Protein 6TD9 (pdb70)

Sequence (488 aa):
SHDLDILPRFPRAEIVDFRRQAPSEERIYPLGAISRISGRLREGEVRAEGELTALTYRLPPEHSSQEAFAAARTALLKADATPLFWCERRDCGSSSLLANAVFGNAKLYGPDEQQAYLLVRLAAPQENSLVAVYSITRGNRRAYLQAEELKADAPLAELLPSPATLLRLLKANGELTLSHVPAEPAGSWLELLVRTLRLDTGVRVELSGKHAQEWRDALRGQGVLNSRELGQSEVEGLHLNWLRPGSHDLDILPRFPRAEEIVDFRQQAPSEERIYPLGAISRISGRLREGEVRAEGELTALTYRLPPEHSSQEAFAAARTALLKADATPLFWCERRDCGSSSLLANAVFGNAKLYGPDEQQAYLLVRLAAPQENSLVAVYSITRGNRRAYLQAEELKADAPLAELLPSPATLLRLLKANGELTLSHVPAEPAGSWLELLVRTLRLDTGVRVELSGKHAQEWRDALRGQGVLNSRELGQSEVEEGLHLNWLR

Nearest PDB structures (foldseek):
  6td9-assembly1_A  TM=9.947E-01  e=1.561E-49  Pseudomonas aeruginosa PAO1
  6xrb-assembly1_A  TM=4.425E-01  e=1.549E-01  Salmonella enterica subsp. enterica serovar Typhimurium str. SL1344
  3bx7-assembly1_A-2  TM=2.442E-01  e=9.168E-02  unclassified
  3p09-assembly1_A  TM=4.070E-01  e=1.792E+00  Francisella tularensis subsp. tularensis SCHU S4
  3p09-assembly2_B  TM=4.719E-01  e=2.134E+00  Francisella tularensis subsp. tularensis SCHU S4

Structure (mmCIF, N/CA/C/O backbone):
data_6TD9
#
_entry.id   6TD9
#
_cell.length_a   53.304
_cell.length_b   59.317
_cell.length_c   158.542
_cell.angle_alpha   90.000
_cell.angle_beta   90.000
_cell.angle_gamma   90.000
#
_symmetry.space_group_name_H-M   'P 21 21 21'
#
loop_
_entity.id
_entity.type
_entity.pdbx_description
1 polymer PA1624
2 non-polymer 1,2-ETHANEDIOL
3 non-polymer '4-(2-HYDROXYETHYL)-1-PIPERAZINE ETHANESULFONIC ACID'
4 non-polymer 'PHOSPHATE ION'
5 water water
#
loop_
_atom_site.group_PDB
_atom_site.id
_atom_site.type_symbol
_atom_site.label_atom_id
_atom_site.label_alt_id
_atom_site.label_comp_id
_atom_site.label_asym_id
_atom_site.label_entity_id
_atom_site.label_seq_id
_atom_site.pdbx_PDB_ins_code
_atom_site.Cartn_x
_atom_site.Cartn_y
_atom_site.Cartn_z
_atom_site.occupancy
_atom_site.B_iso_or_equiv
_atom_site.auth_seq_id
_atom_site.auth_comp_id
_atom_site.auth_asym_id
_atom_site.auth_atom_id
_atom_site.pdbx_PDB_model_num
ATOM 1 N N . SER A 1 6 ? 46.92873 -2.24883 93.47385 1.000 43.19753 24 SER A N 1
ATOM 2 C CA . SER A 1 6 ? 47.38024 -2.27395 92.08110 1.000 60.67694 24 SER A CA 1
ATOM 3 C C . SER A 1 6 ? 47.01326 -0.99500 91.32937 1.000 70.71494 24 SER A C 1
ATOM 4 O O . SER A 1 6 ? 47.84288 -0.08628 91.19618 1.000 62.89571 24 SER A O 1
ATOM 7 N N . HIS A 1 7 ? 45.75957 -0.93127 90.85860 1.000 71.31429 25 HIS A N 1
ATOM 8 C CA . HIS A 1 7 ? 45.28624 0.09221 89.92905 1.000 79.20909 25 HIS A CA 1
ATOM 9 C C . HIS A 1 7 ? 43.93424 0.63352 90.37870 1.000 74.14592 25 HIS A C 1
ATOM 10 O O . HIS A 1 7 ? 43.16934 -0.06277 91.04944 1.000 71.11004 25 HIS A O 1
ATOM 17 N N . ASP A 1 8 ? 43.62564 1.86889 89.97018 1.000 87.76315 26 ASP A N 1
ATOM 18 C CA . ASP A 1 8 ? 42.35236 2.50391 90.30713 1.000 71.77586 26 ASP A CA 1
ATOM 19 C C . ASP A 1 8 ? 41.23107 1.99094 89.39569 1.000 67.24085 26 ASP A C 1
ATOM 20 O O . ASP A 1 8 ? 41.47052 1.35869 88.36334 1.000 71.53548 26 ASP A O 1
ATOM 26 N N . LEU A 1 9 ? 39.98470 2.26459 89.79987 1.000 71.41908 27 LEU A N 1
ATOM 27 C CA . LEU A 1 9 ? 38.82433 1.99036 88.95055 1.000 61.02338 27 LEU A CA 1
ATOM 28 C C . LEU A 1 9 ? 38.75244 3.01868 87.82463 1.000 63.11401 27 LEU A C 1
ATOM 29 O O . LEU A 1 9 ? 38.85199 4.22469 88.06412 1.000 54.20185 27 LEU A O 1
ATOM 45 N N . ASP A 1 10 ? 38.52974 2.54443 86.59941 1.000 71.33897 28 ASP A N 1
ATOM 46 C CA . ASP A 1 10 ? 38.64293 3.41549 85.43499 1.000 74.04670 28 ASP A CA 1
ATOM 47 C C . ASP A 1 10 ? 37.76166 4.65663 85.53388 1.000 69.22238 28 ASP A C 1
ATOM 48 O O . ASP A 1 10 ? 37.99114 5.61947 84.79994 1.000 58.88164 28 ASP A O 1
ATOM 55 N N . ILE A 1 11 ? 36.78229 4.67262 86.44090 1.000 72.22939 29 ILE A N 1
ATOM 56 C CA . ILE A 1 11 ? 35.73681 5.69387 86.42711 1.000 65.02570 29 ILE A CA 1
ATOM 57 C C . ILE A 1 11 ? 35.89656 6.74057 87.52476 1.000 64.05361 29 ILE A C 1
ATOM 58 O O . ILE A 1 11 ? 35.27260 7.81143 87.43335 1.000 59.42511 29 ILE A O 1
ATOM 74 N N . LEU A 1 12 ? 36.76831 6.51160 88.50270 1.000 64.41635 30 LEU A N 1
ATOM 75 C CA . LEU A 1 12 ? 36.87936 7.35578 89.68655 1.000 56.41607 30 LEU A CA 1
ATOM 76 C C . LEU A 1 12 ? 37.86397 8.49398 89.47013 1.000 63.82506 30 LEU A C 1
ATOM 77 O O . LEU A 1 12 ? 38.60791 8.53667 88.48942 1.000 69.50331 30 LEU A O 1
ATOM 93 N N . PRO A 1 13 ? 37.91114 9.45576 90.40132 1.000 62.23836 31 PRO A N 1
ATOM 94 C CA . PRO A 1 13 ? 38.94957 10.48770 90.31868 1.000 61.21721 31 PRO A CA 1
ATOM 95 C C . PRO A 1 13 ? 40.22334 10.09020 91.05515 1.000 70.58748 31 PRO A C 1
ATOM 96 O O . PRO A 1 13 ? 40.32278 8.99603 91.62653 1.000 57.98039 31 PRO A O 1
ATOM 107 N N . ARG A 1 14 ? 41.20747 10.98817 91.02189 1.000 72.28208 32 ARG A N 1
ATOM 108 C CA . ARG A 1 14 ? 42.43546 10.87344 91.79550 1.000 68.40201 32 ARG A CA 1
ATOM 109 C C . ARG A 1 14 ? 42.25562 11.66164 93.08378 1.000 62.84188 32 ARG A C 1
ATOM 110 O O . ARG A 1 14 ? 41.98151 12.86528 93.04451 1.000 61.15096 32 ARG A O 1
ATOM 114 N N . PHE A 1 15 ? 42.39610 10.99658 94.21760 1.000 53.85365 33 PHE A N 1
ATOM 115 C CA . PHE A 1 15 ? 42.36538 11.70512 95.48452 1.000 58.50739 33 PHE A CA 1
ATOM 116 C C . PHE A 1 15 ? 43.77484 12.15858 95.79973 1.000 55.48814 33 PHE A C 1
ATOM 117 O O . PHE A 1 15 ? 44.63696 11.31523 96.09282 1.000 56.04324 33 PHE A O 1
ATOM 134 N N . PRO A 1 16 ? 44.06581 13.45165 95.71979 1.000 64.31601 34 PRO A N 1
ATOM 135 C CA . PRO A 1 16 ? 45.45299 13.92058 95.81858 1.000 60.60591 34 PRO A CA 1
ATOM 136 C C . PRO A 1 16 ? 46.25682 13.28973 96.94352 1.000 57.02237 34 PRO A C 1
ATOM 137 O O . PRO A 1 16 ? 45.93531 13.45812 98.12549 1.000 51.21375 34 PRO A O 1
ATOM 148 N N . ARG A 1 17 ? 47.33096 12.58626 96.57546 1.000 49.76010 35 ARG A N 1
ATOM 149 C CA . ARG A 1 17 ? 48.27029 11.97907 97.50564 1.000 49.78819 35 ARG A CA 1
ATOM 150 C C . ARG A 1 17 ? 47.64827 10.84119 98.31665 1.000 45.71558 35 ARG A C 1
ATOM 151 O O . ARG A 1 17 ? 48.20820 10.43868 99.33810 1.000 43.92469 35 ARG A O 1
ATOM 155 N N . ALA A 1 18 ? 46.48470 10.32954 97.91348 1.000 42.31788 36 ALA A N 1
ATOM 156 C CA . ALA A 1 18 ? 45.88811 9.20357 98.61831 1.000 39.59351 36 ALA A CA 1
ATOM 157 C C . ALA A 1 18 ? 46.68730 7.93722 98.34221 1.000 38.09494 36 ALA A C 1
ATOM 158 O O . ALA A 1 18 ? 47.22770 7.75036 97.25270 1.000 38.92549 36 ALA A O 1
ATOM 165 N N . GLU A 1 19 ? 46.74560 7.06404 99.34533 1.000 30.02625 37 GLU A N 1
ATOM 166 C CA . GLU A 1 19 ? 47.46628 5.80429 99.27105 1.000 29.20306 37 GLU A CA 1
ATOM 167 C C . GLU A 1 19 ? 46.46077 4.66264 99.28849 1.000 26.32488 37 GLU A C 1
ATOM 168 O O . GLU A 1 19 ? 45.52570 4.66819 100.09782 1.000 23.56025 37 GLU A O 1
ATOM 180 N N . ILE A 1 20 ? 46.64103 3.70761 98.37987 1.000 18.89467 38 ILE A N 1
ATOM 181 C CA . ILE A 1 20 ? 45.89905 2.45498 98.43495 1.000 20.34120 38 ILE A CA 1
ATOM 182 C C . ILE A 1 20 ? 46.45367 1.60600 99.57714 1.000 24.49585 38 ILE A C 1
ATOM 183 O O . ILE A 1 20 ? 47.61773 1.21365 99.58067 1.000 26.79112 38 ILE A O 1
ATOM 199 N N . VAL A 1 21 ? 45.60244 1.33242 100.56572 1.000 18.71453 39 VAL A N 1
ATOM 200 C CA . VAL A 1 21 ? 46.01180 0.55531 101.72967 1.000 23.72043 39 VAL A CA 1
ATOM 201 C C . VAL A 1 21 ? 45.42190 -0.82891 101.72427 1.000 20.40555 39 VAL A C 1
ATOM 202 O O . VAL A 1 21 ? 45.75417 -1.63018 102.60755 1.000 20.83594 39 VAL A O 1
ATOM 215 N N . ASP A 1 22 ? 44.56510 -1.13926 100.75547 1.000 18.28984 40 ASP A N 1
ATOM 216 C CA . ASP A 1 22 ? 43.96964 -2.45288 100.63726 1.000 25.01369 40 ASP A CA 1
ATOM 217 C C . ASP A 1 22 ? 43.50527 -2.55944 99.19960 1.000 26.80061 40 ASP A C 1
ATOM 218 O O . ASP A 1 22 ? 42.91621 -1.61292 98.67151 1.000 21.91375 40 ASP A O 1
ATOM 227 N N . PHE A 1 23 ? 43.83882 -3.66042 98.54745 1.000 16.46247 41 PHE A N 1
ATOM 228 C CA . PHE A 1 23 ? 43.37008 -3.91215 97.19334 1.000 18.86047 41 PHE A CA 1
ATOM 229 C C . PHE A 1 23 ? 42.91137 -5.35569 97.13189 1.000 26.74275 41 PHE A C 1
ATOM 230 O O . PHE A 1 23 ? 43.62939 -6.25200 97.60352 1.000 16.68271 41 PHE A O 1
ATOM 247 N N . ARG A 1 24 ? 41.72740 -5.59313 96.56931 1.000 21.27909 42 ARG A N 1
ATOM 248 C CA A ARG A 1 24 ? 41.20512 -6.94835 96.46159 0.597 20.23465 42 ARG A CA 1
ATOM 249 C CA B ARG A 1 24 ? 41.20302 -6.94792 96.46071 0.403 20.28275 42 ARG A CA 1
ATOM 250 C C . ARG A 1 24 ? 40.55532 -7.13674 95.10144 1.000 22.39663 42 ARG A C 1
ATOM 251 O O . ARG A 1 24 ? 39.88328 -6.23059 94.59225 1.000 20.82099 42 ARG A O 1
ATOM 268 N N . GLN A 1 25 ? 40.75845 -8.31567 94.51111 1.000 19.04569 43 GLN A N 1
ATOM 269 C CA . GLN A 1 25 ? 40.01886 -8.72075 93.32602 1.000 18.42573 43 GLN A CA 1
ATOM 270 C C . GLN A 1 25 ? 39.58982 -10.17020 93.48359 1.000 25.73330 43 GLN A C 1
ATOM 271 O O . GLN A 1 25 ? 40.29368 -10.98013 94.10459 1.000 21.13601 43 GLN A O 1
ATOM 285 N N . ALA A 1 26 ? 38.44019 -10.48501 92.88181 1.000 25.04906 44 ALA A N 1
ATOM 286 C CA . ALA A 1 26 ? 37.81525 -11.78863 92.91463 1.000 25.33644 44 ALA A CA 1
ATOM 287 C C . ALA A 1 26 ? 36.89507 -11.98295 91.71071 1.000 23.92415 44 ALA A C 1
ATOM 288 O O . ALA A 1 26 ? 36.02582 -11.12494 91.46078 1.000 25.33229 44 ALA A O 1
ATOM 295 N N . PRO A 1 27 ? 37.07274 -13.07170 90.93797 1.000 27.27968 45 PRO A N 1
ATOM 296 C CA . PRO A 1 27 ? 36.27155 -13.23911 89.71068 1.000 28.23844 45 PRO A CA 1
ATOM 297 C C . PRO A 1 27 ? 34.79250 -13.50480 89.95320 1.000 21.66635 45 PRO A C 1
ATOM 298 O O . PRO A 1 27 ? 33.98498 -13.21505 89.05914 1.000 26.51924 45 PRO A O 1
ATOM 309 N N . SER A 1 28 ? 34.40085 -14.08954 91.10133 1.000 18.83710 46 SER A N 1
ATOM 310 C CA . SER A 1 28 ? 32.96543 -14.35154 91.32192 1.000 29.87680 46 SER A CA 1
ATOM 311 C C . SER A 1 28 ? 32.69821 -14.25473 92.82705 1.000 29.28730 46 SER A C 1
ATOM 312 O O . SER A 1 28 ? 32.64029 -15.24828 93.55567 1.000 32.38747 46 SER A O 1
ATOM 320 N N . GLU A 1 29 ? 32.51935 -13.02993 93.30563 1.000 24.29533 47 GLU A N 1
ATOM 321 C CA . GLU A 1 29 ? 32.14708 -12.79810 94.68923 1.000 29.07039 47 GLU A CA 1
ATOM 322 C C . GLU A 1 29 ? 30.74264 -12.22407 94.77210 1.000 26.59517 47 GLU A C 1
ATOM 323 O O . GLU A 1 29 ? 30.28133 -11.55293 93.84631 1.000 26.08496 47 GLU A O 1
ATOM 335 N N . GLU A 1 30 ? 30.07395 -12.51645 95.87578 1.000 29.47765 48 GLU A N 1
ATOM 336 C CA . GLU A 1 30 ? 28.71504 -12.06495 96.12680 1.000 31.77648 48 GLU A CA 1
ATOM 337 C C . GLU A 1 30 ? 28.77919 -10.79584 96.95629 1.000 27.08609 48 GLU A C 1
ATOM 338 O O . GLU A 1 30 ? 29.49233 -10.74076 97.95892 1.000 29.98385 48 GLU A O 1
ATOM 350 N N . ARG A 1 31 ? 28.05990 -9.77692 96.53191 1.000 26.90688 49 ARG A N 1
ATOM 351 C CA . ARG A 1 31 ? 27.91653 -8.56882 97.31730 1.000 28.76806 49 ARG A CA 1
ATOM 352 C C . ARG A 1 31 ? 26.43602 -8.39215 97.60662 1.000 31.20137 49 ARG A C 1
ATOM 353 O O . ARG A 1 31 ? 25.58883 -8.73306 96.76962 1.000 24.77789 49 ARG A O 1
ATOM 374 N N . ILE A 1 32 ? 26.11980 -7.93134 98.81447 1.000 27.08024 50 ILE A N 1
ATOM 375 C CA . ILE A 1 32 ? 24.76953 -7.51605 99.16518 1.000 24.11961 50 ILE A CA 1
ATOM 376 C C . ILE A 1 32 ? 24.88653 -6.06223 99.60778 1.000 26.54181 50 ILE A C 1
ATOM 377 O O . ILE A 1 32 ? 25.25379 -5.76394 100.75170 1.000 23.97312 50 ILE A O 1
ATOM 393 N N . TYR A 1 33 ? 24.59089 -5.17803 98.72932 1.000 17.73062 51 TYR A N 1
ATOM 394 C CA . TYR A 1 33 ? 24.71257 -3.75520 98.99461 1.000 16.90786 51 TYR A CA 1
ATOM 395 C C . TYR A 1 33 ? 23.40408 -3.18041 99.51263 1.000 19.29068 51 TYR A C 1
ATOM 396 O O . TYR A 1 33 ? 22.36907 -3.34203 98.86052 1.000 21.81016 51 TYR A O 1
ATOM 414 N N . PRO A 1 34 ? 23.40038 -2.48732 100.64788 1.000 19.56416 52 PRO A N 1
ATOM 415 C CA . PRO A 1 34 ? 22.13426 -1.94374 101.15847 1.000 21.85818 52 PRO A CA 1
ATOM 416 C C . PRO A 1 34 ? 21.57322 -0.85909 100.25194 1.000 22.85126 52 PRO A C 1
ATOM 417 O O . PRO A 1 34 ? 22.30614 -0.08702 99.63950 1.000 16.04559 52 PRO A O 1
ATOM 428 N N . LEU A 1 35 ? 20.24669 -0.77541 100.21023 1.000 19.43627 53 LEU A N 1
ATOM 429 C CA . LEU A 1 35 ? 19.56663 0.33322 99.55551 1.000 18.72871 53 LEU A CA 1
ATOM 430 C C . LEU A 1 35 ? 18.86376 1.23905 100.56386 1.000 21.04648 53 LEU A C 1
ATOM 431 O O . LEU A 1 35 ? 17.95002 1.97616 100.19397 1.000 19.70631 53 LEU A O 1
ATOM 447 N N . GLY A 1 36 ? 19.27729 1.16999 101.82336 1.000 20.78655 54 GLY A N 1
ATOM 448 C CA . GLY A 1 36 ? 18.64899 1.83602 102.94557 1.000 22.08463 54 GLY A CA 1
ATOM 449 C C . GLY A 1 36 ? 19.50911 1.55351 104.15290 1.000 21.83958 54 GLY A C 1
ATOM 450 O O . GLY A 1 36 ? 20.54990 0.91728 104.04622 1.000 20.66684 54 GLY A O 1
ATOM 454 N N . ALA A 1 37 ? 19.08428 2.06019 105.30047 1.000 21.03467 55 ALA A N 1
ATOM 455 C CA . ALA A 1 37 ? 19.87671 1.95905 106.51803 1.000 25.28139 55 ALA A CA 1
ATOM 456 C C . ALA A 1 37 ? 20.09628 0.50590 106.92923 1.000 24.93141 55 ALA A C 1
ATOM 457 O O . ALA A 1 37 ? 19.21620 -0.34866 106.77268 1.000 22.56886 55 ALA A O 1
ATOM 464 N N . ILE A 1 38 ? 21.28584 0.22540 107.47304 1.000 21.70198 56 ILE A N 1
ATOM 465 C CA . ILE A 1 38 ? 21.64757 -1.12480 107.88844 1.000 19.15782 56 ILE A CA 1
ATOM 466 C C . ILE A 1 38 ? 21.69513 -1.19446 109.408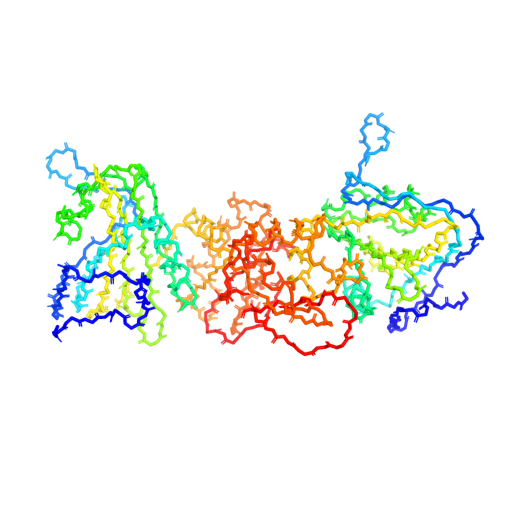57 1.000 23.12239 56 ILE A C 1
ATOM 467 O O . ILE A 1 38 ? 22.25811 -0.31347 110.07612 1.000 19.86334 56 ILE A O 1
ATOM 483 N N . SER A 1 39 ? 21.14076 -2.27856 109.94822 1.000 18.42080 57 SER A N 1
ATOM 484 C CA . SER A 1 39 ? 21.03866 -2.47572 111.38528 1.000 21.27770 57 SER A CA 1
ATOM 485 C C . SER A 1 39 ? 21.02748 -3.96793 111.66935 1.000 27.65405 57 SER A C 1
ATOM 486 O O . SER A 1 39 ? 20.94835 -4.78470 110.74949 1.000 24.13679 57 SER A O 1
ATOM 494 N N . ARG A 1 40 ? 21.11072 -4.31803 112.95786 1.000 23.14364 58 ARG A N 1
ATOM 495 C CA . ARG A 1 40 ? 20.88309 -5.67722 113.44528 1.000 26.77664 58 ARG A CA 1
ATOM 496 C C . ARG A 1 40 ? 19.65807 -5.67656 114.34842 1.000 34.38283 58 ARG A C 1
ATOM 497 O O . ARG A 1 40 ? 19.53501 -4.82861 115.24180 1.000 34.93631 58 ARG A O 1
ATOM 518 N N . ILE A 1 41 ? 18.73510 -6.59221 114.07563 1.000 36.35250 59 ILE A N 1
ATOM 519 C CA . ILE A 1 41 ? 17.53245 -6.79786 114.87421 1.000 33.12630 59 ILE A CA 1
ATOM 520 C C . ILE A 1 41 ? 17.63290 -8.21031 115.41251 1.000 36.75771 59 ILE A C 1
ATOM 521 O O . ILE A 1 41 ? 17.77637 -9.15913 114.63403 1.000 36.24483 59 ILE A O 1
ATOM 537 N N . SER A 1 42 ? 17.63457 -8.35010 116.73227 1.000 37.69479 60 SER A N 1
ATOM 538 C CA . SER A 1 42 ? 17.70336 -9.67884 117.33591 1.000 60.77869 60 SER A CA 1
ATOM 539 C C . SER A 1 42 ? 18.97935 -10.39483 116.90304 1.000 46.24323 60 SER A C 1
ATOM 540 O O . SER A 1 42 ? 19.00649 -11.61847 116.74580 1.000 41.36008 60 SER A O 1
ATOM 548 N N . GLY A 1 43 ? 20.03453 -9.62050 116.66383 1.000 44.14573 61 GLY A N 1
ATOM 549 C CA . GLY A 1 43 ? 21.27410 -10.17703 116.17512 1.000 41.75959 61 GLY A CA 1
ATOM 550 C C . GLY A 1 43 ? 21.28016 -10.57495 114.71641 1.000 41.75033 61 GLY A C 1
ATOM 551 O O . GLY A 1 43 ? 22.33210 -10.99533 114.21947 1.000 35.31541 61 GLY A O 1
ATOM 555 N N . ARG A 1 44 ? 20.15745 -10.44967 114.00760 1.000 42.02034 62 ARG A N 1
ATOM 556 C CA . ARG A 1 44 ? 20.09657 -10.76561 112.58731 1.000 46.69691 62 ARG A CA 1
ATOM 557 C C . ARG A 1 44 ? 20.17699 -9.48787 111.74415 1.000 41.53489 62 ARG A C 1
ATOM 558 O O . ARG A 1 44 ? 19.66876 -8.42180 112.13465 1.000 27.64792 62 ARG A O 1
ATOM 579 N N . LEU A 1 45 ? 20.86919 -9.60146 110.60749 1.000 34.14932 63 LEU A N 1
ATOM 580 C CA . LEU A 1 45 ? 21.16774 -8.44638 109.77376 1.000 36.46494 63 LEU A CA 1
ATOM 581 C C . LEU A 1 45 ? 19.89757 -7.97046 109.06285 1.000 46.63257 63 LEU A C 1
ATOM 582 O O . LEU A 1 45 ? 19.11435 -8.77787 108.55237 1.000 33.92705 63 LEU A O 1
ATOM 598 N N . ARG A 1 46 ? 19.68011 -6.64990 109.06185 1.000 32.68088 64 ARG A N 1
ATOM 599 C CA . ARG A 1 46 ? 18.53386 -6.04378 108.40362 1.000 33.65860 64 ARG A CA 1
ATOM 600 C C . ARG A 1 46 ? 18.98680 -4.85203 107.56870 1.000 31.65159 64 ARG A C 1
ATOM 601 O O . ARG A 1 46 ? 19.77516 -4.02299 108.03204 1.000 28.73905 64 ARG A O 1
ATOM 639 N N . GLU A 1 48 ? 17.15187 -1.88720 104.90736 1.000 32.78440 66 GLU A N 1
ATOM 640 C CA . GLU A 1 48 ? 15.92396 -1.31823 104.34050 1.000 31.42181 66 GLU A CA 1
ATOM 641 C C . GLU A 1 48 ? 16.05906 -1.30689 102.81838 1.000 26.23761 66 GLU A C 1
ATOM 642 O O . GLU A 1 48 ? 16.38111 -0.29567 102.19471 1.000 26.92201 66 GLU A O 1
ATOM 654 N N . GLY A 1 49 ? 15.83161 -2.46873 102.21250 1.000 20.76171 67 GLY A N 1
ATOM 655 C CA . GLY A 1 49 ? 16.12329 -2.67121 100.80632 1.000 20.67129 67 GLY A CA 1
ATOM 656 C C . GLY A 1 49 ? 17.58379 -3.02755 100.54448 1.000 25.29348 67 GLY A C 1
ATOM 657 O O . GLY A 1 49 ? 18.48320 -2.53791 101.25053 1.000 24.71569 67 GLY A O 1
ATOM 661 N N . GLU A 1 50 ? 17.84202 -3.87891 99.54624 1.000 20.39150 68 GLU A N 1
ATOM 662 C CA . GLU A 1 50 ? 19.21343 -4.26446 99.21760 1.000 21.98469 68 GLU A CA 1
ATOM 663 C C . GLU A 1 50 ? 19.29494 -4.70148 97.76383 1.000 26.28811 68 GLU A C 1
ATOM 664 O O . GLU A 1 50 ? 18.27951 -4.99821 97.13684 1.000 24.50245 68 GLU A O 1
ATOM 676 N N . VAL A 1 51 ? 20.51278 -4.75813 97.23385 1.000 18.76687 69 VAL A N 1
ATOM 677 C CA . VAL A 1 51 ? 20.75989 -5.37609 95.93317 1.000 25.84669 69 VAL A CA 1
ATOM 678 C C . VAL A 1 51 ? 21.78663 -6.48395 96.11817 1.000 27.90790 69 VAL A C 1
ATOM 679 O O . VAL A 1 51 ? 22.86422 -6.25132 96.67801 1.000 20.64998 69 VAL A O 1
ATOM 692 N N . ARG A 1 52 ? 21.45254 -7.68896 95.66319 1.000 20.28846 70 ARG A N 1
ATOM 693 C CA . ARG A 1 52 ? 22.38187 -8.81216 95.68637 1.000 25.88505 70 ARG A CA 1
ATOM 694 C C . ARG A 1 52 ? 22.83667 -9.05913 94.26974 1.000 26.38106 70 ARG A C 1
ATOM 695 O O . ARG A 1 52 ? 22.01473 -9.07605 93.35312 1.000 26.63927 70 ARG A O 1
ATOM 716 N N . ALA A 1 53 ? 24.14352 -9.17696 94.08531 1.000 27.24588 71 ALA A N 1
ATOM 717 C CA . ALA A 1 53 ? 24.69773 -9.47920 92.78090 1.000 32.60835 71 ALA A CA 1
ATOM 718 C C . ALA A 1 53 ? 25.99073 -10.24367 93.01205 1.000 27.89781 71 ALA A C 1
ATOM 719 O O . ALA A 1 53 ? 26.64730 -10.08005 94.04494 1.000 31.33394 71 ALA A O 1
ATOM 726 N N . GLU A 1 54 ? 26.35170 -11.06714 92.04621 1.000 24.55803 72 GLU A N 1
ATOM 727 C CA . GLU A 1 54 ? 27.57263 -11.84731 92.11893 1.000 30.01579 72 GLU A CA 1
ATOM 728 C C . GLU A 1 54 ? 28.34587 -11.63225 90.82871 1.000 30.62508 72 GLU A C 1
ATOM 729 O O . GLU A 1 54 ? 27.76220 -11.62176 89.74045 1.000 24.39968 72 GLU A O 1
ATOM 741 N N . GLY A 1 55 ? 29.65948 -11.44538 90.93907 1.000 24.06826 73 GLY A N 1
ATOM 742 C CA . GLY A 1 55 ? 30.43539 -11.16453 89.74797 1.000 27.27659 73 GLY A CA 1
ATOM 743 C C . GLY A 1 55 ? 31.87048 -10.82096 90.08726 1.000 26.93953 73 GLY A C 1
ATOM 744 O O . GLY A 1 55 ? 32.37896 -11.19609 91.14445 1.000 24.51535 73 GLY A O 1
ATOM 748 N N . GLU A 1 56 ? 32.51532 -10.12405 89.15237 1.000 25.55262 74 GLU A N 1
ATOM 749 C CA . GLU A 1 56 ? 33.90725 -9.72846 89.31187 1.000 25.55332 74 GLU A CA 1
ATOM 750 C C . GLU A 1 56 ? 33.98892 -8.49855 90.20717 1.000 31.29127 74 GLU A C 1
ATOM 751 O O . GLU A 1 56 ? 33.42659 -7.43770 89.89238 1.000 28.94987 74 GLU A O 1
ATOM 763 N N . LEU A 1 57 ? 34.69309 -8.64355 91.31664 1.000 22.57532 75 LEU A N 1
ATOM 764 C CA . LEU A 1 57 ? 34.79990 -7.60991 92.32284 1.000 25.22271 75 LEU A CA 1
ATOM 765 C C . LEU A 1 57 ? 36.20005 -7.03297 92.27210 1.000 20.42234 75 LEU A C 1
ATOM 766 O O . LEU A 1 57 ? 37.17628 -7.77738 92.30911 1.000 20.70192 75 LEU A O 1
ATOM 782 N N . THR A 1 58 ? 36.28683 -5.71508 92.18489 1.000 14.65265 76 THR A N 1
ATOM 783 C CA . THR A 1 58 ? 37.51646 -4.97989 92.43960 1.000 18.36145 76 THR A CA 1
ATOM 784 C C . THR A 1 58 ? 37.22983 -3.99263 93.55698 1.000 19.75274 76 THR A C 1
ATOM 785 O O . THR A 1 58 ? 36.36893 -3.13186 93.38861 1.000 21.43106 76 THR A O 1
ATOM 796 N N . ALA A 1 59 ? 37.92653 -4.12430 94.69414 1.000 19.63439 77 ALA A N 1
ATOM 797 C CA . ALA A 1 59 ? 37.74554 -3.25198 95.85497 1.000 17.84943 77 ALA A CA 1
ATOM 798 C C . ALA A 1 59 ? 39.02996 -2.51300 96.22765 1.000 26.01454 77 ALA A C 1
ATOM 799 O O . ALA A 1 59 ? 40.06998 -3.12947 96.49138 1.000 18.36897 77 ALA A O 1
ATOM 806 N N . LEU A 1 60 ? 38.93930 -1.19178 96.30118 1.000 20.18967 78 LEU A N 1
ATOM 807 C CA . LEU A 1 60 ? 40.07340 -0.34591 96.60788 1.000 15.82959 78 LEU A CA 1
ATOM 808 C C . LEU A 1 60 ? 39.82111 0.39438 97.90553 1.000 18.05029 78 LEU A C 1
ATOM 809 O O . LEU A 1 60 ? 38.74788 0.96362 98.09625 1.000 19.41018 78 LEU A O 1
ATOM 825 N N . THR A 1 61 ? 40.80977 0.38807 98.79496 1.000 15.22507 79 THR A N 1
ATOM 826 C CA . THR A 1 61 ? 40.69483 1.08051 100.06833 1.000 12.31428 79 THR A CA 1
ATOM 827 C C . THR A 1 61 ? 41.77534 2.14334 100.11239 1.000 22.90900 79 THR A C 1
ATOM 828 O O . THR A 1 61 ? 42.97228 1.81113 100.12168 1.000 20.49190 79 THR A O 1
ATOM 839 N N . TYR A 1 62 ? 41.37097 3.41261 100.14487 1.000 16.98299 80 TYR A N 1
ATOM 840 C CA . TYR A 1 62 ? 42.33290 4.51201 100.20128 1.000 19.06103 80 TYR A CA 1
ATOM 841 C C . TYR A 1 62 ? 42.44033 5.08846 101.60330 1.000 20.97765 80 TYR A C 1
ATOM 842 O O . TYR A 1 62 ? 41.43598 5.24253 102.30248 1.000 20.68053 80 TYR A O 1
ATOM 860 N N . ARG A 1 63 ? 43.65202 5.46690 101.99394 1.000 17.95158 81 ARG A N 1
ATOM 861 C CA . ARG A 1 63 ? 43.85636 6.31208 103.15684 1.000 19.11289 81 ARG A CA 1
ATOM 862 C C . ARG A 1 63 ? 44.20265 7.69332 102.63299 1.000 20.48564 81 ARG A C 1
ATOM 863 O O . ARG A 1 63 ? 45.15413 7.82607 101.86585 1.000 23.98580 81 ARG A O 1
ATOM 884 N N . LEU A 1 64 ? 43.42940 8.70503 103.01752 1.000 22.20730 82 LEU A N 1
ATOM 885 C CA . LEU A 1 64 ? 43.64256 10.05859 102.50357 1.000 21.61074 82 LEU A CA 1
ATOM 886 C C . LEU A 1 64 ? 44.78664 10.72689 103.26022 1.000 26.04944 82 LEU A C 1
ATOM 887 O O . LEU A 1 64 ? 45.11037 10.32462 104.37382 1.000 25.38948 82 LEU A O 1
ATOM 903 N N . PRO A 1 65 ? 45.42727 11.74810 102.67781 1.000 32.60799 83 PRO A N 1
ATOM 904 C CA . PRO A 1 65 ? 46.44748 12.52045 103.44029 1.000 46.42757 83 PRO A CA 1
ATOM 905 C C . PRO A 1 65 ? 45.80468 13.31401 104.55720 1.000 47.96214 83 PRO A C 1
ATOM 906 O O . PRO A 1 65 ? 44.60092 13.62584 104.49372 1.000 41.58633 83 PRO A O 1
ATOM 917 N N . PRO A 1 66 ? 46.57163 13.67601 105.59633 1.000 52.05871 84 PRO A N 1
ATOM 918 C CA . PRO A 1 66 ? 45.98056 14.38897 106.75001 1.000 47.64676 84 PRO A CA 1
ATOM 919 C C . PRO A 1 66 ? 45.30999 15.69678 106.37136 1.000 59.53048 84 PRO A C 1
ATOM 920 O O . PRO A 1 66 ? 44.47352 16.19596 107.13662 1.000 52.90251 84 PRO A O 1
ATOM 931 N N . GLU A 1 67 ? 45.65191 16.26079 105.21166 1.000 47.73458 85 GLU A N 1
ATOM 932 C CA . GLU A 1 67 ? 45.18077 17.57166 104.79621 1.000 55.19969 85 GLU A CA 1
ATOM 933 C C . GLU A 1 67 ? 43.75239 17.54652 104.26553 1.000 60.48265 85 GLU A C 1
ATOM 934 O O . GLU A 1 67 ? 43.17959 18.61229 104.01351 1.000 47.04766 85 GLU A O 1
ATOM 946 N N . HIS A 1 68 ? 43.15954 16.36776 104.09139 1.000 53.83307 86 HIS A N 1
ATOM 947 C CA . HIS A 1 68 ? 41.93482 16.26982 103.32028 1.000 48.41471 86 HIS A CA 1
ATOM 948 C C . HIS A 1 68 ? 40.95518 15.34784 104.01930 1.000 39.11122 86 HIS A C 1
ATOM 949 O O . HIS A 1 68 ? 41.31537 14.25995 104.47588 1.000 45.66618 86 HIS A O 1
ATOM 963 N N . SER A 1 69 ? 39.72018 15.80825 104.10666 1.000 34.65170 87 SER A N 1
ATOM 964 C CA . SER A 1 69 ? 38.70976 15.13053 104.88424 1.000 29.43644 87 SER A CA 1
ATOM 965 C C . SER A 1 69 ? 38.08792 13.99972 104.08579 1.000 23.26292 87 SER A C 1
ATOM 966 O O . SER A 1 69 ? 38.05608 14.01387 102.84896 1.000 19.88948 87 SER A O 1
ATOM 974 N N . SER A 1 70 ? 37.57275 13.01572 104.82001 1.000 22.37733 88 SER A N 1
ATOM 975 C CA . SER A 1 70 ? 36.82566 11.94930 104.17894 1.000 20.81467 88 SER A CA 1
ATOM 976 C C . SER A 1 70 ? 35.63378 12.50493 103.40925 1.000 21.66116 88 SER A C 1
ATOM 977 O O . SER A 1 70 ? 35.36252 12.07660 102.28755 1.000 19.53257 88 SER A O 1
ATOM 985 N N . GLN A 1 71 ? 34.94013 13.48332 103.98171 1.000 23.21599 89 GLN A N 1
ATOM 986 C CA . GLN A 1 71 ? 33.77856 14.08019 103.33442 1.000 26.09377 89 GLN A CA 1
ATOM 987 C C . GLN A 1 71 ? 34.15309 14.78145 102.02955 1.000 21.09210 89 GLN A C 1
ATOM 988 O O . GLN A 1 71 ? 33.40150 14.70654 101.04820 1.000 21.84045 89 GLN A O 1
ATOM 1002 N N . GLU A 1 72 ? 35.32890 15.39400 101.96404 1.000 18.68384 90 GLU A N 1
ATOM 1003 C CA . GLU A 1 72 ? 35.77382 15.98945 100.70660 1.000 20.54280 90 GLU A CA 1
ATOM 1004 C C . GLU A 1 72 ? 36.02268 14.94125 99.63635 1.000 19.92945 90 GLU A C 1
ATOM 1005 O O . GLU A 1 72 ? 35.69109 15.15078 98.46848 1.000 18.30929 90 GLU A O 1
ATOM 1017 N N . ALA A 1 73 ? 36.72011 13.85548 99.98098 1.000 22.41308 91 ALA A N 1
ATOM 1018 C CA . ALA A 1 73 ? 36.97381 12.82368 98.97593 1.000 19.56463 91 ALA A CA 1
ATOM 1019 C C . ALA A 1 73 ? 35.67513 12.15856 98.54958 1.000 16.80382 91 ALA A C 1
ATOM 1020 O O . ALA A 1 73 ? 35.48784 11.84746 97.37124 1.000 16.74343 91 ALA A O 1
ATOM 1027 N N . PHE A 1 74 ? 34.75997 11.94524 99.49537 1.000 19.50645 92 PHE A N 1
ATOM 1028 C CA . PHE A 1 74 ? 33.47182 11.34092 99.14769 1.000 18.90904 92 PHE A CA 1
ATOM 1029 C C . PHE A 1 74 ? 32.69771 12.22656 98.17759 1.000 18.78766 92 PHE A C 1
ATOM 1030 O O . PHE A 1 74 ? 32.13976 11.73533 97.19451 1.000 16.33270 92 PHE A O 1
ATOM 1047 N N . ALA A 1 75 ? 32.67313 13.53813 98.41819 1.000 21.91301 93 ALA A N 1
ATOM 1048 C CA . ALA A 1 75 ? 31.97943 14.42888 97.48905 1.000 19.28016 93 ALA A CA 1
ATOM 1049 C C . ALA A 1 75 ? 32.62990 14.38065 96.11158 1.000 18.74859 93 ALA A C 1
ATOM 1050 O O . ALA A 1 75 ? 31.94636 14.35933 95.08443 1.000 17.31784 93 ALA A O 1
ATOM 1057 N N . ALA A 1 76 ? 33.96265 14.35708 96.06589 1.000 20.68353 94 ALA A N 1
ATOM 1058 C CA . ALA A 1 76 ? 34.63056 14.24668 94.77089 1.000 14.78828 94 ALA A CA 1
ATOM 1059 C C . ALA A 1 76 ? 34.27463 12.93251 94.09672 1.000 18.89675 94 ALA A C 1
ATOM 1060 O O . ALA A 1 76 ? 33.99497 12.89828 92.89458 1.000 19.84175 94 ALA A O 1
ATOM 1067 N N . ALA A 1 77 ? 34.27689 11.82412 94.84373 1.000 16.45550 95 ALA A N 1
ATOM 1068 C CA . ALA A 1 77 ? 33.89559 10.56289 94.22013 1.000 16.79636 95 ALA A CA 1
ATOM 1069 C C . ALA A 1 77 ? 32.44745 10.62707 93.73271 1.000 13.99834 95 ALA A C 1
ATOM 1070 O O . ALA A 1 77 ? 32.15600 10.30238 92.57660 1.000 17.54128 95 ALA A O 1
ATOM 1077 N N . ARG A 1 78 ? 31.54354 11.11728 94.57928 1.000 16.69012 96 ARG A N 1
ATOM 1078 C CA . ARG A 1 78 ? 30.13482 11.24399 94.19676 1.000 18.89577 96 ARG A CA 1
ATOM 1079 C C . ARG A 1 78 ? 29.97722 12.08824 92.93126 1.000 15.86712 96 ARG A C 1
ATOM 1080 O O . ARG A 1 78 ? 29.28654 11.69220 91.97934 1.000 15.99512 96 ARG A O 1
ATOM 1101 N N . THR A 1 79 ? 30.59313 13.27232 92.91382 1.000 18.62542 97 THR A N 1
ATOM 1102 C CA . THR A 1 79 ? 30.50974 14.12891 91.73006 1.000 18.20991 97 THR A CA 1
ATOM 1103 C C . THR A 1 79 ? 30.97817 13.38678 90.49210 1.000 20.58535 97 THR A C 1
ATOM 1104 O O . THR A 1 79 ? 30.33543 13.43755 89.43721 1.000 18.76617 97 THR A O 1
ATOM 1115 N N . ALA A 1 80 ? 32.08595 12.65577 90.60281 1.000 20.59672 98 ALA A N 1
ATOM 1116 C CA . ALA A 1 80 ? 32.65763 11.99683 89.42403 1.000 19.36122 98 ALA A CA 1
ATOM 1117 C C . ALA A 1 80 ? 31.78230 10.85316 88.92760 1.000 16.10973 98 ALA A C 1
ATOM 1118 O O . ALA A 1 80 ? 31.62328 10.65883 87.72068 1.000 15.21659 98 ALA A O 1
ATOM 1125 N N . LEU A 1 81 ? 31.22530 10.06888 89.82817 1.000 16.29136 99 LEU A N 1
ATOM 1126 C CA . LEU A 1 81 ? 30.39305 8.96525 89.37282 1.000 17.20931 99 LEU A CA 1
ATOM 1127 C C . LEU A 1 81 ? 29.12896 9.48641 88.69850 1.000 18.69744 99 LEU A C 1
ATOM 1128 O O . LEU A 1 81 ? 28.68486 8.93364 87.68763 1.000 18.87721 99 LEU A O 1
ATOM 1144 N N . LEU A 1 82 ? 28.54618 10.56272 89.22914 1.000 18.67153 100 LEU A N 1
ATOM 1145 C CA . LEU A 1 82 ? 27.30157 11.07171 88.64411 1.000 18.95141 100 LEU A CA 1
ATOM 1146 C C . LEU A 1 82 ? 27.58263 11.73301 87.30440 1.000 16.13129 100 LEU A C 1
ATOM 1147 O O . LEU A 1 82 ? 26.83607 11.54231 86.34425 1.000 17.27084 100 LEU A O 1
ATOM 1163 N N . LYS A 1 83 ? 28.71290 12.44066 87.20934 1.000 21.51963 101 LYS A N 1
ATOM 1164 C CA . LYS A 1 83 ? 29.14866 13.01146 85.94127 1.000 25.04108 101 LYS A CA 1
ATOM 1165 C C . LYS A 1 83 ? 29.48494 11.93925 84.92335 1.000 26.43547 101 LYS A C 1
ATOM 1166 O O . LYS A 1 83 ? 29.38257 12.19045 83.72396 1.000 24.01267 101 LYS A O 1
ATOM 1185 N N . ALA A 1 84 ? 29.81919 10.73029 85.35961 1.000 26.89232 102 ALA A N 1
ATOM 1186 C CA . ALA A 1 84 ? 29.92728 9.60784 84.43471 1.000 26.55342 102 ALA A CA 1
ATOM 1187 C C . ALA A 1 84 ? 28.56346 9.07434 84.04965 1.000 22.56421 102 ALA A C 1
ATOM 1188 O O . ALA A 1 84 ? 28.46600 8.06202 83.34557 1.000 20.31961 102 ALA A O 1
ATOM 1195 N N . ASP A 1 85 ? 27.49743 9.73161 84.49300 1.000 22.79796 103 ASP A N 1
ATOM 1196 C CA . ASP A 1 85 ? 26.14145 9.35637 84.14781 1.000 22.87556 103 ASP A CA 1
ATOM 1197 C C . ASP A 1 85 ? 25.73215 8.01929 84.74746 1.000 19.10142 103 ASP A C 1
ATOM 1198 O O . ASP A 1 85 ? 24.84082 7.33886 84.20515 1.000 19.88268 103 ASP A O 1
ATOM 1207 N N . ALA A 1 86 ? 26.35166 7.61750 85.85967 1.000 19.65772 104 ALA A N 1
ATOM 1208 C CA . ALA A 1 86 ? 25.84593 6.46710 86.60457 1.000 19.52559 104 ALA A CA 1
ATOM 1209 C C . ALA A 1 86 ? 24.52119 6.82908 87.28351 1.000 17.13771 104 ALA A C 1
ATOM 1210 O O . ALA A 1 86 ? 24.37913 7.90150 87.86154 1.000 19.18463 104 ALA A O 1
ATOM 1217 N N . THR A 1 87 ? 23.56556 5.92880 87.21947 1.000 17.00254 105 THR A N 1
ATOM 1218 C CA . THR A 1 87 ? 22.30003 6.11115 87.90879 1.000 15.25211 105 THR A CA 1
ATOM 1219 C C . THR A 1 87 ? 22.51016 5.94759 89.41163 1.000 18.60289 105 THR A C 1
ATOM 1220 O O . THR A 1 87 ? 23.00387 4.89613 89.84507 1.000 19.87371 105 THR A O 1
ATOM 1231 N N . PRO A 1 88 ? 22.14900 6.92991 90.23120 1.000 17.21490 106 PRO A N 1
ATOM 1232 C CA . PRO A 1 88 ? 22.27204 6.73423 91.68179 1.000 18.95076 106 PRO A CA 1
ATOM 1233 C C . PRO A 1 88 ? 21.19293 5.79897 92.20074 1.000 16.57569 106 PRO A C 1
ATOM 1234 O O . PRO A 1 88 ? 20.03598 5.85256 91.78554 1.000 18.01033 106 PRO A O 1
ATOM 1245 N N . LEU A 1 89 ? 21.57821 4.92867 93.12110 1.000 16.08155 107 LEU A N 1
ATOM 1246 C CA . LEU A 1 89 ? 20.64679 3.96232 93.67915 1.000 16.37322 107 LEU A CA 1
ATOM 1247 C C . LEU A 1 89 ? 20.36714 4.19540 95.14810 1.000 17.49270 107 LEU A C 1
ATOM 1248 O O . LEU A 1 89 ? 19.25511 3.91039 95.60634 1.000 13.62743 107 LEU A O 1
ATOM 1264 N N . PHE A 1 90 ? 21.35509 4.70918 95.88498 1.000 16.36903 108 PHE A N 1
ATOM 1265 C CA . PHE A 1 90 ? 21.21261 5.03512 97.29306 1.000 15.62280 108 PHE A CA 1
ATOM 1266 C C . PHE A 1 90 ? 22.37771 5.92187 97.68622 1.000 16.05922 108 PHE A C 1
ATOM 1267 O O . PHE A 1 90 ? 23.50666 5.73002 97.20127 1.000 15.90730 108 PHE A O 1
ATOM 1284 N N . TRP A 1 91 ? 22.08577 6.89721 98.54829 1.000 15.33025 109 TRP A N 1
ATOM 1285 C CA . TRP A 1 91 ? 23.04050 7.86102 99.07404 1.000 19.11111 109 TRP A CA 1
ATOM 1286 C C . TRP A 1 91 ? 22.59608 8.23429 100.48485 1.000 22.05515 109 TRP A C 1
ATOM 1287 O O . TRP A 1 91 ? 21.39572 8.39879 100.74857 1.000 18.06351 109 TRP A O 1
ATOM 1308 N N . CYS A 1 92 ? 23.57291 8.32971 101.38302 1.000 17.38987 110 CYS A N 1
ATOM 1309 C CA . CYS A 1 92 ? 23.29012 8.51894 102.78668 1.000 15.87161 110 CYS A CA 1
ATOM 1310 C C . CYS A 1 92 ? 24.57860 9.00661 103.45807 1.000 21.49823 110 CYS A C 1
ATOM 1311 O O . CYS A 1 92 ? 25.69170 8.66089 103.06343 1.000 14.34688 110 CYS A O 1
ATOM 1318 N N . GLU A 1 93 ? 24.36549 9.79364 104.50437 1.000 15.10191 111 GLU A N 1
ATOM 1319 C CA . GLU A 1 93 ? 25.40451 10.36344 105.35598 1.000 15.31747 111 GLU A CA 1
ATOM 1320 C C . GLU A 1 93 ? 25.08361 10.11726 106.82364 1.000 19.09172 111 GLU A C 1
ATOM 1321 O O . GLU A 1 93 ? 23.91434 10.10932 107.23074 1.000 19.98728 111 GLU A O 1
ATOM 1333 N N . ARG A 1 94 ? 26.14001 9.95514 107.61657 1.000 12.62439 112 ARG A N 1
ATOM 1334 C CA . ARG A 1 94 ? 26.04545 9.93912 109.08992 1.000 14.97880 112 ARG A CA 1
ATOM 1335 C C . ARG A 1 94 ? 25.11350 8.80096 109.51991 1.000 16.34697 112 ARG A C 1
ATOM 1336 O O . ARG A 1 94 ? 25.10908 7.72765 108.89882 1.000 15.20537 112 ARG A O 1
ATOM 1357 N N . ARG A 1 95 ? 24.29601 9.01969 110.55224 1.000 19.14756 113 ARG A N 1
ATOM 1358 C CA . ARG A 1 95 ? 23.43688 7.98349 111.09674 1.000 23.48550 113 ARG A CA 1
ATOM 1359 C C . ARG A 1 95 ? 22.38345 7.53425 110.11667 1.000 21.39427 113 ARG A C 1
ATOM 1360 O O . ARG A 1 95 ? 21.82526 6.45834 110.30829 1.000 22.84724 113 ARG A O 1
ATOM 1381 N N . ASP A 1 96 ? 22.09303 8.31791 109.08000 1.000 20.76885 114 ASP A N 1
ATOM 1382 C CA . ASP A 1 96 ? 21.12620 7.85611 108.08848 1.000 20.06360 114 ASP A CA 1
ATOM 1383 C C . ASP A 1 96 ? 21.56823 6.54624 107.43575 1.000 25.51756 114 ASP A C 1
ATOM 1384 O O . ASP A 1 96 ? 20.73404 5.80931 106.89634 1.000 21.33993 114 ASP A O 1
ATOM 1393 N N . CYS A 1 97 ? 22.87076 6.25887 107.42520 1.000 19.84710 115 CYS A N 1
ATOM 1394 C CA . CYS A 1 97 ? 23.32611 4.99007 106.83939 1.000 19.82291 115 CYS A CA 1
ATOM 1395 C C . CYS A 1 97 ? 23.06205 3.80097 107.74628 1.000 20.21718 115 CYS A C 1
ATOM 1396 O O . CYS A 1 97 ? 23.15427 2.65955 107.28292 1.000 21.13917 115 CYS A O 1
ATOM 1403 N N . GLY A 1 98 ? 22.73823 4.03601 109.01432 1.000 20.89764 116 GLY A N 1
ATOM 1404 C CA . GLY A 1 98 ? 22.72511 2.96282 109.98371 1.000 22.47072 116 GLY A CA 1
ATOM 1405 C C . GLY A 1 98 ? 24.11599 2.76443 110.56557 1.000 19.29070 116 GLY A C 1
ATOM 1406 O O . GLY A 1 98 ? 24.82258 3.73957 110.82235 1.000 19.89058 116 GLY A O 1
ATOM 1410 N N . SER A 1 99 ? 24.54145 1.51273 110.73323 1.000 17.32281 117 SER A N 1
ATOM 1411 C CA . SER A 1 99 ? 25.72770 1.20278 111.52080 1.000 19.46644 117 SER A CA 1
ATOM 1412 C C . SER A 1 99 ? 26.99657 1.05903 110.66965 1.000 18.24687 117 SER A C 1
ATOM 1413 O O . SER A 1 99 ? 27.09735 0.17325 109.81041 1.000 15.95875 117 SER A O 1
ATOM 1421 N N . SER A 1 100 ? 27.99558 1.88733 110.97974 1.000 17.12224 118 SER A N 1
ATOM 1422 C CA . SER A 1 100 ? 29.30964 1.75951 110.35191 1.000 14.94579 118 SER A CA 1
ATOM 1423 C C . SER A 1 100 ? 29.89279 0.36790 110.56393 1.000 14.23162 118 SER A C 1
ATOM 1424 O O . SER A 1 100 ? 30.55303 -0.17785 109.68423 1.000 11.76836 118 SER A O 1
ATOM 1432 N N . SER A 1 101 ? 29.64924 -0.23236 111.72490 1.000 15.19643 119 SER A N 1
ATOM 1433 C CA . SER A 1 101 ? 30.21844 -1.54199 111.98991 1.000 19.67587 119 SER A CA 1
ATOM 1434 C C . SER A 1 101 ? 29.68357 -2.56500 111.00453 1.000 17.06718 119 SER A C 1
ATOM 1435 O O . SER A 1 101 ? 30.43411 -3.41114 110.50955 1.000 17.17921 119 SER A O 1
ATOM 1443 N N . LEU A 1 102 ? 28.38596 -2.47191 110.68901 1.000 16.86580 120 LEU A N 1
ATOM 1444 C CA . LEU A 1 102 ? 27.76738 -3.36275 109.72538 1.000 16.92386 120 LEU A CA 1
ATOM 1445 C C . LEU A 1 102 ? 28.25641 -3.09336 108.31352 1.000 17.38024 120 LEU A C 1
ATOM 1446 O O . LEU A 1 102 ? 28.56916 -4.02841 107.56905 1.000 19.91008 120 LEU A O 1
ATOM 1462 N N . LEU A 1 103 ? 28.29422 -1.82274 107.91089 1.000 18.33341 121 LEU A N 1
ATOM 1463 C CA . LEU A 1 103 ? 28.81371 -1.49353 106.59351 1.000 15.87922 121 LEU A CA 1
ATOM 1464 C C . LEU A 1 103 ? 30.26829 -1.94810 106.45721 1.000 18.46702 121 LEU A C 1
ATOM 1465 O O . LEU A 1 103 ? 30.64226 -2.59359 105.46874 1.000 19.40207 121 LEU A O 1
ATOM 1481 N N . ALA A 1 104 ? 31.10675 -1.63701 107.45260 1.000 16.82226 122 ALA A N 1
ATOM 1482 C CA . ALA A 1 104 ? 32.51898 -2.01172 107.36458 1.000 19.13967 122 ALA A CA 1
ATOM 1483 C C . ALA A 1 104 ? 32.67427 -3.52519 107.26235 1.000 21.31870 122 ALA A C 1
ATOM 1484 O O . ALA A 1 104 ? 33.38044 -4.04305 106.38138 1.000 17.24033 122 ALA A O 1
ATOM 1491 N N . ASN A 1 105 ? 31.97457 -4.25293 108.12612 1.000 21.26983 123 ASN A N 1
ATOM 1492 C CA . ASN A 1 105 ? 32.23645 -5.66803 108.30169 1.000 21.84789 123 ASN A CA 1
ATOM 1493 C C . ASN A 1 105 ? 31.33772 -6.55274 107.43692 1.000 17.32117 123 ASN A C 1
ATOM 1494 O O . ASN A 1 105 ? 31.83689 -7.39022 106.67303 1.000 24.01824 123 ASN A O 1
ATOM 1505 N N . ALA A 1 106 ? 30.02032 -6.38626 107.56071 1.000 18.35932 124 ALA A N 1
ATOM 1506 C CA . ALA A 1 106 ? 29.04976 -7.24228 106.86536 1.000 19.49574 124 ALA A CA 1
ATOM 1507 C C . ALA A 1 106 ? 28.90823 -6.90733 105.39293 1.000 22.62500 124 ALA A C 1
ATOM 1508 O O . ALA A 1 106 ? 28.56065 -7.78058 104.59690 1.000 24.27084 124 ALA A O 1
ATOM 1515 N N . VAL A 1 107 ? 29.14780 -5.66169 105.00115 1.000 16.60677 125 VAL A N 1
ATOM 1516 C CA . VAL A 1 107 ? 29.00582 -5.31896 103.59250 1.000 17.77954 125 VAL A CA 1
ATOM 1517 C C . VAL A 1 107 ? 30.34441 -5.33767 102.87274 1.000 22.12956 125 VAL A C 1
ATOM 1518 O O . VAL A 1 107 ? 30.49666 -6.03066 101.86158 1.000 25.47807 125 VAL A O 1
ATOM 1531 N N . PHE A 1 108 ? 31.32313 -4.58615 103.37217 1.000 19.38518 126 PHE A N 1
ATOM 1532 C CA . PHE A 1 108 ? 32.62144 -4.47579 102.71233 1.000 19.26597 126 PHE A CA 1
ATOM 1533 C C . PHE A 1 108 ? 33.65982 -5.44863 103.27498 1.000 26.82116 126 PHE A C 1
ATOM 1534 O O . PHE A 1 108 ? 34.69622 -5.65678 102.64734 1.000 29.97608 126 PHE A O 1
ATOM 1551 N N . GLY A 1 109 ? 33.40809 -6.07807 104.41336 1.000 22.66589 127 GLY A N 1
ATOM 1552 C CA . GLY A 1 109 ? 34.38873 -7.02390 104.92861 1.000 22.71905 127 GLY A CA 1
ATOM 1553 C C . GLY A 1 109 ? 35.76854 -6.40910 105.12026 1.000 24.44639 127 GLY A C 1
ATOM 1554 O O . GLY A 1 109 ? 36.78148 -7.04018 104.79743 1.000 24.00436 127 GLY A O 1
ATOM 1558 N N . ASN A 1 110 ? 35.80689 -5.19076 105.64386 1.000 15.24989 128 ASN A N 1
ATOM 1559 C CA . ASN A 1 110 ? 37.07983 -4.51868 105.90306 1.000 14.26005 128 ASN A CA 1
ATOM 1560 C C . ASN A 1 110 ? 36.96862 -3.72136 107.19622 1.000 18.44579 128 ASN A C 1
ATOM 1561 O O . ASN A 1 110 ? 36.45735 -2.60297 107.20747 1.000 16.47126 128 ASN A O 1
ATOM 1572 N N . ALA A 1 111 ? 37.48128 -4.29054 108.28127 1.000 19.36201 129 ALA A N 1
ATOM 1573 C CA . ALA A 1 111 ? 37.33360 -3.69801 109.60480 1.000 19.96476 129 ALA A CA 1
ATOM 1574 C C . ALA A 1 111 ? 38.03009 -2.34953 109.73678 1.000 15.35008 129 ALA A C 1
ATOM 1575 O O . ALA A 1 111 ? 37.76147 -1.62537 110.69989 1.000 16.77569 129 ALA A O 1
ATOM 1582 N N . LYS A 1 112 ? 38.92444 -2.01188 108.81458 1.000 16.45305 130 LYS A N 1
ATOM 1583 C CA . LYS A 1 112 ? 39.57286 -0.70558 108.83261 1.000 19.39123 130 LYS A CA 1
ATOM 1584 C C . LYS A 1 112 ? 38.57675 0.43501 108.59343 1.000 25.57927 130 LYS A C 1
ATOM 1585 O O . LYS A 1 112 ? 38.83778 1.58039 108.97736 1.000 17.23862 130 LYS A O 1
ATOM 1604 N N . LEU A 1 113 ? 37.45262 0.14749 107.96438 1.000 17.21005 131 LEU A N 1
ATOM 1605 C CA . LEU A 1 113 ? 36.45125 1.15729 107.65112 1.000 16.85396 131 LEU A CA 1
ATOM 1606 C C . LEU A 1 113 ? 35.51884 1.47119 108.80906 1.000 19.30760 131 LEU A C 1
ATOM 1607 O O . LEU A 1 113 ? 34.64532 2.33921 108.65664 1.000 20.84454 131 LEU A O 1
ATOM 1623 N N . TYR A 1 114 ? 35.64948 0.78255 109.94575 1.000 16.56126 132 TYR A N 1
ATOM 1624 C CA . TYR A 1 114 ? 34.73074 0.99788 111.05294 1.000 11.02750 132 TYR A CA 1
ATOM 1625 C C . TYR A 1 114 ? 35.13790 2.25292 111.80746 1.000 20.01955 132 TYR A C 1
ATOM 1626 O O . TYR A 1 114 ? 36.29264 2.39261 112.25242 1.000 18.13357 132 TYR A O 1
ATOM 1644 N N . GLY A 1 115 ? 34.19683 3.17028 111.93695 1.000 16.19435 133 GLY A N 1
ATOM 1645 C CA . GLY A 1 115 ? 34.41081 4.35092 112.71763 1.000 17.55701 133 GLY A CA 1
ATOM 1646 C C . GLY A 1 115 ? 33.08834 4.86914 113.25120 1.000 21.41488 133 GLY A C 1
ATOM 1647 O O . GLY A 1 115 ? 32.06716 4.17643 113.23035 1.000 16.56033 133 GLY A O 1
ATOM 1651 N N . PRO A 1 116 ? 33.09570 6.10569 113.73322 1.000 16.82101 134 PRO A N 1
ATOM 1652 C CA . PRO A 1 116 ? 31.87141 6.69780 114.29204 1.000 20.75585 134 PRO A CA 1
ATOM 1653 C C . PRO A 1 116 ? 30.80023 6.84922 113.21836 1.000 17.74346 134 PRO A C 1
ATOM 1654 O O . PRO A 1 116 ? 31.05912 7.32617 112.11844 1.000 18.78892 134 PRO A O 1
ATOM 1665 N N . ASP A 1 117 ? 29.59976 6.36788 113.52944 1.000 15.28347 135 ASP A N 1
ATOM 1666 C CA . ASP A 1 117 ? 28.49651 6.42787 112.58529 1.000 18.81995 135 ASP A CA 1
ATOM 1667 C C . ASP A 1 117 ? 28.33352 7.82718 112.01794 1.000 16.15167 135 ASP A C 1
ATOM 1668 O O . ASP A 1 117 ? 28.07352 8.00639 110.81748 1.000 16.44320 135 ASP A O 1
ATOM 1677 N N . GLU A 1 118 ? 28.45141 8.82947 112.87626 1.000 17.75425 136 GLU A N 1
ATOM 1678 C CA . GLU A 1 118 ? 28.27121 10.21528 112.46538 1.000 17.79143 136 GLU A CA 1
ATOM 1679 C C . GLU A 1 118 ? 29.34671 10.70113 111.51354 1.000 22.33648 136 GLU A C 1
ATOM 1680 O O . GLU A 1 118 ? 29.22106 11.82516 111.01348 1.000 16.93724 136 GLU A O 1
ATOM 1692 N N . GLN A 1 119 ? 30.36836 9.89559 111.19238 1.000 15.58418 137 GLN A N 1
ATOM 1693 C CA . GLN A 1 119 ? 31.43608 10.35709 110.31605 1.000 16.34252 137 GLN A CA 1
ATOM 1694 C C . GLN A 1 119 ? 31.42935 9.64334 108.97615 1.000 19.84889 137 GLN A C 1
ATOM 1695 O O . GLN A 1 119 ? 32.35588 9.82293 108.17617 1.000 19.95689 137 GLN A O 1
ATOM 1709 N N . GLN A 1 120 ? 30.41025 8.85119 108.70065 1.000 16.77835 138 GLN A N 1
ATOM 1710 C CA . GLN A 1 120 ? 30.39580 8.02537 107.50549 1.000 15.26907 138 GLN A CA 1
ATOM 1711 C C . GLN A 1 120 ? 29.52820 8.63107 106.40907 1.000 15.32828 138 GLN A C 1
ATOM 1712 O O . GLN A 1 120 ? 28.73387 9.52715 106.64398 1.000 17.03274 138 GLN A O 1
ATOM 1726 N N . ALA A 1 121 ? 29.67257 8.07050 105.21138 1.000 16.04329 139 ALA A N 1
ATOM 1727 C CA . ALA A 1 121 ? 28.90273 8.39919 104.02812 1.000 13.30894 139 ALA A CA 1
ATOM 1728 C C . ALA A 1 121 ? 28.97953 7.19361 103.09331 1.000 18.34457 139 ALA A C 1
ATOM 1729 O O . ALA A 1 121 ? 29.99392 6.49193 103.05226 1.000 15.85675 139 ALA A O 1
ATOM 1736 N N . TYR A 1 122 ? 27.88882 6.94734 102.36344 1.000 14.42635 140 TYR A N 1
ATOM 1737 C CA . TYR A 1 122 ? 27.76446 5.77804 101.50214 1.000 14.35281 140 TYR A CA 1
ATOM 1738 C C . TYR A 1 122 ? 26.97192 6.15899 100.25819 1.000 15.61893 140 TYR A C 1
ATOM 1739 O O . TYR A 1 122 ? 26.00338 6.93146 100.33807 1.000 16.04087 140 TYR A O 1
ATOM 1757 N N . LEU A 1 123 ? 27.42371 5.63878 99.10875 1.000 13.73388 141 LEU A N 1
ATOM 1758 C CA . LEU A 1 123 ? 26.80322 5.84990 97.80520 1.000 12.98868 141 LEU A CA 1
ATOM 1759 C C . LEU A 1 123 ? 26.86408 4.55628 97.01026 1.000 21.18822 141 LEU A C 1
ATOM 1760 O O . LEU A 1 123 ? 27.90780 3.88425 96.98255 1.000 15.53523 141 LEU A O 1
ATOM 1776 N N . LEU A 1 124 ? 25.75152 4.21235 96.36093 1.000 16.72169 142 LEU A N 1
ATOM 1777 C CA . LEU A 1 124 ? 25.70055 3.08939 95.44837 1.000 17.82042 142 LEU A CA 1
ATOM 1778 C C . LEU A 1 124 ? 25.12064 3.55029 94.11812 1.000 20.70723 142 LEU A C 1
ATOM 1779 O O . LEU A 1 124 ? 24.08204 4.21929 94.08484 1.000 15.12405 142 LEU A O 1
ATOM 1795 N N . VAL A 1 125 ? 25.80917 3.20391 93.02266 1.000 17.93256 143 VAL A N 1
ATOM 1796 C CA . VAL A 1 125 ? 25.38705 3.57102 91.68252 1.000 18.27068 143 VAL A CA 1
ATOM 1797 C C . VAL A 1 125 ? 25.47112 2.37129 90.75163 1.000 20.36468 143 VAL A C 1
ATOM 1798 O O . VAL A 1 125 ? 26.24322 1.42959 90.96906 1.000 14.96764 143 VAL A O 1
ATOM 1811 N N . ARG A 1 126 ? 24.68899 2.46920 89.67427 1.000 12.91248 144 ARG A N 1
ATOM 1812 C CA . ARG A 1 126 ? 24.65249 1.52232 88.56710 1.000 15.47959 144 ARG A CA 1
ATOM 1813 C C . ARG A 1 126 ? 25.21504 2.23318 87.34306 1.000 23.25582 144 ARG A C 1
ATOM 1814 O O . ARG A 1 126 ? 24.68760 3.27878 86.93953 1.000 20.96468 144 ARG A O 1
ATOM 1835 N N . LEU A 1 127 ? 26.26034 1.65862 86.74597 1.000 19.51679 145 LEU A N 1
ATOM 1836 C CA . LEU A 1 127 ? 26.92821 2.30255 85.62836 1.000 15.34874 145 LEU A CA 1
ATOM 1837 C C . LEU A 1 127 ? 26.06645 2.27077 84.38045 1.000 17.00540 145 LEU A C 1
ATOM 1838 O O . LEU A 1 127 ? 25.25034 1.35770 84.18205 1.000 17.72945 145 LEU A O 1
ATOM 1854 N N . ALA A 1 128 ? 26.25683 3.28321 83.53806 1.000 21.36878 146 ALA A N 1
ATOM 1855 C CA . ALA A 1 128 ? 25.52541 3.36747 82.27847 1.000 23.76496 146 ALA A CA 1
ATOM 1856 C C . ALA A 1 128 ? 26.00119 2.31792 81.25974 1.000 31.65611 146 ALA A C 1
ATOM 1857 O O . ALA A 1 128 ? 27.16776 1.90373 81.24238 1.000 23.89744 146 ALA A O 1
ATOM 1864 N N . ALA A 1 129 ? 25.08287 1.88659 80.39774 1.000 30.80717 147 ALA A N 1
ATOM 1865 C CA . ALA A 1 129 ? 25.48545 1.07329 79.25919 1.000 34.46116 147 ALA A CA 1
ATOM 1866 C C . ALA A 1 129 ? 26.65685 1.75932 78.56178 1.000 32.14149 147 ALA A C 1
ATOM 1867 O O . ALA A 1 129 ? 26.64759 2.97701 78.42258 1.000 29.71236 147 ALA A O 1
ATOM 1874 N N . PRO A 1 130 ? 27.69210 1.02391 78.12369 1.000 37.36543 148 PRO A N 1
ATOM 1875 C CA . PRO A 1 130 ? 27.78482 -0.43406 77.96749 1.000 45.89497 148 PRO A CA 1
ATOM 1876 C C . PRO A 1 130 ? 28.08452 -1.24787 79.23861 1.000 46.37398 148 PRO A C 1
ATOM 1877 O O . PRO A 1 130 ? 28.16840 -2.47632 79.13258 1.000 41.19869 148 PRO A O 1
ATOM 1888 N N . GLN A 1 131 ? 28.23342 -0.59912 80.39732 1.000 36.66494 149 GLN A N 1
ATOM 1889 C CA . GLN A 1 131 ? 28.56376 -1.28116 81.64490 1.000 36.22865 149 GLN A CA 1
ATOM 1890 C C . GLN A 1 131 ? 27.34809 -1.43889 82.55772 1.000 24.77628 149 GLN A C 1
ATOM 1891 O O . GLN A 1 131 ? 27.47131 -1.42610 83.78681 1.000 24.13317 149 GLN A O 1
ATOM 1905 N N . GLU A 1 132 ? 26.17077 -1.60364 81.97570 1.000 28.15975 150 GLU A N 1
ATOM 1906 C CA . GLU A 1 132 ? 24.93027 -1.47718 82.73767 1.000 29.26352 150 GLU A CA 1
ATOM 1907 C C . GLU A 1 132 ? 24.72007 -2.58470 83.77051 1.000 28.80903 150 GLU A C 1
ATOM 1908 O O . GLU A 1 132 ? 23.77446 -2.49846 84.56627 1.000 23.34660 150 GLU A O 1
ATOM 1920 N N . ASN A 1 133 ? 25.54361 -3.62853 83.78614 1.000 24.39374 151 ASN A N 1
ATOM 1921 C CA . ASN A 1 133 ? 25.42913 -4.62934 84.83480 1.000 20.64923 151 ASN A CA 1
ATOM 1922 C C . ASN A 1 133 ? 26.54890 -4.49841 85.84370 1.000 22.43127 151 ASN A C 1
ATOM 1923 O O . ASN A 1 133 ? 26.78703 -5.41102 86.63042 1.000 24.43769 151 ASN A O 1
ATOM 1934 N N . SER A 1 134 ? 27.20514 -3.35135 85.85749 1.000 24.37355 152 SER A N 1
ATOM 1935 C CA . SER A 1 134 ? 28.16553 -3.00120 86.88580 1.000 19.42309 152 SER A CA 1
ATOM 1936 C C . SER A 1 134 ? 27.54715 -2.10053 87.94198 1.000 19.12580 152 SER A C 1
ATOM 1937 O O . SER A 1 134 ? 26.81963 -1.15074 87.62525 1.000 22.96359 152 SER A O 1
ATOM 1945 N N . LEU A 1 135 ? 27.85936 -2.40579 89.19564 1.000 18.15246 153 LEU A N 1
ATOM 1946 C CA . LEU A 1 135 ? 27.55509 -1.58870 90.35808 1.000 13.35977 153 LEU A CA 1
ATOM 1947 C C . LEU A 1 135 ? 28.85791 -1.02413 90.90598 1.000 19.09841 153 LEU A C 1
ATOM 1948 O O . LEU A 1 135 ? 29.88027 -1.72233 90.89529 1.000 16.33270 153 LEU A O 1
ATOM 1964 N N . VAL A 1 136 ? 28.83975 0.23952 91.33959 1.000 13.46551 154 VAL A N 1
ATOM 1965 C CA . VAL A 1 136 ? 29.95334 0.86501 92.03759 1.000 13.84012 154 VAL A CA 1
ATOM 1966 C C . VAL A 1 136 ? 29.46698 1.39255 93.37490 1.000 18.48666 154 VAL A C 1
ATOM 1967 O O . VAL A 1 136 ? 28.46753 2.11840 93.43470 1.000 17.65800 154 VAL A O 1
ATOM 1980 N N . ALA A 1 137 ? 30.18157 1.02496 94.43929 1.000 14.57474 155 ALA A N 1
ATOM 1981 C CA . ALA A 1 137 ? 29.86791 1.41713 95.79857 1.000 15.35668 155 ALA A CA 1
ATOM 1982 C C . ALA A 1 137 ? 31.02757 2.21847 96.35613 1.000 15.67602 155 ALA A C 1
ATOM 1983 O O . ALA A 1 137 ? 32.19733 1.83921 96.18152 1.000 17.94661 155 ALA A O 1
ATOM 1990 N N . VAL A 1 138 ? 30.69661 3.30694 97.04810 1.000 14.41160 156 VAL A N 1
ATOM 1991 C CA . VAL A 1 138 ? 31.68518 4.15291 97.71223 1.000 16.12932 156 VAL A CA 1
ATOM 1992 C C . VAL A 1 138 ? 31.27637 4.33305 99.17521 1.000 16.95852 156 VAL A C 1
ATOM 1993 O O . VAL A 1 138 ? 30.10190 4.53544 99.49051 1.000 13.88158 156 VAL A O 1
ATOM 2006 N N . TYR A 1 139 ? 32.26181 4.23219 100.07393 1.000 15.11253 157 TYR A N 1
ATOM 2007 C CA . TYR A 1 139 ? 32.04564 4.40113 101.50270 1.000 14.76572 157 TYR A CA 1
ATOM 2008 C C . TYR A 1 139 ? 33.20733 5.21868 102.03081 1.000 20.58876 157 TYR A C 1
ATOM 2009 O O . TYR A 1 139 ? 34.37345 4.92913 101.71035 1.000 17.49520 157 TYR A O 1
ATOM 2027 N N . SER A 1 140 ? 32.89838 6.23043 102.83030 1.000 13.04615 158 SER A N 1
ATOM 2028 C CA . SER A 1 140 ? 33.92651 7.08240 103.41230 1.000 16.03400 158 SER A CA 1
ATOM 2029 C C . SER A 1 140 ? 33.74081 7.12835 104.92378 1.000 15.30519 158 SER A C 1
ATOM 2030 O O . SER A 1 140 ? 32.61143 7.06835 105.43231 1.000 13.23258 158 SER A O 1
ATOM 2038 N N . ILE A 1 141 ? 34.85852 7.24709 105.64185 1.000 16.53772 159 ILE A N 1
ATOM 2039 C CA . ILE A 1 141 ? 34.82400 7.35072 107.09785 1.000 13.48289 159 ILE A CA 1
ATOM 2040 C C . ILE A 1 141 ? 36.01653 8.18116 107.57398 1.000 17.37487 159 ILE A C 1
ATOM 2041 O O . ILE A 1 141 ? 37.09232 8.14169 106.97979 1.000 15.42762 159 ILE A O 1
ATOM 2057 N N . THR A 1 142 ? 35.79869 8.97563 108.62400 1.000 14.01553 160 THR A N 1
ATOM 2058 C CA . THR A 1 142 ? 36.88159 9.51620 109.44141 1.000 19.75214 160 THR A CA 1
ATOM 2059 C C . THR A 1 142 ? 36.85964 8.87709 110.82524 1.000 20.52991 160 THR A C 1
ATOM 2060 O O . THR A 1 142 ? 35.84054 8.90921 111.52416 1.000 18.63506 160 THR A O 1
ATOM 2071 N N . ARG A 1 143 ? 38.00036 8.32676 111.22436 1.000 18.28615 161 ARG A N 1
ATOM 2072 C CA . ARG A 1 143 ? 38.07962 7.49053 112.40595 1.000 24.48793 161 ARG A CA 1
ATOM 2073 C C . ARG A 1 143 ? 38.60859 8.29113 113.58036 1.000 26.60010 161 ARG A C 1
ATOM 2074 O O . ARG A 1 143 ? 39.08025 9.41304 113.42426 1.000 25.22303 161 ARG A O 1
ATOM 2095 N N . GLY A 1 144 ? 38.51719 7.68829 114.77115 1.000 26.82238 162 GLY A N 1
ATOM 2096 C CA . GLY A 1 144 ? 39.04079 8.32834 115.96732 1.000 34.18745 162 GLY A CA 1
ATOM 2097 C C . GLY A 1 144 ? 40.54606 8.53930 115.95071 1.000 28.23166 162 GLY A C 1
ATOM 2098 O O . GLY A 1 144 ? 41.04993 9.51240 116.52168 1.000 40.96008 162 GLY A O 1
ATOM 2102 N N . ASN A 1 145 ? 41.28548 7.65179 115.31430 1.000 30.66029 163 ASN A N 1
ATOM 2103 C CA . ASN A 1 145 ? 42.70385 7.92009 115.09757 1.000 30.54394 163 ASN A CA 1
ATOM 2104 C C . ASN A 1 145 ? 42.96448 9.18228 114.15441 1.000 31.99003 163 ASN A C 1
ATOM 2105 O O . ASN A 1 145 ? 44.14370 9.39920 113.78260 1.000 43.34478 163 ASN A O 1
ATOM 2116 N N . ARG A 1 146 ? 41.89867 9.91471 113.83006 1.000 30.72999 164 ARG A N 1
ATOM 2117 C CA . ARG A 1 146 ? 41.82758 11.10362 112.97724 1.000 38.94017 164 ARG A CA 1
ATOM 2118 C C . ARG A 1 146 ? 42.26615 10.86679 111.53044 1.000 39.24295 164 ARG A C 1
ATOM 2119 O O . ARG A 1 146 ? 42.41846 11.83402 110.78147 1.000 39.53987 164 ARG A O 1
ATOM 2123 N N . ARG A 1 147 ? 42.45957 9.61120 111.11363 1.000 27.20737 165 ARG A N 1
ATOM 2124 C CA . ARG A 1 147 ? 42.70918 9.26160 109.72489 1.000 29.17422 165 ARG A CA 1
ATOM 2125 C C . ARG A 1 147 ? 41.40250 9.06812 108.95086 1.000 28.54879 165 ARG A C 1
ATOM 2126 O O . ARG A 1 147 ? 40.36523 8.68777 109.51072 1.000 23.70865 165 ARG A O 1
ATOM 2136 N N . ALA A 1 148 ? 41.49862 9.26259 107.63999 1.000 23.41369 166 ALA A N 1
ATOM 2137 C CA . ALA A 1 148 ? 40.36674 9.32586 106.73021 1.000 23.29234 166 ALA A CA 1
ATOM 2138 C C . ALA A 1 148 ? 40.53365 8.24401 105.67699 1.000 23.03729 166 ALA A C 1
ATOM 2139 O O . ALA A 1 148 ? 41.60513 8.12973 105.07051 1.000 18.07092 166 ALA A O 1
ATOM 2146 N N . TYR A 1 149 ? 39.47059 7.47001 105.43066 1.000 24.02748 167 TYR A N 1
ATOM 2147 C CA . TYR A 1 149 ? 39.53732 6.40504 104.43982 1.000 18.84139 167 TYR A CA 1
ATOM 2148 C C . TYR A 1 149 ? 38.37012 6.46394 103.47561 1.000 20.51499 167 TYR A C 1
ATOM 2149 O O . TYR A 1 149 ? 37.26183 6.87767 103.83001 1.000 18.16806 167 TYR A O 1
ATOM 2167 N N . LEU A 1 150 ? 38.60769 5.97322 102.26825 1.000 15.21434 168 LEU A N 1
ATOM 2168 C CA . LEU A 1 150 ? 37.55132 5.86672 101.27153 1.000 11.87245 168 LEU A CA 1
ATOM 2169 C C . LEU A 1 150 ? 37.63203 4.50291 100.61430 1.000 16.00780 168 LEU A C 1
ATOM 2170 O O . LEU A 1 150 ? 38.68328 4.12072 100.08922 1.000 19.58911 168 LEU A O 1
ATOM 2186 N N . GLN A 1 151 ? 36.52186 3.79417 100.62378 1.000 15.68198 169 GLN A N 1
ATOM 2187 C CA . GLN A 1 151 ? 36.36909 2.52266 99.92494 1.000 19.95342 169 GLN A CA 1
ATOM 2188 C C . GLN A 1 151 ? 35.65254 2.75014 98.60591 1.000 19.01651 169 GLN A C 1
ATOM 2189 O O . GLN A 1 151 ? 34.61944 3.44079 98.56665 1.000 19.82648 169 GLN A O 1
ATOM 2203 N N . ALA A 1 152 ? 36.18569 2.16584 97.53507 1.000 18.02513 170 ALA A N 1
ATOM 2204 C CA . ALA A 1 152 ? 35.54019 2.16825 96.22289 1.000 18.64861 170 ALA A CA 1
ATOM 2205 C C . ALA A 1 152 ? 35.58062 0.76219 95.65847 1.000 24.63147 170 ALA A C 1
ATOM 2206 O O . ALA A 1 152 ? 36.65187 0.14659 95.60741 1.000 24.14529 170 ALA A O 1
ATOM 2213 N N . GLU A 1 153 ? 34.41948 0.25731 95.24510 1.000 22.03758 171 GLU A N 1
ATOM 2214 C CA . GLU A 1 153 ? 34.27421 -1.11479 94.78190 1.000 18.31937 171 GLU A CA 1
ATOM 2215 C C . GLU A 1 153 ? 33.47763 -1.10812 93.49143 1.000 23.82197 171 GLU A C 1
ATOM 2216 O O . GLU A 1 153 ? 32.51003 -0.34865 93.35279 1.000 18.32502 171 GLU A O 1
ATOM 2228 N N . GLU A 1 154 ? 33.86572 -1.96408 92.56367 1.000 14.65821 172 GLU A N 1
ATOM 2229 C CA . GLU A 1 154 ? 33.06447 -2.24924 91.38942 1.000 14.34655 172 GLU A CA 1
ATOM 2230 C C . GLU A 1 154 ? 32.71188 -3.72210 91.38314 1.000 25.30921 172 GLU A C 1
ATOM 2231 O O . GLU A 1 154 ? 33.59810 -4.57923 91.53471 1.000 23.06238 172 GLU A O 1
ATOM 2243 N N . LEU A 1 155 ? 31.42566 -4.01018 91.23380 1.000 15.52028 173 LEU A N 1
ATOM 2244 C CA . LEU A 1 155 ? 30.93035 -5.36045 91.02705 1.000 19.04753 173 LEU A CA 1
ATOM 2245 C C . LEU A 1 155 ? 30.36342 -5.45314 89.61371 1.000 27.41898 173 LEU A C 1
ATOM 2246 O O . LEU A 1 155 ? 29.35337 -4.81165 89.29518 1.000 21.44022 173 LEU A O 1
ATOM 2262 N N . LYS A 1 156 ? 30.99535 -6.26202 88.76672 1.000 21.97826 174 LYS A N 1
ATOM 2263 C CA . LYS A 1 156 ? 30.45780 -6.52901 87.43774 1.000 25.66074 174 LYS A CA 1
ATOM 2264 C C . LYS A 1 156 ? 29.60901 -7.78640 87.53861 1.000 28.37451 174 LYS A C 1
ATOM 2265 O O . LYS A 1 156 ? 30.13487 -8.90288 87.60077 1.000 19.58171 174 LYS A O 1
ATOM 2284 N N . ALA A 1 157 ? 28.28925 -7.61678 87.54824 1.000 18.38717 175 ALA A N 1
ATOM 2285 C CA . ALA A 1 157 ? 27.43072 -8.75370 87.82994 1.000 28.26921 175 ALA A CA 1
ATOM 2286 C C . ALA A 1 157 ? 27.57977 -9.80814 86.73720 1.000 26.90275 175 ALA A C 1
ATOM 2287 O O . ALA A 1 157 ? 27.84721 -9.48701 85.57269 1.000 27.56852 175 ALA A O 1
ATOM 2294 N N . ASP A 1 158 ? 27.49023 -11.09102 87.14181 1.000 26.81426 176 ASP A N 1
ATOM 2295 C CA . ASP A 1 158 ? 27.59877 -12.18146 86.16864 1.000 31.63290 176 ASP A CA 1
ATOM 2296 C C . ASP A 1 158 ? 26.29930 -12.42314 85.42032 1.000 38.26831 176 ASP A C 1
ATOM 2297 O O . ASP A 1 158 ? 26.32994 -13.00199 84.33186 1.000 38.76567 176 ASP A O 1
ATOM 2306 N N . ALA A 1 159 ? 25.17226 -11.98636 85.97538 1.000 37.45347 177 ALA A N 1
ATOM 2307 C CA . ALA A 1 159 ? 23.85905 -12.00663 85.35053 1.000 36.69824 177 ALA A CA 1
ATOM 2308 C C . ALA A 1 159 ? 23.31431 -10.57886 85.26988 1.000 37.75769 177 ALA A C 1
ATOM 2309 O O . ALA A 1 159 ? 23.71645 -9.70286 86.04841 1.000 32.16528 177 ALA A O 1
ATOM 2316 N N . PRO A 1 160 ? 22.44009 -10.29687 84.31640 1.000 36.62508 178 PRO A N 1
ATOM 2317 C CA . PRO A 1 160 ? 21.91492 -8.92657 84.19765 1.000 26.77887 178 PRO A CA 1
ATOM 2318 C C . PRO A 1 160 ? 21.17952 -8.53064 85.46825 1.000 27.28046 178 PRO A C 1
ATOM 2319 O O . PRO A 1 160 ? 20.48445 -9.34504 86.09160 1.000 22.48781 178 PRO A O 1
ATOM 2330 N N . LEU A 1 161 ? 21.37165 -7.27363 85.87022 1.000 27.96192 179 LEU A N 1
ATOM 2331 C CA . LEU A 1 161 ? 20.72670 -6.76278 87.06116 1.000 24.95834 179 LEU A CA 1
ATOM 2332 C C . LEU A 1 161 ? 19.25331 -6.51392 86.76568 1.000 27.12172 179 LEU A C 1
ATOM 2333 O O . LEU A 1 161 ? 18.85912 -6.24272 85.62984 1.000 28.20065 179 LEU A O 1
ATOM 2349 N N . ALA A 1 162 ? 18.44247 -6.62761 87.80104 1.000 23.32189 180 ALA A N 1
ATOM 2350 C CA . ALA A 1 162 ? 17.04799 -6.22543 87.68825 1.000 31.62275 180 ALA A CA 1
ATOM 2351 C C . ALA A 1 162 ? 16.95381 -4.72791 87.45335 1.000 26.44555 180 ALA A C 1
ATOM 2352 O O . ALA A 1 162 ? 17.95910 -4.00436 87.44227 1.000 26.58436 180 ALA A O 1
ATOM 2359 N N . GLU A 1 163 ? 15.71178 -4.27535 87.26914 1.000 27.67049 181 GLU A N 1
ATOM 2360 C CA . GLU A 1 163 ? 15.36612 -2.86579 87.25511 1.000 26.09294 181 GLU A CA 1
ATOM 2361 C C . GLU A 1 163 ? 15.58571 -2.31104 88.65545 1.000 26.15921 181 GLU A C 1
ATOM 2362 O O . GLU A 1 163 ? 14.84210 -2.62446 89.58904 1.000 29.74271 181 GLU A O 1
ATOM 2374 N N . LEU A 1 164 ? 16.62765 -1.52755 88.83152 1.000 20.09444 182 LEU A N 1
ATOM 2375 C CA . LEU A 1 164 ? 16.96450 -1.00371 90.14487 1.000 19.49010 182 LEU A CA 1
ATOM 2376 C C . LEU A 1 164 ? 16.70466 0.49525 90.15342 1.000 19.89148 182 LEU A C 1
ATOM 2377 O O . LEU A 1 164 ? 17.27126 1.21959 89.33010 1.000 16.40699 182 LEU A O 1
ATOM 2393 N N . LEU A 1 165 ? 15.90813 0.95187 91.10915 1.000 15.43745 183 LEU A N 1
ATOM 2394 C CA . LEU A 1 165 ? 15.52039 2.36336 91.19767 1.000 20.61764 183 LEU A CA 1
ATOM 2395 C C . LEU A 1 165 ? 15.87913 2.94761 92.55325 1.000 18.40045 183 LEU A C 1
ATOM 2396 O O . LEU A 1 165 ? 15.79714 2.23537 93.55051 1.000 19.56822 183 LEU A O 1
ATOM 2412 N N . PRO A 1 166 ? 16.23099 4.23153 92.64560 1.000 15.02791 184 PRO A N 1
ATOM 2413 C CA . PRO A 1 166 ? 16.39450 4.83745 93.96610 1.000 15.85915 184 PRO A CA 1
ATOM 2414 C C . PRO A 1 166 ? 15.03023 5.22216 94.51913 1.000 19.92097 184 PRO A C 1
ATOM 2415 O O . PRO A 1 166 ? 14.03023 5.26220 93.80331 1.000 22.76430 184 PRO A O 1
ATOM 2426 N N . SER A 1 167 ? 15.00952 5.55495 95.79990 1.000 16.07806 185 SER A N 1
ATOM 2427 C CA . SER A 1 167 ? 13.82088 6.13980 96.35965 1.000 20.38454 185 SER A CA 1
ATOM 2428 C C . SER A 1 167 ? 13.65472 7.58947 95.90680 1.000 16.50351 185 SER A C 1
ATOM 2429 O O . SER A 1 167 ? 14.60592 8.24436 95.44792 1.000 16.90610 185 SER A O 1
ATOM 2437 N N . PRO A 1 168 ? 12.45145 8.13379 96.05456 1.000 19.15053 186 PRO A N 1
ATOM 2438 C CA . PRO A 1 168 ? 12.28846 9.58150 95.82623 1.000 19.43343 186 PRO A CA 1
ATOM 2439 C C . PRO A 1 168 ? 13.11917 10.43066 96.76191 1.000 23.36629 186 PRO A C 1
ATOM 2440 O O . PRO A 1 168 ? 13.65552 11.47125 96.35103 1.000 19.98137 186 PRO A O 1
ATOM 2451 N N . ALA A 1 169 ? 13.24903 10.00421 98.02241 1.000 26.57898 187 ALA A N 1
ATOM 2452 C CA . ALA A 1 169 ? 14.10395 10.71974 98.96378 1.000 24.37738 187 ALA A CA 1
ATOM 2453 C C . ALA A 1 169 ? 15.55297 10.74435 98.49341 1.000 23.34537 187 ALA A C 1
ATOM 2454 O O . ALA A 1 169 ? 16.24196 11.76608 98.62254 1.000 21.32695 187 ALA A O 1
ATOM 2461 N N . THR A 1 170 ? 16.05778 9.62423 97.97305 1.000 20.55725 188 THR A N 1
ATOM 2462 C CA . THR A 1 170 ? 17.43297 9.63227 97.50025 1.000 19.65934 188 THR A CA 1
ATOM 2463 C C . THR A 1 170 ? 17.59696 10.60015 96.33804 1.000 24.76336 188 THR A C 1
ATOM 2464 O O . THR A 1 170 ? 18.58710 11.35156 96.25888 1.000 16.88183 188 THR A O 1
ATOM 2475 N N . LEU A 1 171 ? 16.62786 10.60965 95.42538 1.000 18.61018 189 LEU A N 1
ATOM 2476 C CA . LEU A 1 171 ? 16.75384 11.46846 94.25580 1.000 24.93172 189 LEU A CA 1
ATOM 2477 C C . LEU A 1 171 ? 16.77655 12.92964 94.66064 1.000 16.60181 189 LEU A C 1
ATOM 2478 O O . LEU A 1 171 ? 17.59181 13.72703 94.17914 1.000 21.37925 189 LEU A O 1
ATOM 2494 N N . LEU A 1 172 ? 15.85382 13.30351 95.53588 1.000 23.02842 190 LEU A N 1
ATOM 2495 C CA . LEU A 1 172 ? 15.77175 14.68866 95.96030 1.000 17.47238 190 LEU A CA 1
ATOM 2496 C C . LEU A 1 172 ? 17.01929 15.09803 96.70728 1.000 18.93301 190 LEU A C 1
ATOM 2497 O O . LEU A 1 172 ? 17.58252 16.17617 96.46568 1.000 18.93713 190 LEU A O 1
ATOM 2513 N N . ARG A 1 173 ? 17.43276 14.27973 97.66551 1.000 18.51382 191 ARG A N 1
ATOM 2514 C CA . ARG A 1 173 ? 18.61600 14.62123 98.44741 1.000 23.51681 191 ARG A CA 1
ATOM 2515 C C . ARG A 1 173 ? 19.84366 14.78518 97.57561 1.000 17.79468 191 ARG A C 1
ATOM 2516 O O . ARG A 1 173 ? 20.66390 15.67464 97.81683 1.000 17.88770 191 ARG A O 1
ATOM 2537 N N . LEU A 1 174 ? 20.02818 13.89023 96.60576 1.000 22.52211 192 LEU A N 1
ATOM 2538 C CA . LEU A 1 174 ? 21.23106 13.95499 95.78014 1.000 20.86075 192 LEU A CA 1
ATOM 2539 C C . LEU A 1 174 ? 21.14726 15.10048 94.80027 1.000 20.59728 192 LEU A C 1
ATOM 2540 O O . LEU A 1 174 ? 22.15798 15.72786 94.48131 1.000 17.90683 192 LEU A O 1
ATOM 2556 N N . LEU A 1 175 ? 19.94491 15.39914 94.31680 1.000 22.64876 193 LEU A N 1
ATOM 2557 C CA . LEU A 1 175 ? 19.81386 16.55348 93.44864 1.000 26.65125 193 LEU A CA 1
ATOM 2558 C C . LEU A 1 175 ? 20.29223 17.82855 94.14457 1.000 27.35162 193 LEU A C 1
ATOM 2559 O O . LEU A 1 175 ? 20.95197 18.66440 93.51849 1.000 24.95113 193 LEU A O 1
ATOM 2575 N N . LYS A 1 176 ? 19.97789 17.98744 95.44292 1.000 23.94751 194 LYS A N 1
ATOM 2576 C CA . LYS A 1 176 ? 20.46729 19.11644 96.23014 1.000 26.37608 194 LYS A CA 1
ATOM 2577 C C . LYS A 1 176 ? 21.93396 18.96398 96.68347 1.000 23.46691 194 LYS A C 1
ATOM 2578 O O . LYS A 1 176 ? 22.68247 19.93932 96.66501 1.000 26.04301 194 LYS A O 1
ATOM 2597 N N . ALA A 1 177 ? 22.38179 17.77432 97.09678 1.000 24.31068 195 ALA A N 1
ATOM 2598 C CA . ALA A 1 177 ? 23.77646 17.66240 97.52882 1.000 19.78993 195 ALA A CA 1
ATOM 2599 C C . ALA A 1 177 ? 24.73483 17.78646 96.35719 1.000 20.67103 195 ALA A C 1
ATOM 2600 O O . ALA A 1 177 ? 25.80081 18.39750 96.48314 1.000 23.94872 195 ALA A O 1
ATOM 2607 N N . ASN A 1 178 ? 24.37581 17.23840 95.20357 1.000 19.70601 196 ASN A N 1
ATOM 2608 C CA . ASN A 1 178 ? 25.26559 17.22969 94.05641 1.000 23.11604 196 ASN A CA 1
ATOM 2609 C C . ASN A 1 178 ? 24.89748 18.25020 92.99394 1.000 21.19103 196 ASN A C 1
ATOM 2610 O O . ASN A 1 178 ? 25.72914 18.53439 92.12632 1.000 21.78101 196 ASN A O 1
ATOM 2621 N N . GLY A 1 179 ? 23.68201 18.77209 93.01834 1.000 18.12177 197 GLY A N 1
ATOM 2622 C CA . GLY A 1 179 ? 23.22495 19.74929 92.05756 1.000 18.80792 197 GLY A CA 1
ATOM 2623 C C . GLY A 1 179 ? 22.65064 19.17019 90.78470 1.000 18.37423 197 GLY A C 1
ATOM 2624 O O . GLY A 1 179 ? 21.94743 19.87409 90.05000 1.000 20.65032 197 GLY A O 1
ATOM 2628 N N . GLU A 1 180 ? 22.89044 17.90245 90.51851 1.000 17.56889 198 GLU A N 1
ATOM 2629 C CA . GLU A 1 180 ? 22.50075 17.30065 89.25187 1.000 17.60218 198 GLU A CA 1
ATOM 2630 C C . GLU A 1 180 ? 22.76890 15.80745 89.34288 1.000 21.42306 198 GLU A C 1
ATOM 2631 O O . GLU A 1 180 ? 23.47776 15.34764 90.23880 1.000 20.15783 198 GLU A O 1
ATOM 2643 N N . LEU A 1 181 ? 22.20308 15.06691 88.39356 1.000 18.30296 199 LEU A N 1
ATOM 2644 C CA . LEU A 1 181 ? 22.37028 13.61987 88.28674 1.000 18.01213 199 LEU A CA 1
ATOM 2645 C C . LEU A 1 181 ? 21.70546 13.15449 87.00411 1.000 21.92809 199 LEU A C 1
ATOM 2646 O O . LEU A 1 181 ? 20.87665 13.86555 86.42291 1.000 20.89238 199 LEU A O 1
ATOM 2662 N N . THR A 1 182 ? 22.06233 11.93681 86.57848 1.000 18.99876 200 THR A N 1
ATOM 2663 C CA . THR A 1 182 ? 21.51434 11.34637 85.36661 1.000 16.69148 200 THR A CA 1
ATOM 2664 C C . THR A 1 182 ? 20.91010 9.99044 85.68385 1.000 17.99971 200 THR A C 1
ATOM 2665 O O . THR A 1 182 ? 21.45803 9.22259 86.48038 1.000 16.23301 200 THR A O 1
ATOM 2676 N N . LEU A 1 183 ? 19.78204 9.71176 85.04801 1.000 18.17512 201 LEU A N 1
ATOM 2677 C CA . LEU A 1 183 ? 19.06885 8.46028 85.16058 1.000 18.35242 201 LEU A CA 1
ATOM 2678 C C . LEU A 1 183 ? 19.27445 7.76659 83.81694 1.000 22.66108 201 LEU A C 1
ATOM 2679 O O . LEU A 1 183 ? 18.57785 8.05448 82.84925 1.000 22.14996 201 LEU A O 1
ATOM 2695 N N . SER A 1 184 ? 20.25672 6.87931 83.74169 1.000 22.67334 202 SER A N 1
ATOM 2696 C CA . SER A 1 184 ? 20.71927 6.32894 82.47380 1.000 22.88782 202 SER A CA 1
ATOM 2697 C C . SER A 1 184 ? 20.12971 4.95741 82.16717 1.000 24.86116 202 SER A C 1
ATOM 2698 O O . SER A 1 184 ? 20.60450 4.27850 81.24653 1.000 27.89720 202 SER A O 1
ATOM 2706 N N . HIS A 1 185 ? 19.12166 4.52951 82.92296 1.000 23.76031 203 HIS A N 1
ATOM 2707 C CA . HIS A 1 185 ? 18.48561 3.24032 82.73209 1.000 23.63016 203 HIS A CA 1
ATOM 2708 C C . HIS A 1 185 ? 16.97745 3.40496 82.61250 1.000 22.04415 203 HIS A C 1
ATOM 2709 O O . HIS A 1 185 ? 16.22085 2.49787 82.94514 1.000 28.88406 203 HIS A O 1
ATOM 2723 N N . VAL A 1 186 ? 16.53178 4.56141 82.14951 1.000 21.97270 204 VAL A N 1
ATOM 2724 C CA . VAL A 1 186 ? 15.10253 4.81770 81.95683 1.000 23.24206 204 VAL A CA 1
ATOM 2725 C C . VAL A 1 186 ? 14.70056 4.33674 80.57043 1.000 23.91674 204 VAL A C 1
ATOM 2726 O O . VAL A 1 186 ? 15.56377 4.24987 79.68019 1.000 29.04806 204 VAL A O 1
ATOM 2739 N N . PRO A 1 187 ? 13.43580 3.99036 80.33894 1.000 19.93930 205 PRO A N 1
ATOM 2740 C CA . PRO A 1 187 ? 13.01236 3.64058 78.97809 1.000 32.48865 205 PRO A CA 1
ATOM 2741 C C . PRO A 1 187 ? 13.01718 4.87438 78.09768 1.000 27.64402 205 PRO A C 1
ATOM 2742 O O . PRO A 1 187 ? 12.92366 6.00897 78.56870 1.000 29.81108 205 PRO A O 1
ATOM 2753 N N . ALA A 1 188 ? 13.12080 4.63967 76.78930 1.000 38.52586 206 ALA A N 1
ATOM 2754 C CA . ALA A 1 188 ? 13.09420 5.75242 75.83605 1.000 41.93564 206 ALA A CA 1
ATOM 2755 C C . ALA A 1 188 ? 11.71611 6.40748 75.77284 1.000 32.17420 206 ALA A C 1
ATOM 2756 O O . ALA A 1 188 ? 11.60934 7.62308 75.56394 1.000 43.21040 206 ALA A O 1
ATOM 2763 N N . GLU A 1 189 ? 10.66246 5.62607 75.96486 1.000 28.50700 207 GLU A N 1
ATOM 2764 C CA . GLU A 1 189 ? 9.30357 6.14514 76.03227 1.000 41.87660 207 GLU A CA 1
ATOM 2765 C C . GLU A 1 189 ? 8.90667 6.31011 77.48881 1.000 33.17013 207 GLU A C 1
ATOM 2766 O O . GLU A 1 189 ? 8.84003 5.30447 78.21056 1.000 33.96493 207 GLU A O 1
ATOM 2778 N N . PRO A 1 190 ? 8.64896 7.52888 77.97073 1.000 33.45738 208 PRO A N 1
ATOM 2779 C CA . PRO A 1 190 ? 8.38176 7.69940 79.40945 1.000 30.90194 208 PRO A CA 1
ATOM 2780 C C . PRO A 1 190 ? 7.15667 6.92976 79.86904 1.000 36.29785 208 PRO A C 1
ATOM 2781 O O . PRO A 1 190 ? 6.04025 7.14483 79.39438 1.000 39.43113 208 PRO A O 1
ATOM 2792 N N . ALA A 1 191 ? 7.37768 6.02604 80.81700 1.000 29.27138 209 ALA A N 1
ATOM 2793 C CA . ALA A 1 191 ? 6.30596 5.21283 81.36569 1.000 30.86912 209 ALA A CA 1
ATOM 2794 C C . ALA A 1 191 ? 6.88876 4.31692 82.44377 1.000 32.81940 209 ALA A C 1
ATOM 2795 O O . ALA A 1 191 ? 8.10594 4.26505 82.65787 1.000 27.11746 209 ALA A O 1
ATOM 2802 N N . GLY A 1 192 ? 5.99794 3.60925 83.11628 1.000 31.49688 210 GLY A N 1
ATOM 2803 C CA . GLY A 1 192 ? 6.41126 2.60088 84.05074 1.000 28.05849 210 GLY A CA 1
ATOM 2804 C C . GLY A 1 192 ? 6.98710 3.15095 85.34616 1.000 26.73944 210 GLY A C 1
ATOM 2805 O O . GLY A 1 192 ? 6.71663 4.27186 85.78883 1.000 22.04657 210 GLY A O 1
ATOM 2809 N N . SER A 1 193 ? 7.80386 2.29719 85.95535 1.000 27.80631 211 SER A N 1
ATOM 2810 C CA . SER A 1 193 ? 8.33968 2.56443 87.28408 1.000 32.97078 211 SER A CA 1
ATOM 2811 C C . SER A 1 193 ? 9.09507 3.88177 87.34093 1.000 26.32433 211 SER A C 1
ATOM 2812 O O . SER A 1 193 ? 8.99979 4.61185 88.33210 1.000 23.27468 211 SER A O 1
ATOM 2820 N N . TRP A 1 194 ? 9.88540 4.18188 86.30816 1.000 20.19405 212 TRP A N 1
ATOM 2821 C CA . TRP A 1 194 ? 10.71871 5.37727 86.34194 1.000 18.41876 212 TRP A CA 1
ATOM 2822 C C . TRP A 1 194 ? 9.88582 6.64961 86.24822 1.000 22.13189 212 TRP A C 1
ATOM 2823 O O . TRP A 1 194 ? 10.18709 7.64281 86.92258 1.000 20.66577 212 TRP A O 1
ATOM 2844 N N . LEU A 1 195 ? 8.84684 6.66284 85.39476 1.000 21.84640 213 LEU A N 1
ATOM 2845 C CA . LEU A 1 195 ? 7.94681 7.81611 85.38323 1.000 19.41981 213 LEU A CA 1
ATOM 2846 C C . LEU A 1 195 ? 7.28666 7.97215 86.74349 1.000 19.26878 213 LEU A C 1
ATOM 2847 O O . LEU A 1 195 ? 7.26314 9.06784 87.31174 1.000 22.29004 213 LEU A O 1
ATOM 2863 N N . GLU A 1 196 ? 6.82781 6.85680 87.32201 1.000 17.93636 214 GLU A N 1
ATOM 2864 C CA . GLU A 1 196 ? 6.20173 6.90003 88.63551 1.000 19.86660 214 GLU A CA 1
ATOM 2865 C C . GLU A 1 196 ? 7.15764 7.47512 89.66982 1.000 24.63142 214 GLU A C 1
ATOM 2866 O O . GLU A 1 196 ? 6.78053 8.33483 90.47166 1.000 28.64152 214 GLU A O 1
ATOM 2878 N N . LEU A 1 197 ? 8.41305 7.02259 89.65366 1.000 17.88833 215 LEU A N 1
ATOM 2879 C CA . LEU A 1 197 ? 9.39459 7.52669 90.60164 1.000 20.07146 215 LEU A CA 1
ATOM 2880 C C . LEU A 1 197 ? 9.55368 9.03875 90.48659 1.000 20.00772 215 LEU A C 1
ATOM 2881 O O . LEU A 1 197 ? 9.58041 9.75217 91.49862 1.000 21.81775 215 LEU A O 1
ATOM 2897 N N . LEU A 1 198 ? 9.74499 9.54039 89.26609 1.000 16.53439 216 LEU A N 1
ATOM 2898 C CA . LEU A 1 198 ? 9.94835 10.97880 89.08910 1.000 17.34889 216 LEU A CA 1
ATOM 2899 C C . LEU A 1 198 ? 8.71981 11.77876 89.50671 1.000 25.12906 216 LEU A C 1
ATOM 2900 O O . LEU A 1 198 ? 8.84058 12.88603 90.06031 1.000 24.55865 216 LEU A O 1
ATOM 2916 N N . VAL A 1 199 ? 7.52899 11.25139 89.21673 1.000 23.60067 217 VAL A N 1
ATOM 2917 C CA . VAL A 1 199 ? 6.29365 11.92364 89.63083 1.000 23.23485 217 VAL A CA 1
ATOM 2918 C C . VAL A 1 199 ? 6.23089 11.98243 91.15175 1.000 26.35444 217 VAL A C 1
ATOM 2919 O O . VAL A 1 199 ? 6.01014 13.03761 91.74470 1.000 25.80215 217 VAL A O 1
ATOM 2932 N N . ARG A 1 200 ? 6.48839 10.85795 91.81034 1.000 26.93169 218 ARG A N 1
ATOM 2933 C CA . ARG A 1 200 ? 6.44431 10.86974 93.26709 1.000 28.09463 218 ARG A CA 1
ATOM 2934 C C . ARG A 1 200 ? 7.55805 11.71909 93.86946 1.000 32.52586 218 ARG A C 1
ATOM 2935 O O . ARG A 1 200 ? 7.37634 12.30476 94.94285 1.000 28.57942 218 ARG A O 1
ATOM 2956 N N . THR A 1 201 ? 8.70428 11.81349 93.19631 1.000 20.49485 219 THR A N 1
ATOM 2957 C CA . THR A 1 201 ? 9.76676 12.67129 93.68256 1.000 24.34263 219 THR A CA 1
ATOM 2958 C C . THR A 1 201 ? 9.38416 14.14219 93.59352 1.000 29.78507 219 THR A C 1
ATOM 2959 O O . THR A 1 201 ? 9.74304 14.93453 94.47610 1.000 26.58959 219 THR A O 1
ATOM 2970 N N . LEU A 1 202 ? 8.67425 14.53028 92.53114 1.000 27.76967 220 LEU A N 1
ATOM 2971 C CA . LEU A 1 202 ? 8.28224 15.93059 92.37486 1.000 27.63855 220 LEU A CA 1
ATOM 2972 C C . LEU A 1 202 ? 7.05631 16.30624 93.19684 1.000 32.12340 220 LEU A C 1
ATOM 2973 O O . LEU A 1 202 ? 6.81329 17.49512 93.40581 1.000 45.16713 220 LEU A O 1
ATOM 2989 N N . ARG A 1 203 ? 6.29003 15.33738 93.67726 1.000 33.78193 221 ARG A N 1
ATOM 2990 C CA . ARG A 1 203 ? 5.24069 15.62723 94.64778 1.000 33.28410 221 ARG A CA 1
ATOM 2991 C C . ARG A 1 203 ? 5.76181 15.65262 96.08029 1.000 48.72496 221 ARG A C 1
ATOM 2992 O O . ARG A 1 203 ? 5.06767 16.16022 96.97070 1.000 43.01741 221 ARG A O 1
ATOM 3013 N N . LEU A 1 204 ? 6.93883 15.07212 96.34543 1.000 43.45767 222 LEU A N 1
ATOM 3014 C CA . LEU A 1 204 ? 7.42005 15.09058 97.71590 1.000 36.29326 222 LEU A CA 1
ATOM 3015 C C . LEU A 1 204 ? 7.95719 16.45814 98.07069 1.000 30.40241 222 LEU A C 1
ATOM 3016 O O . LEU A 1 204 ? 7.80170 16.91378 99.20473 1.000 46.54655 222 LEU A O 1
ATOM 3032 N N . ASP A 1 205 ? 8.57395 17.13248 97.11912 1.000 37.37383 223 ASP A N 1
ATOM 3033 C CA . ASP A 1 205 ? 8.94102 18.53642 97.25906 1.000 35.19373 223 ASP A CA 1
ATOM 3034 C C . ASP A 1 205 ? 8.34775 19.24471 96.05147 1.000 39.23416 223 ASP A C 1
ATOM 3035 O O . ASP A 1 205 ? 8.78927 19.02420 94.92083 1.000 40.39047 223 ASP A O 1
ATOM 3044 N N . THR A 1 206 ? 7.31469 20.06117 96.28213 1.000 38.19232 224 THR A N 1
ATOM 3045 C CA . THR A 1 206 ? 6.59962 20.71506 95.18918 1.000 38.12585 224 THR A CA 1
ATOM 3046 C C . THR A 1 206 ? 7.23110 22.03541 94.77184 1.000 34.30986 224 THR A C 1
ATOM 3047 O O . THR A 1 206 ? 6.91449 22.55156 93.69428 1.000 38.30114 224 THR A O 1
ATOM 3058 N N . GLY A 1 207 ? 8.14806 22.56643 95.56587 1.000 36.91581 225 GLY A N 1
ATOM 3059 C CA . GLY A 1 207 ? 8.82435 23.79168 95.20087 1.000 37.85290 225 GLY A CA 1
ATOM 3060 C C . GLY A 1 207 ? 10.05664 23.60328 94.34127 1.000 35.63148 225 GLY A C 1
ATOM 3061 O O . GLY A 1 207 ? 10.48486 24.52894 93.64645 1.000 27.24479 225 GLY A O 1
ATOM 3065 N N . VAL A 1 208 ? 10.65362 22.41655 94.36049 1.000 32.23340 226 VAL A N 1
ATOM 3066 C CA . VAL A 1 208 ? 11.92066 22.26948 93.66547 1.000 31.62076 226 VAL A CA 1
ATOM 3067 C C . VAL A 1 208 ? 11.69564 22.34879 92.15762 1.000 24.65464 226 VAL A C 1
ATOM 3068 O O . VAL A 1 208 ? 10.71558 21.81400 91.62074 1.000 26.42239 226 VAL A O 1
ATOM 3081 N N . ARG A 1 209 ? 12.60974 23.02352 91.46767 1.000 25.52629 227 ARG A N 1
ATOM 3082 C CA . ARG A 1 209 ? 12.55429 23.18861 90.02496 1.000 24.23485 227 ARG A CA 1
ATOM 3083 C C . ARG A 1 209 ? 13.77563 22.52509 89.40134 1.000 26.47128 227 ARG A C 1
ATOM 3084 O O . ARG A 1 209 ? 14.85501 22.49265 90.00516 1.000 27.97082 227 ARG A O 1
ATOM 3105 N N . VAL A 1 210 ? 13.60386 21.97272 88.19520 1.000 19.24258 228 VAL A N 1
ATOM 3106 C CA . VAL A 1 210 ? 14.67081 21.22371 87.54211 1.000 24.15345 228 VAL A CA 1
ATOM 3107 C C . VAL A 1 210 ? 14.71429 21.53095 86.05845 1.000 26.70169 228 VAL A C 1
ATOM 3108 O O . VAL A 1 210 ? 13.70124 21.85535 85.44032 1.000 30.81262 228 VAL A O 1
ATOM 3121 N N . GLU A 1 211 ? 15.90179 21.39666 85.48585 1.000 26.85385 229 GLU A N 1
ATOM 3122 C CA . GLU A 1 211 ? 16.12263 21.38096 84.05387 1.000 26.46467 229 GLU A CA 1
ATOM 3123 C C . GLU A 1 211 ? 16.37628 19.95294 83.58952 1.000 25.28710 229 GLU A C 1
ATOM 3124 O O . GLU A 1 211 ? 17.23022 19.24803 84.14594 1.000 21.00007 229 GLU A O 1
ATOM 3136 N N . LEU A 1 212 ? 15.65777 19.55152 82.54908 1.000 22.20926 230 LEU A N 1
ATOM 3137 C CA . LEU A 1 212 ? 15.74658 18.22077 81.97971 1.000 22.99885 230 LEU A CA 1
ATOM 3138 C C . LEU A 1 212 ? 16.55387 18.27835 80.69283 1.000 27.05094 230 LEU A C 1
ATOM 3139 O O . LEU A 1 212 ? 16.31439 19.13370 79.84281 1.000 26.49128 230 LEU A O 1
ATOM 3155 N N . SER A 1 213 ? 17.47075 17.33996 80.52186 1.000 21.63107 231 SER A N 1
ATOM 3156 C CA . SER A 1 213 ? 18.23173 17.27989 79.28790 1.000 23.09324 231 SER A CA 1
ATOM 3157 C C . SER A 1 213 ? 18.51858 15.83259 78.97188 1.000 20.00107 231 SER A C 1
ATOM 3158 O O . SER A 1 213 ? 18.38036 14.94110 79.80989 1.000 24.62874 231 SER A O 1
ATOM 3166 N N . GLY A 1 214 ? 18.92522 15.59145 77.72773 1.000 22.45963 232 GLY A N 1
ATOM 3167 C CA . GLY A 1 214 ? 19.09287 14.25310 77.23905 1.000 20.91227 232 GLY A CA 1
ATOM 3168 C C . GLY A 1 214 ? 18.25869 14.00160 75.98261 1.000 25.52342 232 GLY A C 1
ATOM 3169 O O . GLY A 1 214 ? 17.41367 14.79973 75.59670 1.000 28.69738 232 GLY A O 1
ATOM 3173 N N . LYS A 1 215 ? 18.52734 12.84181 75.40140 1.000 24.89022 233 LYS A N 1
ATOM 3174 C CA . LYS A 1 215 ? 18.00054 12.55103 74.07234 1.000 32.20547 233 LYS A CA 1
ATOM 3175 C C . LYS A 1 215 ? 16.48219 12.64616 74.03045 1.000 33.87676 233 LYS A C 1
ATOM 3176 O O . LYS A 1 215 ? 15.92355 13.05200 73.01067 1.000 34.92950 233 LYS A O 1
ATOM 3195 N N . HIS A 1 216 ? 15.79677 12.28629 75.11275 1.000 29.95183 234 HIS A N 1
ATOM 3196 C CA . HIS A 1 216 ? 14.33961 12.26521 75.14122 1.000 25.77230 234 HIS A CA 1
ATOM 3197 C C . HIS A 1 216 ? 13.78111 13.15414 76.24323 1.000 30.75998 234 HIS A C 1
ATOM 3198 O O . HIS A 1 216 ? 12.70710 12.87970 76.80495 1.000 25.84293 234 HIS A O 1
ATOM 3212 N N . ALA A 1 217 ? 14.50263 14.22243 76.56669 1.000 21.20685 235 ALA A N 1
ATOM 3213 C CA . ALA A 1 217 ? 14.09877 15.04866 77.68887 1.000 27.24046 235 ALA A CA 1
ATOM 3214 C C . ALA A 1 217 ? 12.76979 15.75197 77.42315 1.000 27.99590 235 ALA A C 1
ATOM 3215 O O . ALA A 1 217 ? 11.97382 15.93205 78.35378 1.000 24.27536 235 ALA A O 1
ATOM 3222 N N . GLN A 1 218 ? 12.51726 16.16091 76.17688 1.000 27.12982 236 GLN A N 1
ATOM 3223 C CA . GLN A 1 218 ? 11.21738 16.76285 75.84665 1.000 40.08843 236 GLN A CA 1
ATOM 3224 C C . GLN A 1 218 ? 10.08220 15.79811 76.13437 1.000 26.00068 236 GLN A C 1
ATOM 3225 O O . GLN A 1 218 ? 9.05817 16.18204 76.70958 1.000 34.93641 236 GLN A O 1
ATOM 3239 N N . GLU A 1 219 ? 10.24822 14.53396 75.74014 1.000 27.31660 237 GLU A N 1
ATOM 3240 C CA . GLU A 1 219 ? 9.20235 13.55351 75.98857 1.000 23.08540 237 GLU A CA 1
ATOM 3241 C C . GLU A 1 219 ? 8.96737 13.38619 77.48910 1.000 30.23758 237 GLU A C 1
ATOM 3242 O O . GLU A 1 219 ? 7.81344 13.35740 77.95097 1.000 24.54738 237 GLU A O 1
ATOM 3254 N N . TRP A 1 220 ? 10.04867 13.32206 78.27610 1.000 24.77657 238 TRP A N 1
ATOM 3255 C CA . TRP A 1 220 ? 9.89894 13.17722 79.72358 1.000 20.27828 238 TRP A CA 1
ATOM 3256 C C . TRP A 1 220 ? 9.12769 14.35339 80.32515 1.000 24.51416 238 TRP A C 1
ATOM 3257 O O . TRP A 1 220 ? 8.17789 14.14836 81.08944 1.000 19.34803 238 TRP A O 1
ATOM 3278 N N . ARG A 1 221 ? 9.51807 15.59336 79.99309 1.000 23.37368 239 ARG A N 1
ATOM 3279 C CA . ARG A 1 221 ? 8.86343 16.74479 80.59195 1.000 26.26602 239 ARG A CA 1
ATOM 3280 C C . ARG A 1 221 ? 7.35923 16.67441 80.33572 1.000 21.96562 239 ARG A C 1
ATOM 3281 O O . ARG A 1 221 ? 6.53291 16.98876 81.18893 1.000 26.00112 239 ARG A O 1
ATOM 3302 N N . ASP A 1 222 ? 6.99521 16.21809 79.18515 1.000 22.63344 240 ASP A N 1
ATOM 3303 C CA . ASP A 1 222 ? 5.55902 16.25040 78.96251 1.000 33.37830 240 ASP A CA 1
ATOM 3304 C C . ASP A 1 222 ? 4.82499 15.08469 79.56115 1.000 29.66324 240 ASP A C 1
ATOM 3305 O O . ASP A 1 222 ? 3.63794 15.24507 79.88741 1.000 23.36467 240 ASP A O 1
ATOM 3314 N N . ALA A 1 223 ? 5.44222 13.94692 79.60833 1.000 21.07072 241 ALA A N 1
ATOM 3315 C CA . ALA A 1 223 ? 4.83792 12.89228 80.38514 1.000 20.63577 241 ALA A CA 1
ATOM 3316 C C . ALA A 1 223 ? 4.61744 13.33330 81.82717 1.000 22.67727 241 ALA A C 1
ATOM 3317 O O . ALA A 1 223 ? 3.59270 13.00462 82.45762 1.000 24.56350 241 ALA A O 1
ATOM 3324 N N . LEU A 1 224 ? 5.58289 14.07864 82.36323 1.000 19.53753 242 LEU A N 1
ATOM 3325 C CA . LEU A 1 224 ? 5.48066 14.56902 83.72783 1.000 23.61170 242 LEU A CA 1
ATOM 3326 C C . LEU A 1 224 ? 4.41586 15.65223 83.83964 1.000 25.96992 242 LEU A C 1
ATOM 3327 O O . LEU A 1 224 ? 3.65034 15.68761 84.80905 1.000 21.69144 242 LEU A O 1
ATOM 3343 N N . ARG A 1 225 ? 4.34371 16.55253 82.87010 1.000 27.12472 243 ARG A N 1
ATOM 3344 C CA . ARG A 1 225 ? 3.25168 17.52054 82.92728 1.000 25.89167 243 ARG A CA 1
ATOM 3345 C C . ARG A 1 225 ? 1.90620 16.81389 82.98381 1.000 23.65995 243 ARG A C 1
ATOM 3346 O O . ARG A 1 225 ? 1.01983 17.19898 83.76011 1.000 32.43174 243 ARG A O 1
ATOM 3367 N N . GLY A 1 226 ? 1.74674 15.75149 82.19431 1.000 23.69921 244 GLY A N 1
ATOM 3368 C CA . GLY A 1 226 ? 0.47833 15.04559 82.12362 1.000 30.31196 244 GLY A CA 1
ATOM 3369 C C . GLY A 1 226 ? 0.14690 14.22931 83.34976 1.000 33.10539 244 GLY A C 1
ATOM 3370 O O . GLY A 1 226 ? -1.01583 13.83980 83.51727 1.000 27.09548 244 GLY A O 1
ATOM 3374 N N . GLN A 1 227 ? 1.15353 13.91744 84.17845 1.000 27.83371 245 GLN A N 1
ATOM 3375 C CA . GLN A 1 227 ? 0.98018 13.33437 85.49937 1.000 19.58726 245 GLN A CA 1
ATOM 3376 C C . GLN A 1 227 ? 0.82559 14.39541 86.57645 1.000 28.12540 245 GLN A C 1
ATOM 3377 O O . GLN A 1 227 ? 0.81363 14.06868 87.76151 1.000 33.40934 245 GLN A O 1
ATOM 3391 N N . GLY A 1 228 ? 0.75571 15.66108 86.20058 1.000 29.60577 246 GLY A N 1
ATOM 3392 C CA . GLY A 1 228 ? 0.38612 16.70098 87.13594 1.000 32.37382 246 GLY A CA 1
ATOM 3393 C C . GLY A 1 228 ? 1.48420 17.63890 87.54563 1.000 32.59795 246 GLY A C 1
ATOM 3394 O O . GLY A 1 228 ? 1.22439 18.56826 88.31631 1.000 29.87530 246 GLY A O 1
ATOM 3398 N N . VAL A 1 229 ? 2.71006 17.44398 87.07269 1.000 24.25379 247 VAL A N 1
ATOM 3399 C CA . VAL A 1 229 ? 3.77064 18.37210 87.43561 1.000 25.80083 247 VAL A CA 1
ATOM 3400 C C . VAL A 1 229 ? 3.54845 19.69424 86.71876 1.000 22.08634 247 VAL A C 1
ATOM 3401 O O . VAL A 1 229 ? 3.32243 19.72940 85.50199 1.000 30.12346 247 VAL A O 1
ATOM 3414 N N . LEU A 1 230 ? 3.66768 20.79455 87.44461 1.000 33.83031 248 LEU A N 1
ATOM 3415 C CA . LEU A 1 230 ? 3.55702 22.10056 86.79943 1.000 38.17555 248 LEU A CA 1
ATOM 3416 C C . LEU A 1 230 ? 4.68943 22.32441 85.80380 1.000 37.16454 248 LEU A C 1
ATOM 3417 O O . LEU A 1 230 ? 5.86037 22.10632 86.12180 1.000 35.54252 248 LEU A O 1
ATOM 3433 N N . ASN A 1 231 ? 4.33574 22.79229 84.59966 1.000 31.95463 249 ASN A N 1
ATOM 3434 C CA . ASN A 1 231 ? 5.32335 23.02241 83.54830 1.000 40.27581 249 ASN A CA 1
ATOM 3435 C C . ASN A 1 231 ? 6.29226 24.15146 83.89142 1.000 46.11692 249 ASN A C 1
ATOM 3436 O O . ASN A 1 231 ? 7.40121 24.18666 83.34809 1.000 42.69104 249 ASN A O 1
ATOM 3447 N N . SER A 1 232 ? 5.89648 25.08967 84.75722 1.000 35.85090 250 SER A N 1
ATOM 3448 C CA . SER A 1 232 ? 6.82612 26.13540 85.17454 1.000 44.61702 250 SER A CA 1
ATOM 3449 C C . SER A 1 232 ? 8.02848 25.58141 85.92383 1.000 42.30525 250 SER A C 1
ATOM 3450 O O . SER A 1 232 ? 9.04977 26.27102 86.03839 1.000 43.00804 250 SER A O 1
ATOM 3458 N N . ARG A 1 233 ? 7.90281 24.37919 86.48004 1.000 37.78245 251 ARG A N 1
ATOM 3459 C CA . ARG A 1 233 ? 8.93978 23.76630 87.30009 1.000 34.76512 251 ARG A CA 1
ATOM 3460 C C . ARG A 1 233 ? 10.03468 23.11286 86.48907 1.000 31.04237 251 ARG A C 1
ATOM 3461 O O . ARG A 1 233 ? 11.06264 22.72954 87.06059 1.000 33.66580 251 ARG A O 1
ATOM 3499 N N . GLU A 1 235 ? 12.40791 23.27263 83.07684 1.000 33.29348 253 GLU A N 1
ATOM 3500 C CA . GLU A 1 235 ? 12.99665 23.80883 81.86148 1.000 34.59210 253 GLU A CA 1
ATOM 3501 C C . GLU A 1 235 ? 13.67384 22.68653 81.08781 1.000 36.39928 253 GLU A C 1
ATOM 3502 O O . GLU A 1 235 ? 13.82500 21.55894 81.56484 1.000 34.49809 253 GLU A O 1
ATOM 3514 N N . LEU A 1 236 ? 14.10480 23.01009 79.88130 1.000 29.61098 254 LEU A N 1
ATOM 3515 C CA . LEU A 1 236 ? 14.74553 22.04191 79.01659 1.000 29.45125 254 LEU A CA 1
ATOM 3516 C C . LEU A 1 236 ? 16.15008 22.52374 78.69668 1.000 36.67908 254 LEU A C 1
ATOM 3517 O O . LEU A 1 236 ? 16.36691 23.70994 78.43128 1.000 33.68910 254 LEU A O 1
ATOM 3533 N N . GLY A 1 237 ? 17.10429 21.59634 78.76935 1.000 35.87109 255 GLY A N 1
ATOM 3534 C CA . GLY A 1 237 ? 18.46247 21.84736 78.35899 1.000 37.03473 255 GLY A CA 1
ATOM 3535 C C . GLY A 1 237 ? 18.80325 21.08984 77.08878 1.000 37.43850 255 GLY A C 1
ATOM 3536 O O . GLY A 1 237 ? 17.95652 20.47859 76.44737 1.000 41.30765 255 GLY A O 1
ATOM 3540 N N . GLN A 1 238 ? 20.09371 21.12935 76.75670 1.000 45.27286 256 GLN A N 1
ATOM 3541 C CA . GLN A 1 238 ? 20.61700 20.49165 75.55258 1.000 43.94837 256 GLN A CA 1
ATOM 3542 C C . GLN A 1 238 ? 21.67710 19.47994 75.96543 1.000 45.58776 256 GLN A C 1
ATOM 3543 O O . GLN A 1 238 ? 22.73535 19.85527 76.48078 1.000 41.97310 256 GLN A O 1
ATOM 3557 N N . SER A 1 239 ? 21.38591 18.19868 75.75599 1.000 34.50157 257 SER A N 1
ATOM 3558 C CA . SER A 1 239 ? 22.40474 17.16978 75.86728 1.000 35.29993 257 SER A CA 1
ATOM 3559 C C . SER A 1 239 ? 22.00555 16.00705 74.97233 1.000 36.58754 257 SER A C 1
ATOM 3560 O O . SER A 1 239 ? 20.81924 15.75619 74.75733 1.000 25.69491 257 SER A O 1
ATOM 3568 N N . GLU A 1 240 ? 23.00703 15.29674 74.46060 1.000 28.68786 258 GLU A N 1
ATOM 3569 C CA . GLU A 1 240 ? 22.79951 14.07418 73.69318 1.000 30.53875 258 GLU A CA 1
ATOM 3570 C C . GLU A 1 240 ? 22.95212 12.81669 74.54509 1.000 31.23565 258 GLU A C 1
ATOM 3571 O O . GLU A 1 240 ? 22.93171 11.69378 74.01517 1.000 28.83622 258 GLU A O 1
ATOM 3583 N N . VAL A 1 241 ? 23.09906 12.97210 75.85650 1.000 30.65561 259 VAL A N 1
ATOM 3584 C CA . VAL A 1 241 ? 23.26432 11.79839 76.69277 1.000 29.90479 259 VAL A CA 1
ATOM 3585 C C . VAL A 1 241 ? 22.00761 10.95892 76.58532 1.000 37.25723 259 VAL A C 1
ATOM 3586 O O . VAL A 1 241 ? 20.88382 11.48279 76.51541 1.000 28.05934 259 VAL A O 1
ATOM 3599 N N . GLU A 1 242 ? 22.19545 9.64328 76.60546 1.000 38.42389 260 GLU A N 1
ATOM 3600 C CA . GLU A 1 242 ? 21.09826 8.72129 76.36377 1.000 39.95774 260 GLU A CA 1
ATOM 3601 C C . GLU A 1 242 ? 20.04992 8.75738 77.46545 1.000 42.47500 260 GLU A C 1
ATOM 3602 O O . GLU A 1 242 ? 18.88079 8.43313 77.21881 1.000 57.99789 260 GLU A O 1
ATOM 3614 N N . GLY A 1 243 ? 20.42898 9.15754 78.66718 1.000 36.68811 261 GLY A N 1
ATOM 3615 C CA . GLY A 1 243 ? 19.54504 9.09605 79.80353 1.000 31.79648 261 GLY A CA 1
ATOM 3616 C C . GLY A 1 243 ? 18.77876 10.38523 79.97493 1.000 30.88867 261 GLY A C 1
ATOM 3617 O O . GLY A 1 243 ? 18.78493 11.27318 79.12171 1.000 29.94567 261 GLY A O 1
ATOM 3621 N N . LEU A 1 244 ? 18.11283 10.48450 81.10352 1.000 24.70347 262 LEU A N 1
ATOM 3622 C CA . LEU A 1 244 ? 17.45554 11.71107 81.50086 1.000 19.83608 262 LEU A CA 1
ATOM 3623 C C . LEU A 1 244 ? 18.32812 12.40920 82.52446 1.000 19.10322 262 LEU A C 1
ATOM 3624 O O . LEU A 1 244 ? 18.47985 11.93586 83.65541 1.000 13.83133 262 LEU A O 1
ATOM 3640 N N . HIS A 1 245 ? 18.85374 13.56074 82.14275 1.000 21.51733 263 HIS A N 1
ATOM 3641 C CA . HIS A 1 245 ? 19.65857 14.35977 83.03242 1.000 17.52225 263 HIS A CA 1
ATOM 3642 C C . HIS A 1 245 ? 18.83512 15.44816 83.70945 1.000 17.84798 263 HIS A C 1
ATOM 3643 O O . HIS A 1 245 ? 18.04833 16.15042 83.06653 1.000 19.83235 263 HIS A O 1
ATOM 3658 N N . LEU A 1 246 ? 19.02934 15.57906 85.00677 1.000 14.60082 264 LEU A N 1
ATOM 3659 C CA . LEU A 1 246 ? 18.29415 16.49797 85.85855 1.000 19.80723 264 LEU A CA 1
ATOM 3660 C C . LEU A 1 246 ? 19.27639 17.45343 86.50154 1.000 19.74124 264 LEU A C 1
ATOM 3661 O O . LEU A 1 246 ? 20.29660 17.02155 87.05609 1.000 19.60593 264 LEU A O 1
ATOM 3677 N N . ASN A 1 247 ? 18.94848 18.73232 86.47043 1.000 18.39023 265 ASN A N 1
ATOM 3678 C CA . ASN A 1 247 ? 19.79432 19.77787 87.02219 1.000 25.87142 265 ASN A CA 1
ATOM 3679 C C . ASN A 1 247 ? 18.96792 20.66060 87.94442 1.000 24.71170 265 ASN A C 1
ATOM 3680 O O . ASN A 1 247 ? 17.92268 21.16995 87.54510 1.000 22.71654 265 ASN A O 1
ATOM 3691 N N . TRP A 1 248 ? 19.41311 20.81141 89.18466 1.000 20.64360 266 TRP A N 1
ATOM 3692 C CA . TRP A 1 248 ? 18.63486 21.55355 90.16861 1.000 25.65095 266 TRP A CA 1
ATOM 3693 C C . TRP A 1 248 ? 18.66544 23.03219 89.83016 1.000 30.93233 266 TRP A C 1
ATOM 3694 O O . TRP A 1 248 ? 19.74578 23.63003 89.78718 1.000 22.33767 266 TRP A O 1
ATOM 3715 N N . LEU A 1 249 ? 17.49174 23.63210 89.62883 1.000 29.77139 267 LEU A N 1
ATOM 3716 C CA . LEU A 1 249 ? 17.40833 25.07294 89.40414 1.000 31.37872 267 LEU A CA 1
ATOM 3717 C C . LEU A 1 249 ? 17.14039 25.73347 90.74919 1.000 32.88728 267 LEU A C 1
ATOM 3718 O O . LEU A 1 249 ? 16.00801 25.71928 91.25275 1.000 29.60591 267 LEU A O 1
ATOM 3734 N N . ARG A 1 250 ? 18.18940 26.28088 91.35670 1.000 31.39317 268 ARG A N 1
ATOM 3735 C CA . ARG A 1 250 ? 18.05181 26.90705 92.66969 1.000 39.13036 268 ARG A CA 1
ATOM 3736 C C . ARG A 1 250 ? 17.22877 28.18922 92.51938 1.000 47.96684 268 ARG A C 1
ATOM 3737 O O . ARG A 1 250 ? 17.50210 29.02494 91.63411 1.000 44.56516 268 ARG A O 1
ATOM 3759 N N . PRO B 1 4 ? -9.89643 50.00735 86.57165 1.000 60.24850 22 PRO B N 1
ATOM 3760 C CA . PRO B 1 4 ? -9.45991 51.33988 86.11880 1.000 61.12100 22 PRO B CA 1
ATOM 3761 C C . PRO B 1 4 ? -8.27852 51.89750 86.94083 1.000 60.64534 22 PRO B C 1
ATOM 3762 O O . PRO B 1 4 ? -7.17205 51.96267 86.41368 1.000 63.10495 22 PRO B O 1
ATOM 3766 N N . GLY B 1 5 ? -8.50589 52.29872 88.19415 1.000 59.03521 23 GLY B N 1
ATOM 3767 C CA . GLY B 1 5 ? -7.43896 52.52545 89.15307 1.000 52.57678 23 GLY B CA 1
ATOM 3768 C C . GLY B 1 5 ? -6.92433 51.27643 89.84303 1.000 56.05948 23 GLY B C 1
ATOM 3769 O O . GLY B 1 5 ? -5.97632 51.35322 90.63527 1.000 51.10045 23 GLY B O 1
ATOM 3770 N N . SER B 1 6 ? -7.51845 50.11771 89.53757 1.000 49.61754 24 SER B N 1
ATOM 3771 C CA . SER B 1 6 ? -7.18262 48.85156 90.18804 1.000 49.68391 24 SER B CA 1
ATOM 3772 C C . SER B 1 6 ? -5.97542 48.18274 89.52706 1.000 48.81011 24 SER B C 1
ATOM 3773 O O . SER B 1 6 ? -5.85534 48.15429 88.29632 1.000 52.71739 24 SER B O 1
ATOM 3781 N N . HIS B 1 7 ? -5.09579 47.60635 90.35250 1.000 45.11916 25 HIS B N 1
ATOM 3782 C CA . HIS B 1 7 ? -3.87136 46.99207 89.84253 1.000 41.95340 25 HIS B CA 1
ATOM 3783 C C . HIS B 1 7 ? -3.30011 46.04077 90.88457 1.000 41.69247 25 HIS B C 1
ATOM 3784 O O . HIS B 1 7 ? -3.40950 46.27630 92.09269 1.000 30.63720 25 HIS B O 1
ATOM 3798 N N . ASP B 1 8 ? -2.67865 44.97141 90.39889 1.000 38.96271 26 ASP B N 1
ATOM 3799 C CA . ASP B 1 8 ? -2.08758 43.99144 91.29633 1.000 40.37750 26 ASP B CA 1
ATOM 3800 C C . ASP B 1 8 ? -0.94224 44.61585 92.08351 1.000 37.11814 26 ASP B C 1
ATOM 3801 O O . ASP B 1 8 ? -0.35665 45.62536 91.68432 1.000 31.86295 26 ASP B O 1
ATOM 3810 N N . LEU B 1 9 ? -0.64473 44.01707 93.23719 1.000 33.14069 27 LEU B N 1
ATOM 3811 C CA . LEU B 1 9 ? 0.58200 44.36395 93.94329 1.000 34.77082 27 LEU B CA 1
ATOM 3812 C C . LEU B 1 9 ? 1.79317 43.96295 93.10776 1.000 29.82971 27 LEU B C 1
ATOM 3813 O O . LEU B 1 9 ? 1.84320 42.86473 92.53685 1.000 32.08495 27 LEU B O 1
ATOM 3829 N N . ASP B 1 10 ? 2.77297 44.86858 93.02837 1.000 38.13866 28 ASP B N 1
ATOM 3830 C CA . ASP B 1 10 ? 4.00788 44.56134 92.31212 1.000 45.49437 28 ASP B CA 1
ATOM 3831 C C . ASP B 1 10 ? 4.64937 43.27885 92.82575 1.000 41.21326 28 ASP B C 1
ATOM 3832 O O . ASP B 1 10 ? 5.08749 42.43643 92.03838 1.000 35.12574 28 ASP B O 1
ATOM 3841 N N . ILE B 1 11 ? 4.71672 43.10958 94.14651 1.000 37.09146 29 ILE B N 1
ATOM 3842 C CA . ILE B 1 11 ? 5.43094 41.95452 94.68490 1.000 35.59148 29 ILE B CA 1
ATOM 3843 C C . ILE B 1 11 ? 4.65915 40.64654 94.53689 1.000 35.91655 29 ILE B C 1
ATOM 3844 O O . ILE B 1 11 ? 5.26107 39.56908 94.61237 1.000 35.42239 29 ILE B O 1
ATOM 3860 N N . LEU B 1 12 ? 3.34702 40.68901 94.33736 1.000 39.79501 30 LEU B N 1
ATOM 3861 C CA . LEU B 1 12 ? 2.54398 39.47103 94.35555 1.000 29.78311 30 LEU B CA 1
ATOM 3862 C C . LEU B 1 12 ? 1.80087 39.28236 93.05468 1.000 36.07665 30 LEU B C 1
ATOM 3863 O O . LEU B 1 12 ? 0.79824 39.99488 92.80870 1.000 38.10104 30 LEU B O 1
ATOM 3879 N N . PRO B 1 13 ? 2.19391 38.33305 92.21474 1.000 41.80348 31 PRO B N 1
ATOM 3880 C CA . PRO B 1 13 ? 1.40024 38.02175 91.02047 1.000 40.94137 31 PRO B CA 1
ATOM 3881 C C . PRO B 1 13 ? -0.00862 37.55454 91.38357 1.000 41.56725 31 PRO B C 1
ATOM 3882 O O . PRO B 1 13 ? -0.21625 36.78346 92.32526 1.000 36.65266 31 PRO B O 1
ATOM 3893 N N . ARG B 1 14 ? -0.97316 38.02503 90.60654 1.000 38.55405 32 ARG B N 1
ATOM 3894 C CA . ARG B 1 14 ? -2.33934 37.53858 90.70263 1.000 37.70856 32 ARG B CA 1
ATOM 3895 C C . ARG B 1 14 ? -2.40053 36.05020 90.37808 1.000 32.94686 32 ARG B C 1
ATOM 3896 O O . ARG B 1 14 ? -1.70646 35.56246 89.48261 1.000 33.14690 32 ARG B O 1
ATOM 3917 N N . PHE B 1 15 ? -3.23264 35.32091 91.11912 1.000 32.70729 33 PHE B N 1
ATOM 3918 C CA . PHE B 1 15 ? -3.51144 33.94878 90.73600 1.000 31.43201 33 PHE B CA 1
ATOM 3919 C C . PHE B 1 15 ? -4.21296 33.94052 89.37397 1.000 33.16904 33 PHE B C 1
ATOM 3920 O O . PHE B 1 15 ? -5.12112 34.73949 89.14602 1.000 40.11128 33 PHE B O 1
ATOM 3937 N N . PRO B 1 16 ? -3.81551 33.04827 88.46097 1.000 38.73006 34 PRO B N 1
ATOM 3938 C CA . PRO B 1 16 ? -4.26686 33.19205 87.05970 1.000 40.45280 34 PRO B CA 1
ATOM 3939 C C . PRO B 1 16 ? -5.78028 33.08436 86.91468 1.000 33.74117 34 PRO B C 1
ATOM 3940 O O . PRO B 1 16 ? -6.41951 32.19246 87.47031 1.000 29.33043 34 PRO B O 1
ATOM 3951 N N . ARG B 1 17 ? -6.35122 34.00831 86.14369 1.000 37.39428 35 ARG B N 1
ATOM 3952 C CA . ARG B 1 17 ? -7.78081 34.11896 85.86239 1.000 39.06860 35 ARG B CA 1
ATOM 3953 C C . ARG B 1 17 ? -8.57427 34.59724 87.07579 1.000 42.19513 35 ARG B C 1
ATOM 3954 O O . ARG B 1 17 ? -9.82015 34.68771 87.00194 1.000 30.35332 35 ARG B O 1
ATOM 3975 N N . ALA B 1 18 ? -7.90886 34.91482 88.18581 1.000 41.46608 36 ALA B N 1
ATOM 3976 C CA . ALA B 1 18 ? -8.59270 35.56742 89.29078 1.000 36.90013 36 ALA B CA 1
ATOM 3977 C C . ALA B 1 18 ? -9.07423 36.95248 88.85719 1.000 37.31124 36 ALA B C 1
ATOM 3978 O O . ALA B 1 18 ? -8.48206 37.59233 87.98716 1.000 36.00236 36 ALA B O 1
ATOM 3985 N N . GLU B 1 19 ? -10.16304 37.41476 89.47371 1.000 30.83292 37 GLU B N 1
ATOM 3986 C CA A GLU B 1 19 ? -10.75695 38.70843 89.14583 0.465 30.52864 37 GLU B CA 1
ATOM 3987 C CA B GLU B 1 19 ? -10.77645 38.70273 89.15211 0.535 30.53553 37 GLU B CA 1
ATOM 3988 C C . GLU B 1 19 ? -10.75061 39.57841 90.38475 1.000 23.03027 37 GLU B C 1
ATOM 3989 O O . GLU B 1 19 ? -11.05650 39.13274 91.49374 1.000 22.93414 37 GLU B O 1
ATOM 4010 N N . ILE B 1 20 ? -10.37309 40.84673 90.19958 1.000 19.98393 38 ILE B N 1
ATOM 4011 C CA . ILE B 1 20 ? -10.41633 41.82090 91.27720 1.000 22.24466 38 ILE B CA 1
ATOM 4012 C C . ILE B 1 20 ? -11.86511 42.17327 91.50832 1.000 19.60612 38 ILE B C 1
ATOM 4013 O O . ILE B 1 20 ? -12.54754 42.63160 90.57339 1.000 23.27178 38 ILE B O 1
ATOM 4029 N N . VAL B 1 21 ? -12.37400 41.95225 92.71383 1.000 21.43588 39 VAL B N 1
ATOM 4030 C CA . VAL B 1 21 ? -13.73949 42.32238 93.07599 1.000 25.14131 39 VAL B CA 1
ATOM 4031 C C . VAL B 1 21 ? -13.80049 43.46364 94.08533 1.000 25.29573 39 VAL B C 1
ATOM 4032 O O . VAL B 1 21 ? -14.89580 43.97983 94.34800 1.000 24.12916 39 VAL B O 1
ATOM 4045 N N . ASP B 1 22 ? -12.66429 43.84610 94.67946 1.000 17.66692 40 ASP B N 1
ATOM 4046 C CA . ASP B 1 22 ? -12.56505 44.96690 95.60523 1.000 21.38570 40 ASP B CA 1
ATOM 4047 C C . ASP B 1 22 ? -11.12698 45.44326 95.54285 1.000 25.47182 40 ASP B C 1
ATOM 4048 O O . ASP B 1 22 ? -10.20389 44.62275 95.56665 1.000 17.74222 40 ASP B O 1
ATOM 4057 N N . PHE B 1 23 ? -10.94920 46.74767 95.37478 1.000 21.58075 41 PHE B N 1
ATOM 4058 C CA . PHE B 1 23 ? -9.64948 47.40222 95.34263 1.000 18.44079 41 PHE B CA 1
ATOM 4059 C C . PHE B 1 23 ? -9.77757 48.63356 96.21597 1.000 26.62740 41 PHE B C 1
ATOM 4060 O O . PHE B 1 23 ? -10.77590 49.36074 96.11230 1.000 18.76982 41 PHE B O 1
ATOM 4077 N N . ARG B 1 24 ? -8.77965 48.84736 97.07957 1.000 22.47215 42 ARG B N 1
ATOM 4078 C CA . ARG B 1 24 ? -8.71872 50.00238 97.96011 1.000 16.77749 42 ARG B CA 1
ATOM 4079 C C . ARG B 1 24 ? -7.28150 50.48548 98.13371 1.000 28.31547 42 ARG B C 1
ATOM 4080 O O . ARG B 1 24 ? -6.33974 49.69210 98.26721 1.000 21.87366 42 ARG B O 1
ATOM 4101 N N . GLN B 1 25 ? -7.14050 51.79471 98.19775 1.000 17.46631 43 GLN B N 1
ATOM 4102 C CA A GLN B 1 25 ? -5.85770 52.44139 98.42220 0.474 23.70537 43 GLN B CA 1
ATOM 4103 C CA B GLN B 1 25 ? -5.86371 52.44407 98.42174 0.526 23.69649 43 GLN B CA 1
ATOM 4104 C C . GLN B 1 25 ? -6.08758 53.64124 99.32402 1.000 28.84787 43 GLN B C 1
ATOM 4105 O O . GLN B 1 25 ? -7.05911 54.38932 99.14701 1.000 25.44951 43 GLN B O 1
ATOM 4130 N N . ALA B 1 26 ? -5.19053 53.81340 100.29459 1.000 19.54177 44 ALA B N 1
ATOM 4131 C CA . ALA B 1 26 ? -5.28016 54.88799 101.25075 1.000 18.27117 44 ALA B CA 1
ATOM 4132 C C . ALA B 1 26 ? -3.86329 55.26015 101.65638 1.000 22.36992 44 ALA B C 1
ATOM 4133 O O . ALA B 1 26 ? -3.07476 54.35854 102.00538 1.000 23.12055 44 ALA B O 1
ATOM 4140 N N . PRO B 1 27 ? -3.52268 56.54936 101.67687 1.000 24.39551 45 PRO B N 1
ATOM 4141 C CA . PRO B 1 27 ? -2.12931 56.93612 102.01064 1.000 19.88439 45 PRO B CA 1
ATOM 4142 C C . PRO B 1 27 ? -1.76669 56.80396 103.47423 1.000 24.51056 45 PRO B C 1
ATOM 4143 O O . PRO B 1 27 ? -0.57556 56.69613 103.77510 1.000 22.44957 45 PRO B O 1
ATOM 4154 N N . SER B 1 28 ? -2.71408 56.80932 104.40589 1.000 19.94897 46 SER B N 1
ATOM 4155 C CA . SER B 1 28 ? -2.30059 56.70050 105.81099 1.000 27.22984 46 SER B CA 1
ATOM 4156 C C . SER B 1 28 ? -3.41690 56.04929 106.63069 1.000 37.00954 46 SER B C 1
ATOM 4157 O O . SER B 1 28 ? -4.19783 56.70745 107.32679 1.000 33.82822 46 SER B O 1
ATOM 4165 N N . GLU B 1 29 ? -3.44358 54.72386 106.57437 1.000 34.49544 47 GLU B N 1
ATOM 4166 C CA . GLU B 1 29 ? -4.37809 53.88301 107.29495 1.000 35.22506 47 GLU B CA 1
ATOM 4167 C C . GLU B 1 29 ? -3.57367 53.09368 108.31774 1.000 38.35141 47 GLU B C 1
ATOM 4168 O O . GLU B 1 29 ? -2.45427 52.65246 108.03066 1.000 23.40646 47 GLU B O 1
ATOM 4180 N N . GLU B 1 30 ? -4.11459 52.92579 109.51304 1.000 33.81149 48 GLU B N 1
ATOM 4181 C CA . GLU B 1 30 ? -3.46237 52.08232 110.49649 1.000 34.23157 48 GLU B CA 1
ATOM 4182 C C . GLU B 1 30 ? -4.06772 50.68922 110.44090 1.000 35.27403 48 GLU B C 1
ATOM 4183 O O . GLU B 1 30 ? -5.29096 50.52683 110.44537 1.000 32.42777 48 GLU B O 1
ATOM 4195 N N . ARG B 1 31 ? -3.20317 49.69527 110.33199 1.000 29.97212 49 ARG B N 1
ATOM 4196 C CA . ARG B 1 31 ? -3.59406 48.29936 110.29974 1.000 28.88752 49 ARG B CA 1
ATOM 4197 C C . ARG B 1 31 ? -3.05841 47.63695 111.55546 1.000 28.60483 49 ARG B C 1
ATOM 4198 O O . ARG B 1 31 ? -2.00402 48.01745 112.07822 1.000 26.20898 49 ARG B O 1
ATOM 4219 N N . ILE B 1 32 ? -3.80208 46.65978 112.05016 1.000 19.76947 50 ILE B N 1
ATOM 4220 C CA . ILE B 1 32 ? -3.33895 45.79072 113.11899 1.000 23.67831 50 ILE B CA 1
ATOM 4221 C C . ILE B 1 32 ? -3.47732 44.36103 112.63461 1.000 26.82679 50 ILE B C 1
ATOM 4222 O O . ILE B 1 32 ? -4.59497 43.81676 112.56799 1.000 22.27235 50 ILE B O 1
ATOM 4238 N N . TYR B 1 33 ? -2.34380 43.73144 112.34963 1.000 23.98706 51 TYR B N 1
ATOM 4239 C CA . TYR B 1 33 ? -2.31378 42.36557 111.85945 1.000 24.93754 51 TYR B CA 1
ATOM 4240 C C . TYR B 1 33 ? -1.95507 41.39451 112.97811 1.000 26.82756 51 TYR B C 1
ATOM 4241 O O . TYR B 1 33 ? -0.98961 41.62885 113.73783 1.000 22.56242 51 TYR B O 1
ATOM 4259 N N . PRO B 1 34 ? -2.69239 40.30001 113.10384 1.000 21.24791 52 PRO B N 1
ATOM 4260 C CA . PRO B 1 34 ? -2.41235 39.34802 114.17807 1.000 25.76378 52 PRO B CA 1
ATOM 4261 C C . PRO B 1 34 ? -1.11029 38.59436 113.93671 1.000 20.39300 52 PRO B C 1
ATOM 4262 O O . PRO B 1 34 ? -0.72776 38.30880 112.80243 1.000 17.79668 52 PRO B O 1
ATOM 4273 N N . LEU B 1 35 ? -0.44481 38.26608 115.03351 1.000 23.66301 53 LEU B N 1
ATOM 4274 C CA . LEU B 1 35 ? 0.71512 37.37795 115.04880 1.000 26.83144 53 LEU B CA 1
ATOM 4275 C C . LEU B 1 35 ? 0.38924 36.10208 115.80853 1.000 32.03046 53 LEU B C 1
ATOM 4276 O O . LEU B 1 35 ? 1.26324 35.49736 116.42449 1.000 30.29823 53 LEU B O 1
ATOM 4292 N N . GLY B 1 36 ? -0.88941 35.74473 115.81627 1.000 27.09879 54 GLY B N 1
ATOM 4293 C CA . GLY B 1 36 ? -1.39801 34.62735 116.58182 1.000 28.11616 54 GLY B CA 1
ATOM 4294 C C . GLY B 1 36 ? -2.90496 34.61955 116.45543 1.000 27.82416 54 GLY B C 1
ATOM 4295 O O . GLY B 1 36 ? -3.49288 35.46855 115.78468 1.000 29.52187 54 GLY B O 1
ATOM 4299 N N . ALA B 1 37 ? -3.52246 33.64978 117.12205 1.000 33.66379 55 ALA B N 1
ATOM 4300 C CA . ALA B 1 37 ? -4.95969 33.45905 116.99488 1.000 33.35480 55 ALA B CA 1
ATOM 4301 C C . ALA B 1 37 ? -5.73434 34.69324 117.46349 1.000 32.41893 55 ALA B C 1
ATOM 4302 O O . ALA B 1 37 ? -5.30238 35.44001 118.34697 1.000 34.47666 55 ALA B O 1
ATOM 4309 N N . ILE B 1 38 ? -6.90530 34.89763 116.86607 1.000 28.10890 56 ILE B N 1
ATOM 4310 C CA . ILE B 1 38 ? -7.73384 36.05990 117.14584 1.000 29.18162 56 ILE B CA 1
ATOM 4311 C C . ILE B 1 38 ? -9.03634 35.60680 117.80083 1.000 29.02815 56 ILE B C 1
ATOM 4312 O O . ILE B 1 38 ? -9.66719 34.64568 117.34906 1.000 27.60843 56 ILE B O 1
ATOM 4328 N N . SER B 1 39 ? -9.44660 36.33562 118.84642 1.000 27.34911 57 SER B N 1
ATOM 4329 C CA . SER B 1 39 ? -10.51790 35.95085 119.75249 1.000 38.11480 57 SER B CA 1
ATOM 4330 C C . SER B 1 39 ? -11.37864 37.17097 120.04991 1.000 38.12852 57 SER B C 1
ATOM 4331 O O . SER B 1 39 ? -10.92637 38.30924 119.92585 1.000 33.60645 57 SER B O 1
ATOM 4339 N N . ARG B 1 40 ? -12.63099 36.92225 120.45028 1.000 36.09959 58 ARG B N 1
ATOM 4340 C CA . ARG B 1 40 ? -13.44973 37.94758 121.09385 1.000 44.09445 58 ARG B CA 1
ATOM 4341 C C . ARG B 1 40 ? -14.28960 37.30501 122.18607 1.000 53.56474 58 ARG B C 1
ATOM 4342 O O . ARG B 1 40 ? -15.15729 36.47481 121.89383 1.000 67.81517 58 ARG B O 1
ATOM 4363 N N . ILE B 1 41 ? -14.06618 37.71315 123.42972 1.000 61.39044 59 ILE B N 1
ATOM 4364 C CA . ILE B 1 41 ? -14.64768 37.03707 124.58850 1.000 70.51606 59 ILE B CA 1
ATOM 4365 C C . ILE B 1 41 ? -15.86060 37.78411 125.13808 1.000 68.30131 59 ILE B C 1
ATOM 4366 O O . ILE B 1 41 ? -16.90480 37.18587 125.39252 1.000 75.24382 59 ILE B O 1
ATOM 4382 N N . SER B 1 42 ? -15.75539 39.10103 125.28850 1.000 64.89038 60 SER B N 1
ATOM 4383 C CA . SER B 1 42 ? -16.78872 39.89817 125.94041 1.000 61.53932 60 SER B CA 1
ATOM 4384 C C . SER B 1 42 ? -16.93756 41.23854 125.22942 1.000 61.55362 60 SER B C 1
ATOM 4385 O O . SER B 1 42 ? -16.97301 42.31040 125.84021 1.000 52.35250 60 SER B O 1
ATOM 4393 N N . GLY B 1 43 ? -17.05043 41.17979 123.90686 1.000 53.81284 61 GLY B N 1
ATOM 4394 C CA . GLY B 1 43 ? -16.88025 42.35482 123.08968 1.000 51.43916 61 GLY B CA 1
ATOM 4395 C C . GLY B 1 43 ? -15.44723 42.82741 122.95729 1.000 40.56080 61 GLY B C 1
ATOM 4396 O O . GLY B 1 43 ? -15.16924 43.64906 122.06672 1.000 41.63987 61 GLY B O 1
ATOM 4400 N N . ARG B 1 44 ? -14.51940 42.32384 123.78468 1.000 49.75343 62 ARG B N 1
ATOM 4401 C CA . ARG B 1 44 ? -13.11114 42.72782 123.73692 1.000 44.43063 62 ARG B CA 1
ATOM 4402 C C . ARG B 1 44 ? -12.36034 41.82989 122.75804 1.000 41.29579 62 ARG B C 1
ATOM 4403 O O . ARG B 1 44 ? -12.21284 40.62119 122.98279 1.000 41.91999 62 ARG B O 1
ATOM 4407 N N . LEU B 1 45 ? -11.90812 42.41765 121.66440 1.000 39.49521 63 LEU B N 1
ATOM 4408 C CA . LEU B 1 45 ? -11.11583 41.69650 120.67999 1.000 41.24797 63 LEU B CA 1
ATOM 4409 C C . LEU B 1 45 ? -9.72063 41.41681 121.21685 1.000 37.99483 63 LEU B C 1
ATOM 4410 O O . LEU B 1 45 ? -9.07027 42.30553 121.77417 1.000 44.25910 63 LEU B O 1
ATOM 4426 N N . ARG B 1 46 ? -9.24540 40.19361 121.00315 1.000 48.63881 64 ARG B N 1
ATOM 4427 C CA . ARG B 1 46 ? -7.95473 39.75566 121.52016 1.000 44.90704 64 ARG B CA 1
ATOM 4428 C C . ARG B 1 46 ? -7.13765 39.07321 120.42801 1.000 40.49945 64 ARG B C 1
ATOM 4429 O O . ARG B 1 46 ? -7.65729 38.28129 119.64078 1.000 35.67748 64 ARG B O 1
ATOM 4467 N N . GLU B 1 48 ? -3.29197 36.94903 120.05286 1.000 39.63488 66 GLU B N 1
ATOM 4468 C CA . GLU B 1 48 ? -2.09296 36.40001 120.69772 1.000 36.53433 66 GLU B CA 1
ATOM 4469 C C . GLU B 1 48 ? -0.85805 36.93456 119.96526 1.000 29.08095 66 GLU B C 1
ATOM 4470 O O . GLU B 1 48 ? -0.18961 36.23689 119.20184 1.000 35.05821 66 GLU B O 1
ATOM 4482 N N . GLY B 1 49 ? -0.59731 38.21499 120.18529 1.000 29.33996 67 GLY B N 1
ATOM 4483 C CA . GLY B 1 49 ? 0.43932 38.99172 119.53526 1.000 24.27433 67 GLY B CA 1
ATOM 4484 C C . GLY B 1 49 ? -0.07166 39.70146 118.30277 1.000 26.60686 67 GLY B C 1
ATOM 4485 O O . GLY B 1 49 ? -0.98940 39.26019 117.62700 1.000 25.22408 67 GLY B O 1
ATOM 4489 N N . GLU B 1 50 ? 0.56363 40.82447 117.98143 1.000 25.63347 68 GLU B N 1
ATOM 4490 C CA . GLU B 1 50 ? 0.06427 41.64131 116.88425 1.000 25.82132 68 GLU B CA 1
ATOM 4491 C C . GLU B 1 50 ? 1.11782 42.65134 116.47904 1.000 28.48811 68 GLU B C 1
ATOM 4492 O O . GLU B 1 50 ? 1.99821 43.00381 117.26894 1.000 28.07315 68 GLU B O 1
ATOM 4504 N N . VAL B 1 51 ? 0.99652 43.15700 115.25508 1.000 22.08201 69 VAL B N 1
ATOM 4505 C CA . VAL B 1 51 ? 1.80827 44.28980 114.83136 1.000 29.41535 69 VAL B CA 1
ATOM 4506 C C . VAL B 1 51 ? 0.87750 45.39387 114.35482 1.000 28.64946 69 VAL B C 1
ATOM 4507 O O . VAL B 1 51 ? -0.00486 45.15837 113.52037 1.000 24.27900 69 VAL B O 1
ATOM 4520 N N . ARG B 1 52 ? 1.09737 46.58967 114.88244 1.000 27.29981 70 ARG B N 1
ATOM 4521 C CA . ARG B 1 52 ? 0.36001 47.80009 114.55152 1.000 28.28483 70 ARG B CA 1
ATOM 4522 C C . ARG B 1 52 ? 1.24097 48.67914 113.67564 1.000 32.42675 70 ARG B C 1
ATOM 4523 O O . ARG B 1 52 ? 2.34538 49.05943 114.08015 1.000 24.24121 70 ARG B O 1
ATOM 4544 N N . ALA B 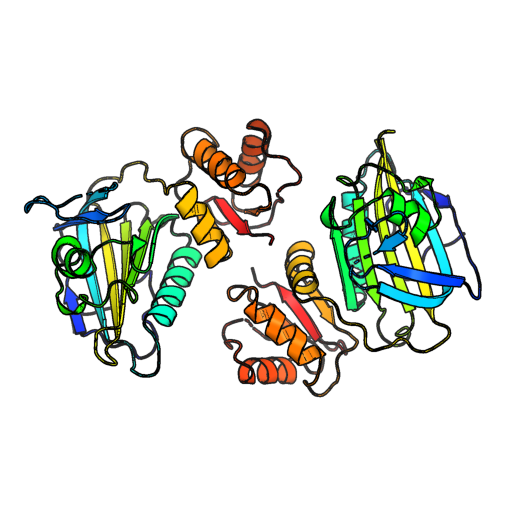1 53 ? 0.75578 49.00558 112.48536 1.000 19.74388 71 ALA B N 1
ATOM 4545 C CA . ALA B 1 53 ? 1.48274 49.86594 111.56733 1.000 25.07222 71 ALA B CA 1
ATOM 4546 C C . ALA B 1 53 ? 0.50229 50.82094 110.87845 1.000 29.58757 71 ALA B C 1
ATOM 4547 O O . ALA B 1 53 ? -0.64120 50.45638 110.58096 1.000 29.89444 71 ALA B O 1
ATOM 4554 N N . GLU B 1 54 ? 0.96629 52.04028 110.61328 1.000 26.18365 72 GLU B N 1
ATOM 4555 C CA . GLU B 1 54 ? 0.20618 53.04285 109.87499 1.000 27.26179 72 GLU B CA 1
ATOM 4556 C C . GLU B 1 54 ? 0.95858 53.41232 108.60679 1.000 26.08897 72 GLU B C 1
ATOM 4557 O O . GLU B 1 54 ? 2.17774 53.57538 108.63590 1.000 30.46597 72 GLU B O 1
ATOM 4569 N N . GLY B 1 55 ? 0.25266 53.50826 107.48028 1.000 21.77875 73 GLY B N 1
ATOM 4570 C CA . GLY B 1 55 ? 0.91708 53.92499 106.25805 1.000 19.65628 73 GLY B CA 1
ATOM 4571 C C . GLY B 1 55 ? 0.05359 53.73284 105.02901 1.000 21.67351 73 GLY B C 1
ATOM 4572 O O . GLY B 1 55 ? -1.16896 53.70049 105.12122 1.000 25.16661 73 GLY B O 1
ATOM 4576 N N . GLU B 1 56 ? 0.71129 53.64536 103.87123 1.000 21.53260 74 GLU B N 1
ATOM 4577 C CA . GLU B 1 56 ? -0.00358 53.45358 102.61499 1.000 23.13290 74 GLU B CA 1
ATOM 4578 C C . GLU B 1 56 ? -0.51252 52.02466 102.51503 1.000 28.64614 74 GLU B C 1
ATOM 4579 O O . GLU B 1 56 ? 0.27881 51.07984 102.43679 1.000 23.13377 74 GLU B O 1
ATOM 4591 N N . LEU B 1 57 ? -1.82817 51.88169 102.42559 1.000 18.95267 75 LEU B N 1
ATOM 4592 C CA . LEU B 1 57 ? -2.49772 50.60100 102.26938 1.000 17.00482 75 LEU B CA 1
ATOM 4593 C C . LEU B 1 57 ? -2.90860 50.42453 100.82000 1.000 21.86834 75 LEU B C 1
ATOM 4594 O O . LEU B 1 57 ? -3.53853 51.31522 100.23969 1.000 22.46398 75 LEU B O 1
ATOM 4610 N N . THR B 1 58 ? -2.54887 49.28506 100.23349 1.000 17.56461 76 THR B N 1
ATOM 4611 C CA . THR B 1 58 ? -3.17347 48.79815 99.01400 1.000 17.89211 76 THR B CA 1
ATOM 4612 C C . THR B 1 58 ? -3.80013 47.45604 99.33401 1.000 24.10836 76 THR B C 1
ATOM 4613 O O . THR B 1 58 ? -3.09313 46.54010 99.75984 1.000 17.70794 76 THR B O 1
ATOM 4624 N N . ALA B 1 59 ? -5.10725 47.33552 99.13904 1.000 18.00562 77 ALA B N 1
ATOM 4625 C CA . ALA B 1 59 ? -5.79531 46.10166 99.49759 1.000 18.30483 77 ALA B CA 1
ATOM 4626 C C . ALA B 1 59 ? -6.60245 45.56943 98.31699 1.000 24.83517 77 ALA B C 1
ATOM 4627 O O . ALA B 1 59 ? -7.42747 46.27898 97.72648 1.000 19.91084 77 ALA B O 1
ATOM 4634 N N . LEU B 1 60 ? -6.33856 44.31850 97.95843 1.000 16.59856 78 LEU B N 1
ATOM 4635 C CA . LEU B 1 60 ? -6.91810 43.68810 96.79155 1.000 18.35654 78 LEU B CA 1
ATOM 4636 C C . LEU B 1 60 ? -7.74640 42.50488 97.24825 1.000 20.26610 78 LEU B C 1
ATOM 4637 O O . LEU B 1 60 ? -7.30775 41.73667 98.10750 1.000 19.95110 78 LEU B O 1
ATOM 4653 N N . THR B 1 61 ? -8.96799 42.38754 96.72598 1.000 19.24436 79 THR B N 1
ATOM 4654 C CA . THR B 1 61 ? -9.78121 41.20725 96.99105 1.000 18.77527 79 THR B CA 1
ATOM 4655 C C . THR B 1 61 ? -10.02267 40.49808 95.66753 1.000 22.36154 79 THR B C 1
ATOM 4656 O O . THR B 1 61 ? -10.65068 41.06676 94.77138 1.000 21.19425 79 THR B O 1
ATOM 4667 N N . TYR B 1 62 ? -9.56015 39.25337 95.54887 1.000 18.16062 80 TYR B N 1
ATOM 4668 C CA . TYR B 1 62 ? -9.74120 38.50249 94.31433 1.000 17.51280 80 TYR B CA 1
ATOM 4669 C C . TYR B 1 62 ? -10.79947 37.42136 94.50049 1.000 17.08274 80 TYR B C 1
ATOM 4670 O O . TYR B 1 62 ? -10.81233 36.72296 95.51797 1.000 20.65870 80 TYR B O 1
ATOM 4688 N N . ARG B 1 63 ? -11.64792 37.25637 93.48515 1.000 22.97404 81 ARG B N 1
ATOM 4689 C CA . ARG B 1 63 ? -12.49713 36.07435 93.34292 1.000 22.97851 81 ARG B CA 1
ATOM 4690 C C . ARG B 1 63 ? -11.74468 35.05399 92.49876 1.000 19.45426 81 ARG B C 1
ATOM 4691 O O . ARG B 1 63 ? -11.36219 35.34286 91.35921 1.000 20.10774 81 ARG B O 1
ATOM 4712 N N . LEU B 1 64 ? -11.51534 33.86241 93.05854 1.000 24.48138 82 LEU B N 1
ATOM 4713 C CA . LEU B 1 64 ? -10.72052 32.89371 92.32732 1.000 26.64048 82 LEU B CA 1
ATOM 4714 C C . LEU B 1 64 ? -11.58076 32.19017 91.28071 1.000 32.01579 82 LEU B C 1
ATOM 4715 O O . LEU B 1 64 ? -12.79313 32.00016 91.48457 1.000 25.65514 82 LEU B O 1
ATOM 4731 N N . PRO B 1 65 ? -10.98550 31.81929 90.14866 1.000 36.91289 83 PRO B N 1
ATOM 4732 C CA . PRO B 1 65 ? -11.70389 31.00823 89.14846 1.000 36.22935 83 PRO B CA 1
ATOM 4733 C C . PRO B 1 65 ? -12.29595 29.76612 89.79574 1.000 34.37573 83 PRO B C 1
ATOM 4734 O O . PRO B 1 65 ? -11.69961 29.18535 90.71433 1.000 36.79103 83 PRO B O 1
ATOM 4745 N N . PRO B 1 66 ? -13.47992 29.34625 89.34814 1.000 42.03492 84 PRO B N 1
ATOM 4746 C CA . PRO B 1 66 ? -14.21158 28.29607 90.08354 1.000 37.17394 84 PRO B CA 1
ATOM 4747 C C . PRO B 1 66 ? -13.50499 26.96010 90.11310 1.000 41.19119 84 PRO B C 1
ATOM 4748 O O . PRO B 1 66 ? -13.75471 26.17532 91.03708 1.000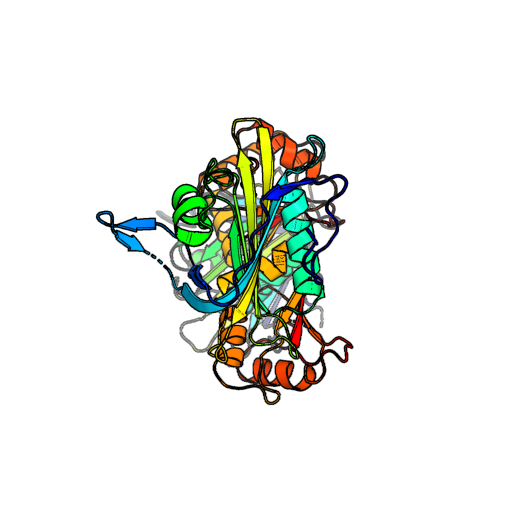 41.18369 84 PRO B O 1
ATOM 4759 N N . GLU B 1 67 ? -12.63376 26.67704 89.14366 1.000 43.51212 85 GLU B N 1
ATOM 4760 C CA . GLU B 1 67 ? -11.98930 25.37021 89.02380 1.000 47.75621 85 GLU B CA 1
ATOM 4761 C C . GLU B 1 67 ? -10.75856 25.22282 89.91095 1.000 45.17951 85 GLU B C 1
ATOM 4762 O O . GLU B 1 67 ? -10.11563 24.16706 89.86888 1.000 56.55307 85 GLU B O 1
ATOM 4774 N N . HIS B 1 68 ? -10.40757 26.23841 90.70281 1.000 35.06633 86 HIS B N 1
ATOM 4775 C CA . HIS B 1 68 ? -9.24096 26.16633 91.56624 1.000 43.43798 86 HIS B CA 1
ATOM 4776 C C . HIS B 1 68 ? -9.58795 26.57245 92.98779 1.000 32.86622 86 HIS B C 1
ATOM 4777 O O . HIS B 1 68 ? -10.50056 27.36686 93.22939 1.000 45.35210 86 HIS B O 1
ATOM 4791 N N . SER B 1 69 ? -8.81862 26.03094 93.92748 1.000 32.58021 87 SER B N 1
ATOM 4792 C CA . SER B 1 69 ? -9.12247 26.19193 95.33501 1.000 31.50771 87 SER B CA 1
ATOM 4793 C C . SER B 1 69 ? -8.41730 27.40623 95.91472 1.000 23.91529 87 SER B C 1
ATOM 4794 O O . SER B 1 69 ? -7.37552 27.85332 95.43328 1.000 25.52974 87 SER B O 1
ATOM 4802 N N . SER B 1 70 ? -8.99720 27.91500 96.99547 1.000 24.48785 88 SER B N 1
ATOM 4803 C CA . SER B 1 70 ? -8.32921 28.95754 97.74606 1.000 24.06681 88 SER B CA 1
ATOM 4804 C C . SER B 1 70 ? -6.99751 28.46693 98.28464 1.000 22.86965 88 SER B C 1
ATOM 4805 O O . SER B 1 70 ? -6.05911 29.24601 98.39337 1.000 19.27523 88 SER B O 1
ATOM 4813 N N . GLN B 1 71 ? -6.91225 27.19209 98.66618 1.000 22.66092 89 GLN B N 1
ATOM 4814 C CA . GLN B 1 71 ? -5.66252 26.64488 99.18624 1.000 22.39770 89 GLN B CA 1
ATOM 4815 C C . GLN B 1 71 ? -4.57508 26.67117 98.12342 1.000 25.80230 89 GLN B C 1
ATOM 4816 O O . GLN B 1 71 ? -3.40660 26.97358 98.41015 1.000 26.62983 89 GLN B O 1
ATOM 4830 N N . GLU B 1 72 ? -4.92640 26.30625 96.89332 1.000 21.27466 90 GLU B N 1
ATOM 4831 C CA . GLU B 1 72 ? -3.96614 26.38034 95.80092 1.000 21.69494 90 GLU B CA 1
ATOM 4832 C C . GLU B 1 72 ? -3.47311 27.80567 95.60240 1.000 25.91576 90 GLU B C 1
ATOM 4833 O O . GLU B 1 72 ? -2.26786 28.05714 95.43532 1.000 21.30971 90 GLU B O 1
ATOM 4845 N N . ALA B 1 73 ? -4.39847 28.75926 95.61641 1.000 20.11260 91 ALA B N 1
ATOM 4846 C CA . ALA B 1 73 ? -4.00548 30.14620 95.42083 1.000 16.21987 91 ALA B CA 1
ATOM 4847 C C . ALA B 1 73 ? -3.15802 30.65283 96.57863 1.000 15.00338 91 ALA B C 1
ATOM 4848 O O . ALA B 1 73 ? -2.19914 31.39978 96.37483 1.000 17.86836 91 ALA B O 1
ATOM 4855 N N . PHE B 1 74 ? -3.53769 30.30689 97.80390 1.000 16.21199 92 PHE B N 1
ATOM 4856 C CA . PHE B 1 74 ? -2.75131 30.70977 98.95644 1.000 23.05763 92 PHE B CA 1
ATOM 4857 C C . PHE B 1 74 ? -1.32852 30.15538 98.85911 1.000 25.62166 92 PHE B C 1
ATOM 4858 O O . PHE B 1 74 ? -0.35257 30.87270 99.11074 1.000 18.74358 92 PHE B O 1
ATOM 4875 N N . ALA B 1 75 ? -1.19312 28.86798 98.48879 1.000 21.50958 93 ALA B N 1
ATOM 4876 C CA . ALA B 1 75 ? 0.14364 28.26881 98.39446 1.000 19.52353 93 ALA B CA 1
ATOM 4877 C C . ALA B 1 75 ? 0.98554 28.95253 97.32968 1.000 18.84320 93 ALA B C 1
ATOM 4878 O O . ALA B 1 75 ? 2.19822 29.14019 97.50352 1.000 17.10508 93 ALA B O 1
ATOM 4885 N N . ALA B 1 76 ? 0.37006 29.30938 96.21277 1.000 19.58807 94 ALA B N 1
ATOM 4886 C CA . ALA B 1 76 ? 1.10441 30.00545 95.16541 1.000 21.31753 94 ALA B CA 1
ATOM 4887 C C . ALA B 1 76 ? 1.51871 31.39455 95.62859 1.000 19.98178 94 ALA B C 1
ATOM 4888 O O . ALA B 1 76 ? 2.63708 31.83692 95.34651 1.000 19.13981 94 ALA B O 1
ATOM 4895 N N . ALA B 1 77 ? 0.65768 32.07024 96.39673 1.000 19.78041 95 ALA B N 1
ATOM 4896 C CA . ALA B 1 77 ? 0.98901 33.38696 96.94651 1.000 21.01351 95 ALA B CA 1
ATOM 4897 C C . ALA B 1 77 ? 2.12664 33.29515 97.97253 1.000 18.92359 95 ALA B C 1
ATOM 4898 O O . ALA B 1 77 ? 3.06649 34.10294 97.96271 1.000 16.96429 95 ALA B O 1
ATOM 4905 N N . ARG B 1 78 ? 2.02570 32.33848 98.89325 1.000 17.70821 96 ARG B N 1
ATOM 4906 C CA . ARG B 1 78 ? 3.08609 32.12199 99.86322 1.000 18.14461 96 ARG B CA 1
ATOM 4907 C C . ARG B 1 78 ? 4.40512 31.80923 99.15648 1.000 19.55029 96 ARG B C 1
ATOM 4908 O O . ARG B 1 78 ? 5.44656 32.38813 99.47791 1.000 15.18565 96 ARG B O 1
ATOM 4929 N N . THR B 1 79 ? 4.37799 30.89451 98.18578 1.000 21.14875 97 THR B N 1
ATOM 4930 C CA . THR B 1 79 ? 5.58608 30.57753 97.42806 1.000 18.82881 97 THR B CA 1
ATOM 4931 C C . THR B 1 79 ? 6.17597 31.83814 96.81689 1.000 24.16882 97 THR B C 1
ATOM 4932 O O . THR B 1 79 ? 7.38168 32.10532 96.94793 1.000 17.89495 97 THR B O 1
ATOM 4943 N N . ALA B 1 80 ? 5.32077 32.67778 96.20305 1.000 19.11130 98 ALA B N 1
ATOM 4944 C CA . ALA B 1 80 ? 5.83761 33.86178 95.52245 1.000 19.27799 98 ALA B CA 1
ATOM 4945 C C . ALA B 1 80 ? 6.41772 34.86411 96.49920 1.000 16.64488 98 ALA B C 1
ATOM 4946 O O . ALA B 1 80 ? 7.47095 35.45699 96.23464 1.000 17.32848 98 ALA B O 1
ATOM 4953 N N . LEU B 1 81 ? 5.71292 35.12925 97.59939 1.000 16.15100 99 LEU B N 1
ATOM 4954 C CA . LEU B 1 81 ? 6.23940 36.09939 98.55300 1.000 14.59397 99 LEU B CA 1
ATOM 4955 C C . LEU B 1 81 ? 7.56494 35.62762 99.13627 1.000 15.35937 99 LEU B C 1
ATOM 4956 O O . LEU B 1 81 ? 8.49290 36.42171 99.29798 1.000 16.68678 99 LEU B O 1
ATOM 4972 N N . LEU B 1 82 ? 7.67271 34.32805 99.46033 1.000 18.42927 100 LEU B N 1
ATOM 4973 C CA . LEU B 1 82 ? 8.91579 33.84396 100.06303 1.000 21.18805 100 LEU B CA 1
ATOM 4974 C C . LEU B 1 82 ? 10.04877 33.78048 99.03348 1.000 13.15755 100 LEU B C 1
ATOM 4975 O O . LEU B 1 82 ? 11.21769 34.01669 99.36885 1.000 20.14782 100 LEU B O 1
ATOM 4991 N N . LYS B 1 83 ? 9.70799 33.50340 97.78236 1.000 16.56834 101 LYS B N 1
ATOM 4992 C CA . LYS B 1 83 ? 10.67253 33.52655 96.70199 1.000 17.32380 101 LYS B CA 1
ATOM 4993 C C . LYS B 1 83 ? 11.18494 34.94441 96.46008 1.000 24.76569 101 LYS B C 1
ATOM 4994 O O . LYS B 1 83 ? 12.34095 35.11907 96.06168 1.000 21.37881 101 LYS B O 1
ATOM 5013 N N . ALA B 1 84 ? 10.36388 35.96099 96.72550 1.000 17.90099 102 ALA B N 1
ATOM 5014 C CA . ALA B 1 84 ? 10.79698 37.35215 96.71934 1.000 18.83822 102 ALA B CA 1
ATOM 5015 C C . ALA B 1 84 ? 11.56582 37.74523 97.98565 1.000 22.60008 102 ALA B C 1
ATOM 5016 O O . ALA B 1 84 ? 11.72011 38.93428 98.25730 1.000 19.20371 102 ALA B O 1
ATOM 5023 N N . ASP B 1 85 ? 12.00588 36.77068 98.77424 1.000 20.66603 103 ASP B N 1
ATOM 5024 C CA . ASP B 1 85 ? 12.85011 36.98136 99.94524 1.000 16.30762 103 ASP B CA 1
ATOM 5025 C C . ASP B 1 85 ? 12.15695 37.78832 101.03860 1.000 20.50151 103 ASP B C 1
ATOM 5026 O O . ASP B 1 85 ? 12.82398 38.38421 101.89270 1.000 16.95280 103 ASP B O 1
ATOM 5035 N N . ALA B 1 86 ? 10.82155 37.74253 101.08902 1.000 18.84677 104 ALA B N 1
ATOM 5036 C CA . ALA B 1 86 ? 10.10908 38.35247 102.20459 1.000 17.17413 104 ALA B CA 1
ATOM 5037 C C . ALA B 1 86 ? 10.35312 37.55099 103.46659 1.000 13.64782 104 ALA B C 1
ATOM 5038 O O . ALA B 1 86 ? 10.42147 36.32693 103.43054 1.000 17.05854 104 ALA B O 1
ATOM 5045 N N . THR B 1 87 ? 10.51726 38.24334 104.58007 1.000 13.70109 105 THR B N 1
ATOM 5046 C CA . THR B 1 87 ? 10.72131 37.56107 105.85984 1.000 18.16488 105 THR B CA 1
ATOM 5047 C C . THR B 1 87 ? 9.37987 37.09932 106.40687 1.000 15.20945 105 THR B C 1
ATOM 5048 O O . THR B 1 87 ? 8.49031 37.93138 106.59395 1.000 15.21562 105 THR B O 1
ATOM 5059 N N . PRO B 1 88 ? 9.19141 35.80548 106.71741 1.000 17.33173 106 PRO B N 1
ATOM 5060 C CA . PRO B 1 88 ? 7.89417 35.36107 107.28196 1.000 14.22338 106 PRO B CA 1
ATOM 5061 C C . PRO B 1 88 ? 7.72232 35.83342 108.71466 1.000 18.17047 106 PRO B C 1
ATOM 5062 O O . PRO B 1 88 ? 8.65530 35.79221 109.51951 1.000 17.39076 106 PRO B O 1
ATOM 5073 N N . LEU B 1 89 ? 6.52556 36.33402 109.02817 1.000 17.08848 107 LEU B N 1
ATOM 5074 C CA . LEU B 1 89 ? 6.21854 36.73319 110.39655 1.000 16.74550 107 LEU B CA 1
ATOM 5075 C C . LEU B 1 89 ? 5.18274 35.85010 111.05687 1.000 15.70532 107 LEU B C 1
ATOM 5076 O O . LEU B 1 89 ? 5.28934 35.58043 112.25234 1.000 20.05451 107 LEU B O 1
ATOM 5092 N N . PHE B 1 90 ? 4.19197 35.38173 110.30628 1.000 15.64648 108 PHE B N 1
ATOM 5093 C CA . PHE B 1 90 ? 3.17729 34.51690 110.88432 1.000 18.61420 108 PHE B CA 1
ATOM 5094 C C . PHE B 1 90 ? 2.48368 33.76655 109.76779 1.000 19.48139 108 PHE B C 1
ATOM 5095 O O . PHE B 1 90 ? 2.35181 34.26714 108.64500 1.000 18.64963 108 PHE B O 1
ATOM 5112 N N . TRP B 1 91 ? 2.11227 32.52865 110.07331 1.000 18.41899 109 TRP B N 1
ATOM 5113 C CA . TRP B 1 91 ? 1.34774 31.68761 109.16692 1.000 17.42350 109 TRP B CA 1
ATOM 5114 C C . TRP B 1 91 ? 0.43264 30.83772 110.02758 1.000 28.08078 109 TRP B C 1
ATOM 5115 O O . TRP B 1 91 ? 0.88429 30.28942 111.03438 1.000 24.84907 109 TRP B O 1
ATOM 5136 N N . CYS B 1 92 ? -0.84007 30.72302 109.64018 1.000 22.02502 110 CYS B N 1
ATOM 5137 C CA . CYS B 1 92 ? -1.75413 29.80218 110.30539 1.000 23.21643 110 CYS B CA 1
ATOM 5138 C C . CYS B 1 92 ? -2.74929 29.28510 109.27864 1.000 23.83697 110 CYS B C 1
ATOM 5139 O O . CYS B 1 92 ? -2.85280 29.80194 108.16245 1.000 20.77518 110 CYS B O 1
ATOM 5146 N N . GLU B 1 93 ? -3.49440 28.25530 109.66721 1.000 27.44208 111 GLU B N 1
ATOM 5147 C CA . GLU B 1 93 ? -4.57037 27.78520 108.81144 1.000 28.03267 111 GLU B CA 1
ATOM 5148 C C . GLU B 1 93 ? -5.64901 27.13561 109.66856 1.000 34.37762 111 GLU B C 1
ATOM 5149 O O . GLU B 1 93 ? -5.41128 26.75377 110.82084 1.000 31.38081 111 GLU B O 1
ATOM 5161 N N . ARG B 1 94 ? -6.86111 27.12107 109.12523 1.000 26.67936 112 ARG B N 1
ATOM 5162 C CA . ARG B 1 94 ? -7.98498 26.43561 109.74971 1.000 25.68866 112 ARG B CA 1
ATOM 5163 C C . ARG B 1 94 ? -8.29155 27.06084 111.11422 1.000 32.84614 112 ARG B C 1
ATOM 5164 O O . ARG B 1 94 ? -8.17576 28.29194 111.27919 1.000 24.13121 112 ARG B O 1
ATOM 5185 N N . ARG B 1 95 ? -8.68285 26.22735 112.08719 1.000 26.46867 113 ARG B N 1
ATOM 5186 C CA . ARG B 1 95 ? -9.09326 26.67556 113.41875 1.000 31.32572 113 ARG B CA 1
ATOM 5187 C C . ARG B 1 95 ? -8.00434 27.46906 114.12028 1.000 31.23608 113 ARG B C 1
ATOM 5188 O O . ARG B 1 95 ? -8.30778 28.34629 114.94253 1.000 29.27497 113 ARG B O 1
ATOM 5192 N N . ASP B 1 96 ? -6.73466 27.17141 113.82533 1.000 30.36104 114 ASP B N 1
ATOM 5193 C CA . ASP B 1 96 ? -5.62169 27.80538 114.53235 1.000 36.63269 114 ASP B CA 1
ATOM 5194 C C . ASP B 1 96 ? -5.61388 29.33006 114.40143 1.000 29.82761 114 ASP B C 1
ATOM 5195 O O . ASP B 1 96 ? -5.05762 30.01905 115.26307 1.000 31.93850 114 ASP B O 1
ATOM 5204 N N . CYS B 1 97 ? -6.18529 29.87976 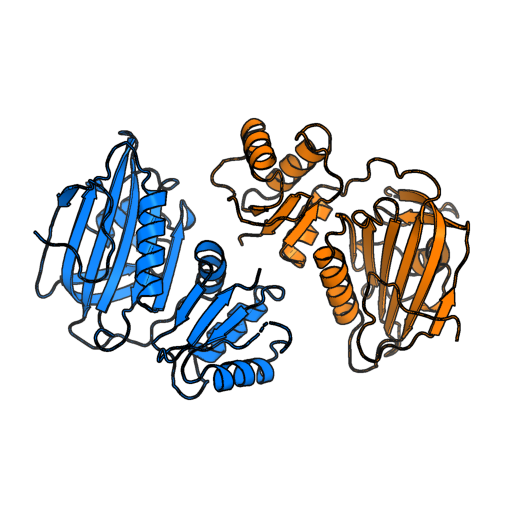113.33253 1.000 33.83273 115 CYS B N 1
ATOM 5205 C CA . CYS B 1 97 ? -6.19077 31.33571 113.17703 1.000 31.28336 115 CYS B CA 1
ATOM 5206 C C . CYS B 1 97 ? -7.19740 32.01648 114.09134 1.000 32.18186 115 CYS B C 1
ATOM 5207 O O . CYS B 1 97 ? -7.07582 33.21477 114.35008 1.000 31.93272 115 CYS B O 1
ATOM 5214 N N . GLY B 1 98 ? -8.17891 31.28505 114.58837 1.000 28.24327 116 GLY B N 1
ATOM 5215 C CA . GLY B 1 98 ? -9.28606 31.88274 115.27932 1.000 31.66207 116 GLY B CA 1
ATOM 5216 C C . GLY B 1 98 ? -10.44413 32.08312 114.32978 1.000 25.61725 116 GLY B C 1
ATOM 5217 O O . GLY B 1 98 ? -10.51364 31.50320 113.24467 1.000 27.13107 116 GLY B O 1
ATOM 5221 N N . SER B 1 99 ? -11.34744 32.96635 114.72509 1.000 26.46183 117 SER B N 1
ATOM 5222 C CA . SER B 1 99 ? -12.55849 33.16680 113.94643 1.000 29.30663 117 SER B CA 1
ATOM 5223 C C . SER B 1 99 ? -12.29231 33.83422 112.59671 1.000 23.33937 117 SER B C 1
ATOM 5224 O O . SER B 1 99 ? -11.73806 34.93170 112.52751 1.000 23.33019 117 SER B O 1
ATOM 5232 N N . SER B 1 100 ? -12.78446 33.19406 111.52543 1.000 25.46386 118 SER B N 1
ATOM 5233 C CA . SER B 1 100 ? -12.77923 33.81562 110.20127 1.000 20.90074 118 SER B CA 1
ATOM 5234 C C . SER B 1 100 ? -13.58374 35.11665 110.18995 1.000 24.32772 118 SER B C 1
ATOM 5235 O O . SER B 1 100 ? -13.18741 36.09675 109.55187 1.000 19.73246 118 SER B O 1
ATOM 5243 N N . SER B 1 101 ? -14.74286 35.14734 110.84099 1.000 26.17066 119 SER B N 1
ATOM 5244 C CA . SER B 1 101 ? -15.49265 36.40148 110.84736 1.000 27.66529 119 SER B CA 1
ATOM 5245 C C . SER B 1 101 ? -14.67712 37.54151 111.44500 1.000 26.58132 119 SER B C 1
ATOM 5246 O O . SER B 1 101 ? -14.81789 38.69264 111.03111 1.000 24.20588 119 SER B O 1
ATOM 5254 N N . LEU B 1 102 ? -13.83386 37.25376 112.43794 1.000 22.18103 120 LEU B N 1
ATOM 5255 C CA . LEU B 1 102 ? -13.06986 38.34336 113.04486 1.000 23.87369 120 LEU B CA 1
ATOM 5256 C C . LEU B 1 102 ? -11.94934 38.81989 112.12795 1.000 23.65125 120 LEU B C 1
ATOM 5257 O O . LEU B 1 102 ? -11.72489 40.02941 111.98618 1.000 26.46446 120 LEU B O 1
ATOM 5273 N N . LEU B 1 103 ? -11.24423 37.89237 111.48833 1.000 22.63644 121 LEU B N 1
ATOM 5274 C CA . LEU B 1 103 ? -10.25672 38.28361 110.49578 1.000 24.40808 121 LEU B CA 1
ATOM 5275 C C . LEU B 1 103 ? -10.89964 39.03936 109.35044 1.000 24.76050 121 LEU B C 1
ATOM 5276 O O . LEU B 1 103 ? -10.41566 40.10731 108.93691 1.000 20.78369 121 LEU B O 1
ATOM 5292 N N . ALA B 1 104 ? -12.00905 38.50687 108.82917 1.000 18.45134 122 ALA B N 1
ATOM 5293 C CA . ALA B 1 104 ? -12.63961 39.15266 107.68566 1.000 24.66985 122 ALA B CA 1
ATOM 5294 C C . ALA B 1 104 ? -13.08393 40.56159 108.04322 1.000 23.18266 122 ALA B C 1
ATOM 5295 O O . ALA B 1 104 ? -12.76893 41.52668 107.33303 1.000 22.54269 122 ALA B O 1
ATOM 5302 N N . ASN B 1 105 ? -13.77643 40.70985 109.17032 1.000 24.67923 123 ASN B N 1
ATOM 5303 C CA . ASN B 1 105 ? -14.34577 42.01014 109.51034 1.000 28.68223 123 ASN B CA 1
ATOM 5304 C C . ASN B 1 105 ? -13.42032 42.88633 110.35189 1.000 25.93388 123 ASN B C 1
ATOM 5305 O O . ASN B 1 105 ? -13.28080 44.06892 110.06182 1.000 23.55580 123 ASN B O 1
ATOM 5316 N N . ALA B 1 106 ? -12.79796 42.35276 111.40431 1.000 20.24674 124 ALA B N 1
ATOM 5317 C CA . ALA B 1 106 ? -12.01666 43.22516 112.28809 1.000 26.99839 124 ALA B CA 1
ATOM 5318 C C . ALA B 1 106 ? -10.61383 43.53441 111.75828 1.000 29.00440 124 ALA B C 1
ATOM 5319 O O . ALA B 1 106 ? -10.03249 44.56456 112.11808 1.000 30.87153 124 ALA B O 1
ATOM 5326 N N . VAL B 1 107 ? -10.03533 42.66218 110.93847 1.000 23.44955 125 VAL B N 1
ATOM 5327 C CA . VAL B 1 107 ? -8.68601 42.90532 110.44144 1.000 28.69472 125 VAL B CA 1
ATOM 5328 C C . VAL B 1 107 ? -8.72458 43.47605 109.03418 1.000 24.25451 125 VAL B C 1
ATOM 5329 O O . VAL B 1 107 ? -8.18260 44.55721 108.78365 1.000 22.74794 125 VAL B O 1
ATOM 5342 N N . PHE B 1 108 ? -9.35533 42.75649 108.10562 1.000 23.22366 126 PHE B N 1
ATOM 5343 C CA . PHE B 1 108 ? -9.38090 43.16160 106.70527 1.000 26.84388 126 PHE B CA 1
ATOM 5344 C C . PHE B 1 108 ? -10.58170 44.02503 106.34612 1.000 28.38878 126 PHE B C 1
ATOM 5345 O O . PHE B 1 108 ? -10.57868 44.65250 105.28484 1.000 23.06319 126 PHE B O 1
ATOM 5362 N N . GLY B 1 109 ? -11.58391 44.10427 107.20570 1.000 30.70387 127 GLY B N 1
ATOM 5363 C CA . GLY B 1 109 ? -12.77814 44.87187 106.89586 1.000 30.22070 127 GLY B CA 1
ATOM 5364 C C . GLY B 1 109 ? -13.41094 44.54210 105.56202 1.000 25.64377 127 GLY B C 1
ATOM 5365 O O . GLY B 1 109 ? -13.68928 45.44390 104.77534 1.000 26.77208 127 GLY B O 1
ATOM 5369 N N . ASN B 1 110 ? -13.65998 43.26142 105.29677 1.000 27.82019 128 ASN B N 1
ATOM 5370 C CA . ASN B 1 110 ? -14.30546 42.87142 104.04838 1.000 21.61668 128 ASN B CA 1
ATOM 5371 C C . ASN B 1 110 ? -15.11706 41.61066 104.28610 1.000 23.65539 128 ASN B C 1
ATOM 5372 O O . ASN B 1 110 ? -14.55611 40.51814 104.42119 1.000 19.95350 128 ASN B O 1
ATOM 5383 N N . ALA B 1 111 ? -16.44762 41.75104 104.29046 1.000 19.60978 129 ALA B N 1
ATOM 5384 C CA . ALA B 1 111 ? -17.29680 40.65038 104.72614 1.000 21.30955 129 ALA B CA 1
ATOM 5385 C C . ALA B 1 111 ? -17.31280 39.48995 103.74241 1.000 14.54237 129 ALA B C 1
ATOM 5386 O O . ALA B 1 111 ? -17.70604 38.39191 104.12169 1.000 20.27161 129 ALA B O 1
ATOM 5393 N N . LYS B 1 112 ? -16.89626 39.70217 102.49755 1.000 20.30621 130 LYS B N 1
ATOM 5394 C CA . LYS B 1 112 ? -16.77018 38.59355 101.56577 1.000 20.38348 130 LYS B CA 1
ATOM 5395 C C . LYS B 1 112 ? -15.81366 37.51423 102.08316 1.000 23.27725 130 LYS B C 1
ATOM 5396 O O . LYS B 1 112 ? -15.91036 36.36028 101.64911 1.000 24.15494 130 LYS B O 1
ATOM 5415 N N . LEU B 1 113 ? -14.88014 37.86352 102.98216 1.000 21.53013 131 LEU B N 1
ATOM 5416 C CA . LEU B 1 113 ? -13.82104 36.93248 103.39298 1.000 21.43323 131 LEU B CA 1
ATOM 5417 C C . LEU B 1 113 ? -14.25779 35.98004 104.49754 1.000 27.32167 131 LEU B C 1
ATOM 5418 O O . LEU B 1 113 ? -13.48934 35.07270 104.85974 1.000 21.53078 131 LEU B O 1
ATOM 5434 N N . TYR B 1 114 ? -15.48355 36.13452 105.00088 1.000 26.07552 132 TYR B N 1
ATOM 5435 C CA . TYR B 1 114 ? -15.96992 35.35255 106.12853 1.000 21.52233 132 TYR B CA 1
ATOM 5436 C C . TYR B 1 114 ? -16.43906 33.99035 105.62371 1.000 28.81201 132 TYR B C 1
ATOM 5437 O O . TYR B 1 114 ? -17.27980 33.89838 104.71640 1.000 28.01313 132 TYR B O 1
ATOM 5455 N N . GLY B 1 115 ? -15.86677 32.93156 106.19073 1.000 25.95749 133 GLY B N 1
ATOM 5456 C CA . GLY B 1 115 ? -16.21903 31.57920 105.82861 1.000 29.44723 133 GLY B CA 1
ATOM 5457 C C . GLY B 1 115 ? -15.97657 30.60193 106.96513 1.000 28.14865 133 GLY B C 1
ATOM 5458 O O . GLY B 1 115 ? -15.68043 30.98939 108.10028 1.000 25.04832 133 GLY B O 1
ATOM 5462 N N . PRO B 1 116 ? -16.14487 29.31348 106.68890 1.000 24.27889 134 PRO B N 1
ATOM 5463 C CA . PRO B 1 116 ? -15.85328 28.29946 107.70878 1.000 30.20292 134 PRO B CA 1
ATOM 5464 C C . PRO B 1 116 ? -14.38865 28.37823 108.13240 1.000 29.14567 134 PRO B C 1
ATOM 5465 O O . PRO B 1 116 ? -13.50039 28.52801 107.29791 1.000 21.20361 134 PRO B O 1
ATOM 5476 N N . ASP B 1 117 ? -14.14225 28.29970 109.44362 1.000 25.08595 135 ASP B N 1
ATOM 5477 C CA . ASP B 1 117 ? -12.76922 28.36319 109.93996 1.000 30.08522 135 ASP B CA 1
ATOM 5478 C C . ASP B 1 117 ? -11.89677 27.30323 109.28356 1.000 31.47908 135 ASP B C 1
ATOM 5479 O O . ASP B 1 117 ? -10.71224 27.53527 109.02874 1.000 23.15272 135 ASP B O 1
ATOM 5488 N N . GLU B 1 118 ? -12.46367 26.13848 108.99001 1.000 27.98959 136 GLU B N 1
ATOM 5489 C CA . GLU B 1 118 ? -11.64501 25.05369 108.47692 1.000 24.86678 136 GLU B CA 1
ATOM 5490 C C . GLU B 1 118 ? -11.12713 25.33079 107.07497 1.000 31.12118 136 GLU B C 1
ATOM 5491 O O . GLU B 1 118 ? -10.23343 24.60503 106.62653 1.000 28.58426 136 GLU B O 1
ATOM 5503 N N . GLN B 1 119 ? -11.64000 26.35855 106.38276 1.000 27.18947 137 GLN B N 1
ATOM 5504 C CA . GLN B 1 119 ? -11.24202 26.64314 105.00626 1.000 23.02142 137 GLN B CA 1
ATOM 5505 C C . GLN B 1 119 ? -10.37583 27.89613 104.87478 1.000 20.95349 137 GLN B C 1
ATOM 5506 O O . GLN B 1 119 ? -10.11201 28.35086 103.75472 1.000 22.57603 137 GLN B O 1
ATOM 5520 N N . GLN B 1 120 ? -9.89833 28.44520 105.96690 1.000 20.18260 138 GLN B N 1
ATOM 5521 C CA . GLN B 1 120 ? -9.14454 29.68368 105.89063 1.000 21.84059 138 GLN B CA 1
ATOM 5522 C C . GLN B 1 120 ? -7.64461 29.41872 106.03836 1.000 22.31810 138 GLN B C 1
ATOM 5523 O O . GLN B 1 120 ? -7.21145 28.36844 106.52188 1.000 21.05168 138 GLN B O 1
ATOM 5537 N N . ALA B 1 121 ? -6.86728 30.38318 105.56298 1.000 22.23960 139 ALA B N 1
ATOM 5538 C CA . ALA B 1 121 ? -5.42412 30.43637 105.76416 1.000 23.12750 139 ALA B CA 1
ATOM 5539 C C . ALA B 1 121 ? -4.97689 31.89339 105.73917 1.000 18.04142 139 ALA B C 1
ATOM 5540 O O . ALA B 1 121 ? -5.53181 32.70875 104.99802 1.000 16.30179 139 ALA B O 1
ATOM 5547 N N . TYR B 1 122 ? -3.94917 32.19927 106.54168 1.000 18.58490 140 TYR B N 1
ATOM 5548 C CA . TYR B 1 122 ? -3.46248 33.55851 106.79286 1.000 17.19617 140 TYR B CA 1
ATOM 5549 C C . TYR B 1 122 ? -1.93480 33.55052 106.82805 1.000 17.47923 140 TYR B C 1
ATOM 5550 O O . TYR B 1 122 ? -1.33595 32.70580 107.50077 1.000 17.10386 140 TYR B O 1
ATOM 5568 N N . LEU B 1 123 ? -1.32450 34.49122 106.11396 1.000 18.00677 141 LEU B N 1
ATOM 5569 C CA . LEU B 1 123 ? 0.12898 34.68697 106.06164 1.000 17.22055 141 LEU B CA 1
ATOM 5570 C C . LEU B 1 123 ? 0.42031 36.15693 106.24955 1.000 18.21070 141 LEU B C 1
ATOM 5571 O O . LEU B 1 123 ? -0.24245 36.98868 105.61598 1.000 15.51413 141 LEU B O 1
ATOM 5587 N N . LEU B 1 124 ? 1.43806 36.46617 107.05892 1.000 15.46427 142 LEU B N 1
ATOM 5588 C CA . LEU B 1 124 ? 1.97802 37.81169 107.17212 1.000 16.11357 142 LEU B CA 1
ATOM 5589 C C . LEU B 1 124 ? 3.50352 37.79360 106.99790 1.000 20.00929 142 LEU B C 1
ATOM 5590 O O . LEU B 1 124 ? 4.20561 37.03731 107.67508 1.000 18.96790 142 LEU B O 1
ATOM 5606 N N . VAL B 1 125 ? 4.00695 38.60963 106.06671 1.000 13.75575 143 VAL B N 1
ATOM 5607 C CA . VAL B 1 125 ? 5.43501 38.70970 105.79361 1.000 15.16027 143 VAL B CA 1
ATOM 5608 C C . VAL B 1 125 ? 5.85201 40.17597 105.84306 1.000 18.70932 143 VAL B C 1
ATOM 5609 O O . VAL B 1 125 ? 5.02914 41.09347 105.74135 1.000 19.31431 143 VAL B O 1
ATOM 5622 N N . ARG B 1 126 ? 7.15631 40.38552 105.98370 1.000 17.02813 144 ARG B N 1
ATOM 5623 C CA . ARG B 1 126 ? 7.77121 41.70619 105.85873 1.000 14.25915 144 ARG B CA 1
ATOM 5624 C C . ARG B 1 126 ? 8.68075 41.68700 104.63755 1.000 19.06496 144 ARG B C 1
ATOM 5625 O O . ARG B 1 126 ? 9.58699 40.84944 104.53800 1.000 17.75518 144 ARG B O 1
ATOM 5646 N N . LEU B 1 127 ? 8.46070 42.61063 103.71880 1.000 14.75627 145 LEU B N 1
ATOM 5647 C CA . LEU B 1 127 ? 9.15549 42.55047 102.45061 1.000 18.45301 145 LEU B CA 1
ATOM 5648 C C . LEU B 1 127 ? 10.63460 42.94799 102.59103 1.000 23.71972 145 LEU B C 1
ATOM 5649 O O . LEU B 1 127 ? 11.03607 43.72210 103.47080 1.000 16.69178 145 LEU B O 1
ATOM 5665 N N . ALA B 1 128 ? 11.44739 42.42631 101.69016 1.000 20.08566 146 ALA B N 1
ATOM 5666 C CA . ALA B 1 128 ? 12.84906 42.82228 101.72605 1.000 22.04682 146 ALA B CA 1
ATOM 5667 C C . ALA B 1 128 ? 13.03180 44.20847 101.09334 1.000 28.63649 146 ALA B C 1
ATOM 5668 O O . ALA B 1 128 ? 12.21196 44.67112 100.29364 1.000 22.48078 146 ALA B O 1
ATOM 5675 N N . ALA B 1 129 ? 14.13810 44.87527 101.46074 1.000 29.43508 147 ALA B N 1
ATOM 5676 C CA . ALA B 1 129 ? 14.57582 46.09991 100.78566 1.000 32.16516 147 ALA B CA 1
ATOM 5677 C C . ALA B 1 129 ? 14.45274 45.86311 99.28567 1.000 30.02952 147 ALA B C 1
ATOM 5678 O O . ALA B 1 129 ? 14.58165 44.72191 98.82723 1.000 30.72722 147 ALA B O 1
ATOM 5685 N N . PRO B 1 130 ? 14.16192 46.88607 98.48975 1.000 35.64571 148 PRO B N 1
ATOM 5686 C CA . PRO B 1 130 ? 13.98078 48.27969 98.89384 1.000 35.07444 148 PRO B CA 1
ATOM 5687 C C . PRO B 1 130 ? 12.60589 48.57656 99.48430 1.000 35.68149 148 PRO B C 1
ATOM 5688 O O . PRO B 1 130 ? 12.30781 49.74678 99.63481 1.000 27.68326 148 PRO B O 1
ATOM 5699 N N . GLN B 1 131 ? 11.78773 47.55943 99.78149 1.000 28.15987 149 GLN B N 1
ATOM 5700 C CA . GLN B 1 131 ? 10.50789 47.74709 100.45902 1.000 31.65945 149 GLN B CA 1
ATOM 5701 C C . GLN B 1 131 ? 10.57430 47.25729 101.90511 1.000 31.21099 149 GLN B C 1
ATOM 5702 O O . GLN B 1 131 ? 9.63739 46.62696 102.40721 1.000 19.39864 149 GLN B O 1
ATOM 5716 N N . GLU B 1 132 ? 11.67164 47.56884 102.60957 1.000 21.75906 150 GLU B N 1
ATOM 5717 C CA . GLU B 1 132 ? 11.95858 46.88629 103.86988 1.000 24.17806 150 GLU B CA 1
ATOM 5718 C C . GLU B 1 132 ? 11.00176 47.24802 104.99725 1.000 22.38495 150 GLU B C 1
ATOM 5719 O O . GLU B 1 132 ? 10.97410 46.54108 106.01808 1.000 21.12461 150 GLU B O 1
ATOM 5731 N N . ASN B 1 133 ? 10.23736 48.33135 104.86969 1.000 21.44036 151 ASN B N 1
ATOM 5732 C CA . ASN B 1 133 ? 9.26597 48.67438 105.89284 1.000 19.02442 151 ASN B CA 1
ATOM 5733 C C . ASN B 1 133 ? 7.83300 48.41117 105.41785 1.000 23.63316 151 ASN B C 1
ATOM 5734 O O . ASN B 1 133 ? 6.88743 49.02090 105.91586 1.000 20.34798 151 ASN B O 1
ATOM 5745 N N . SER B 1 134 ? 7.66591 47.50138 104.46802 1.000 23.18222 152 SER B N 1
ATOM 5746 C CA . SER B 1 134 ? 6.35462 47.08404 104.00251 1.000 23.35236 152 SER B CA 1
ATOM 5747 C C . SER B 1 134 ? 5.97151 45.75232 104.61894 1.000 25.80624 152 SER B C 1
ATOM 5748 O O . SER B 1 134 ? 6.80561 44.85653 104.76383 1.000 19.49606 152 SER B O 1
ATOM 5756 N N . LEU B 1 135 ? 4.69913 45.63926 104.97658 1.000 20.20324 153 LEU B N 1
ATOM 5757 C CA . LEU B 1 135 ? 4.06760 44.40205 105.37460 1.000 19.54810 153 LEU B CA 1
ATOM 5758 C C . LEU B 1 135 ? 3.11466 43.95858 104.26436 1.000 21.94211 153 LEU B C 1
ATOM 5759 O O . LEU B 1 135 ? 2.56518 44.78319 103.52798 1.000 15.02632 153 LEU B O 1
ATOM 5775 N N . VAL B 1 136 ? 2.96810 42.64798 104.10865 1.000 22.18469 154 VAL B N 1
ATOM 5776 C CA . VAL B 1 136 ? 2.01479 42.08833 103.16412 1.000 17.29348 154 VAL B CA 1
ATOM 5777 C C . VAL B 1 136 ? 1.28622 40.97632 103.89614 1.000 21.41579 154 VAL B C 1
ATOM 5778 O O . VAL B 1 136 ? 1.92009 40.11618 104.52669 1.000 15.97016 154 VAL B O 1
ATOM 5791 N N . ALA B 1 137 ? -0.04123 41.02150 103.83307 1.000 17.93731 155 ALA B N 1
ATOM 5792 C CA . ALA B 1 137 ? -0.93716 40.05851 104.44388 1.000 14.48690 155 ALA B CA 1
ATOM 5793 C C . ALA B 1 137 ? -1.71094 39.35567 103.33972 1.000 18.62814 155 ALA B C 1
ATOM 5794 O O . ALA B 1 137 ? -2.12538 39.98538 102.35984 1.000 17.23141 155 ALA B O 1
ATOM 5801 N N . VAL B 1 138 ? -1.85134 38.03806 103.46650 1.000 14.77085 156 VAL B N 1
ATOM 5802 C CA . VAL B 1 138 ? -2.62394 37.24274 102.52444 1.000 15.17731 156 VAL B CA 1
ATOM 5803 C C . VAL B 1 138 ? -3.62788 36.43080 103.32354 1.000 15.55752 156 VAL B C 1
ATOM 5804 O O . VAL B 1 138 ? -3.27125 35.80103 104.32865 1.000 15.85032 156 VAL B O 1
ATOM 5817 N N . TYR B 1 139 ? -4.87926 36.45920 102.89716 1.000 12.48292 157 TYR B N 1
ATOM 5818 C CA . TYR B 1 139 ? -5.91375 35.66728 103.55477 1.000 17.10011 157 TYR B CA 1
ATOM 5819 C C . TYR B 1 139 ? -6.71767 34.97113 102.46975 1.000 18.56651 157 TYR B C 1
ATOM 5820 O O . TYR B 1 139 ? -7.11049 35.60702 101.48430 1.000 19.30564 157 TYR B O 1
ATOM 5838 N N . SER B 1 140 ? -6.90949 33.65167 102.60871 1.000 15.65459 158 SER B N 1
ATOM 5839 C CA . SER B 1 140 ? -7.64940 32.88772 101.62369 1.000 18.96821 158 SER B CA 1
ATOM 5840 C C . SER B 1 140 ? -8.80544 32.20046 102.32262 1.000 17.90712 158 SER B C 1
ATOM 5841 O O . SER B 1 140 ? -8.72109 31.86252 103.50596 1.000 19.32064 158 SER B O 1
ATOM 5849 N N . ILE B 1 141 ? -9.89453 32.00908 101.57925 1.000 20.91636 159 ILE B N 1
ATOM 5850 C CA . ILE B 1 141 ? -11.10727 31.44298 102.15341 1.000 16.80966 159 ILE B CA 1
ATOM 5851 C C . ILE B 1 141 ? -11.92324 30.79308 101.04546 1.000 18.22191 159 ILE B C 1
ATOM 5852 O O . ILE B 1 141 ? -11.97773 31.29277 99.92176 1.000 23.10100 159 ILE B O 1
ATOM 5868 N N . THR B 1 142 ? -12.52930 29.65672 101.37251 1.000 21.60962 160 THR B N 1
ATOM 5869 C CA . THR B 1 142 ? -13.54728 29.02557 100.54678 1.000 26.37766 160 THR B CA 1
ATOM 5870 C C . THR B 1 142 ? -14.85662 29.09139 101.31406 1.000 33.06163 160 THR B C 1
ATOM 5871 O O . THR B 1 142 ? -14.96943 28.51995 102.40493 1.000 28.95870 160 THR B O 1
ATOM 5882 N N . ARG B 1 143 ? -15.81815 29.82143 100.76438 1.000 38.34315 161 ARG B N 1
ATOM 5883 C CA . ARG B 1 143 ? -17.05752 30.13693 101.44912 1.000 41.69546 161 ARG B CA 1
ATOM 5884 C C . ARG B 1 143 ? -18.07002 29.02068 101.25042 1.000 52.03797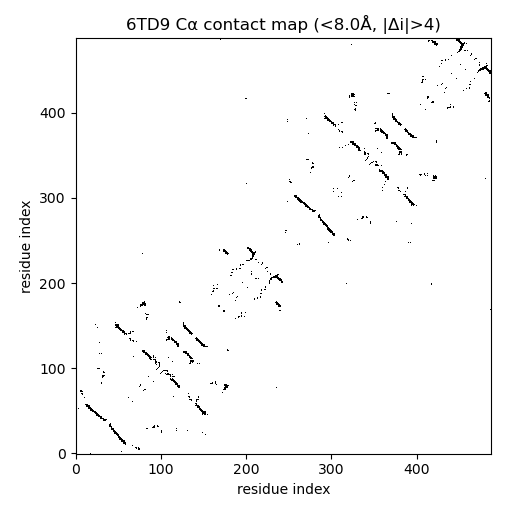 161 ARG B C 1
ATOM 5885 O O . ARG B 1 143 ? -17.94617 28.18554 100.35057 1.000 43.73782 161 ARG B O 1
ATOM 5906 N N . GLY B 1 144 ? -19.13037 29.06590 102.05780 1.000 65.86844 162 GLY B N 1
ATOM 5907 C CA . GLY B 1 144 ? -20.21376 28.09863 101.98976 1.000 73.87021 162 GLY B CA 1
ATOM 5908 C C . GLY B 1 144 ? -20.80502 27.86810 100.61062 1.000 81.37488 162 GLY B C 1
ATOM 5909 O O . GLY B 1 144 ? -21.83134 27.18430 100.49086 1.000 75.63497 162 GLY B O 1
ATOM 5913 N N . ASN B 1 145 ? -20.17742 28.43502 99.56937 1.000 79.99027 163 ASN B N 1
ATOM 5914 C CA . ASN B 1 145 ? -20.49678 28.16794 98.16993 1.000 80.53558 163 ASN B CA 1
ATOM 5915 C C . ASN B 1 145 ? -19.26558 27.55184 97.48681 1.000 72.24664 163 ASN B C 1
ATOM 5916 O O . ASN B 1 145 ? -18.27045 27.20405 98.13478 1.000 65.09878 163 ASN B O 1
ATOM 5923 N N . ARG B 1 146 ? -19.32606 27.43403 96.15453 1.000 71.04781 164 ARG B N 1
ATOM 5924 C CA . ARG B 1 146 ? -18.11726 27.29599 95.33951 1.000 65.07865 164 ARG B CA 1
ATOM 5925 C C . ARG B 1 146 ? -17.41059 28.63363 95.18222 1.000 58.51633 164 ARG B C 1
ATOM 5926 O O . ARG B 1 146 ? -16.82624 28.93917 94.13648 1.000 58.73929 164 ARG B O 1
ATOM 5930 N N . ARG B 1 147 ? -17.50090 29.46774 96.20902 1.000 52.89202 165 ARG B N 1
ATOM 5931 C CA . ARG B 1 147 ? -16.96091 30.81331 96.21454 1.000 50.27749 165 ARG B CA 1
ATOM 5932 C C . ARG B 1 147 ? -15.63060 30.79083 96.96621 1.000 29.16325 165 ARG B C 1
ATOM 5933 O O . ARG B 1 147 ? -15.58864 30.45562 98.14370 1.000 37.76201 165 ARG B O 1
ATOM 5937 N N . ALA B 1 148 ? -14.55964 31.16326 96.28287 1.000 28.84700 166 ALA B N 1
ATOM 5938 C CA . ALA B 1 148 ? -13.23512 31.22035 96.89195 1.000 23.39529 166 ALA B CA 1
ATOM 5939 C C . ALA B 1 148 ? -12.64226 32.59868 96.64986 1.000 19.69916 166 ALA B C 1
ATOM 5940 O O . ALA B 1 148 ? -12.72315 33.14074 95.54835 1.000 21.89761 166 ALA B O 1
ATOM 5947 N N . TYR B 1 149 ? -12.02796 33.14397 97.68294 1.000 17.85762 167 TYR B N 1
ATOM 5948 C CA . TYR B 1 149 ? -11.44088 34.47118 97.62342 1.000 17.86887 167 TYR B CA 1
ATOM 5949 C C . TYR B 1 149 ? -10.01573 34.45467 98.15277 1.000 14.81996 167 TYR B C 1
ATOM 5950 O O . TYR B 1 149 ? -9.65646 33.65413 99.02014 1.000 16.18699 167 TYR B O 1
ATOM 5968 N N . LEU B 1 150 ? -9.22133 35.40977 97.67821 1.000 17.80459 168 LEU B N 1
ATOM 5969 C CA . LEU B 1 150 ? -7.91158 35.68183 98.25810 1.000 19.86936 168 LEU B CA 1
ATOM 5970 C C . LEU B 1 150 ? -7.76327 37.19058 98.43945 1.000 18.39060 168 LEU B C 1
ATOM 5971 O O . LEU B 1 150 ? -7.90157 37.94083 97.46978 1.000 17.79276 168 LEU B O 1
ATOM 5987 N N . GLN B 1 151 ? -7.48684 37.61386 99.67726 1.000 17.02483 169 GLN B N 1
ATOM 5988 C CA . GLN B 1 151 ? -7.15981 38.99291 100.04058 1.000 14.93388 169 GLN B CA 1
ATOM 5989 C C . GLN B 1 151 ? -5.64529 39.13520 100.05175 1.000 17.44894 169 GLN B C 1
ATOM 5990 O O . GLN B 1 151 ? -4.95833 38.28437 100.62963 1.000 17.97143 169 GLN B O 1
ATOM 6004 N N . ALA B 1 152 ? -5.13023 40.18508 99.40670 1.000 16.76775 170 ALA B N 1
ATOM 6005 C CA . ALA B 1 152 ? -3.70648 40.53705 99.41955 1.000 18.03696 170 ALA B CA 1
ATOM 6006 C C . ALA B 1 152 ? -3.60187 42.01867 99.71243 1.000 21.89927 170 ALA B C 1
ATOM 6007 O O . ALA B 1 152 ? -4.13272 42.83410 98.94700 1.000 20.81268 170 ALA B O 1
ATOM 6014 N N . GLU B 1 153 ? -2.95358 42.35538 100.82375 1.000 16.14990 171 GLU B N 1
ATOM 6015 C CA . GLU B 1 153 ? -2.79417 43.71936 101.28511 1.000 15.90036 171 GLU B CA 1
ATOM 6016 C C . GLU B 1 153 ? -1.33236 44.03436 101.47127 1.000 23.38661 171 GLU B C 1
ATOM 6017 O O . GLU B 1 153 ? -0.60182 43.21825 102.05816 1.000 19.58915 171 GLU B O 1
ATOM 6029 N N . GLU B 1 154 ? -0.90903 45.21378 100.99592 1.000 15.73505 172 GLU B N 1
ATOM 6030 C CA . GLU B 1 154 ? 0.41126 45.78407 101.31413 1.000 16.69957 172 GLU B CA 1
ATOM 6031 C C . GLU B 1 154 ? 0.25534 47.05720 102.13946 1.000 21.29053 172 GLU B C 1
ATOM 6032 O O . GLU B 1 154 ? -0.57097 47.91585 101.81664 1.000 17.63365 172 GLU B O 1
ATOM 6044 N N . LEU B 1 155 ? 1.01269 47.15149 103.22165 1.000 16.04114 173 LEU B N 1
ATOM 6045 C CA . LEU B 1 155 ? 1.04375 48.33022 104.08177 1.000 14.06039 173 LEU B CA 1
ATOM 6046 C C . LEU B 1 155 ? 2.48112 48.85352 104.13100 1.000 24.22255 173 LEU B C 1
ATOM 6047 O O . LEU B 1 155 ? 3.35454 48.22339 104.73888 1.000 20.90804 173 LEU B O 1
ATOM 6063 N N . LYS B 1 156 ? 2.72234 50.01040 103.52070 1.000 18.35755 174 LYS B N 1
ATOM 6064 C CA . LYS B 1 156 ? 4.05166 50.63260 103.52271 1.000 24.31506 174 LYS B CA 1
ATOM 6065 C C . LYS B 1 156 ? 4.12397 51.57659 104.71363 1.000 27.92552 174 LYS B C 1
ATOM 6066 O O . LYS B 1 156 ? 3.59348 52.69078 104.67310 1.000 26.86114 174 LYS B O 1
ATOM 6085 N N . ALA B 1 157 ? 4.73442 51.11060 105.79600 1.000 19.96662 175 ALA B N 1
ATOM 6086 C CA . ALA B 1 157 ? 4.64674 51.83334 107.04931 1.000 19.82218 175 ALA B CA 1
ATOM 6087 C C . ALA B 1 157 ? 5.29623 53.20385 106.88491 1.000 30.53841 175 ALA B C 1
ATOM 6088 O O . ALA B 1 157 ? 6.20030 53.39562 106.05659 1.000 25.04912 175 ALA B O 1
ATOM 6095 N N . ASP B 1 158 ? 4.77656 54.17292 107.64359 1.000 32.25537 176 ASP B N 1
ATOM 6096 C CA . ASP B 1 158 ? 5.22504 55.56050 107.57421 1.000 33.58019 176 ASP B CA 1
ATOM 6097 C C . ASP B 1 158 ? 6.39474 55.84006 108.50167 1.000 37.81132 176 ASP B C 1
ATOM 6098 O O . ASP B 1 158 ? 7.01227 56.90232 108.40729 1.000 47.30991 176 ASP B O 1
ATOM 6107 N N . ALA B 1 159 ? 6.69784 54.92389 109.39703 1.000 32.15559 177 ALA B N 1
ATOM 6108 C CA . ALA B 1 159 ? 7.85942 54.95279 110.25425 1.000 33.56698 177 ALA B CA 1
ATOM 6109 C C . ALA B 1 159 ? 8.50784 53.54530 110.22403 1.000 40.01612 177 ALA B C 1
ATOM 6110 O O . ALA B 1 159 ? 7.80796 52.56320 110.00496 1.000 33.61449 177 ALA B O 1
ATOM 6117 N N . PRO B 1 160 ? 9.80479 53.49899 110.47533 1.000 44.06969 178 PRO B N 1
ATOM 6118 C CA . PRO B 1 160 ? 10.47713 52.17752 110.45382 1.000 38.40967 178 PRO B CA 1
ATOM 6119 C C . PRO B 1 160 ? 9.76973 51.18261 111.35166 1.000 33.53258 178 PRO B C 1
ATOM 6120 O O . PRO B 1 160 ? 9.36409 51.50029 112.47095 1.000 33.81859 178 PRO B O 1
ATOM 6131 N N . LEU B 1 161 ? 9.62664 49.95157 110.85584 1.000 27.59888 179 LEU B N 1
ATOM 6132 C CA . LEU B 1 161 ? 9.01130 48.91208 111.66596 1.000 28.24464 179 LEU B CA 1
ATOM 6133 C C . LEU B 1 161 ? 9.94566 48.51066 112.80351 1.000 35.17458 179 LEU B C 1
ATOM 6134 O O . LEU B 1 161 ? 11.16338 48.65707 112.71583 1.000 26.86142 179 LEU B O 1
ATOM 6150 N N . ALA B 1 162 ? 9.36282 47.98016 113.87387 1.000 30.11008 180 ALA B N 1
ATOM 6151 C CA . ALA B 1 162 ? 10.16744 47.37924 114.92215 1.000 33.96840 180 ALA B CA 1
ATOM 6152 C C . ALA B 1 162 ? 10.85701 46.10822 114.41033 1.000 26.45538 180 ALA B C 1
ATOM 6153 O O . ALA B 1 162 ? 10.60945 45.62989 113.29989 1.000 23.88746 180 ALA B O 1
ATOM 6160 N N . GLU B 1 163 ? 11.74843 45.56866 115.23443 1.000 30.09093 181 GLU B N 1
ATOM 6161 C CA . GLU B 1 163 ? 12.35378 44.28006 114.92308 1.000 34.88997 181 GLU B CA 1
ATOM 6162 C C . GLU B 1 163 ? 11.27984 43.21125 115.06780 1.000 30.51976 181 GLU B C 1
ATOM 6163 O O . GLU B 1 163 ? 10.88367 42.87809 116.18504 1.000 29.66696 181 GLU B O 1
ATOM 6175 N N . LEU B 1 164 ? 10.76840 42.72008 113.94540 1.000 29.10670 182 LEU B N 1
ATOM 6176 C CA . LEU B 1 164 ? 9.64743 41.78735 113.92070 1.000 25.24616 182 LEU B CA 1
ATOM 6177 C C . LEU B 1 164 ? 10.16391 40.39774 113.59315 1.000 22.68855 182 LEU B C 1
ATOM 6178 O O . LEU B 1 164 ? 10.76521 40.19568 112.52841 1.000 19.38799 182 LEU B O 1
ATOM 6194 N N . LEU B 1 165 ? 9.86969 39.43417 114.47232 1.000 21.07438 183 LEU B N 1
ATOM 6195 C CA . LEU B 1 165 ? 10.35797 38.08268 114.28196 1.000 22.39679 183 LEU B CA 1
ATOM 6196 C C . LEU B 1 165 ? 9.21538 37.08390 114.33600 1.000 21.88451 183 LEU B C 1
ATOM 6197 O O . LEU B 1 165 ? 8.32006 37.20873 115.17463 1.000 20.34262 183 LEU B O 1
ATOM 6213 N N . PRO B 1 166 ? 9.22791 36.05391 113.49469 1.000 21.71260 184 PRO B N 1
ATOM 6214 C CA . PRO B 1 166 ? 8.27439 34.94683 113.68680 1.000 20.02372 184 PRO B CA 1
ATOM 6215 C C . PRO B 1 166 ? 8.61307 34.19258 114.96510 1.000 21.14657 184 PRO B C 1
ATOM 6216 O O . PRO B 1 166 ? 9.70498 34.32431 115.51247 1.000 21.07349 184 PRO B O 1
ATOM 6227 N N . SER B 1 167 ? 7.67204 33.36384 115.42680 1.000 23.25411 185 SER B N 1
ATOM 6228 C CA . SER B 1 167 ? 7.98868 32.41105 116.47723 1.000 16.33277 185 SER B CA 1
ATOM 6229 C C . SER B 1 167 ? 8.85091 31.28142 115.91323 1.000 15.67916 185 SER B C 1
ATOM 6230 O O . SER B 1 167 ? 8.81759 31.00019 114.70894 1.000 14.47129 185 SER B O 1
ATOM 6238 N N . PRO B 1 168 ? 9.59473 30.58491 116.76530 1.000 18.45474 186 PRO B N 1
ATOM 6239 C CA . PRO B 1 168 ? 10.29048 29.38015 116.27710 1.000 16.30281 186 PRO B CA 1
ATOM 6240 C C . PRO B 1 168 ? 9.34338 28.41646 115.58989 1.000 20.04103 186 PRO B C 1
ATOM 6241 O O . PRO B 1 168 ? 9.63996 27.91580 114.49682 1.000 20.93423 186 PRO B O 1
ATOM 6252 N N . ALA B 1 169 ? 8.16425 28.19078 116.18300 1.000 22.68871 187 ALA B N 1
ATOM 6253 C CA . ALA B 1 169 ? 7.18966 27.27117 115.59572 1.000 22.84890 187 ALA B CA 1
ATOM 6254 C C . ALA B 1 169 ? 6.78797 27.69288 114.19047 1.000 21.04642 187 ALA B C 1
ATOM 6255 O O . ALA B 1 169 ? 6.73550 26.86067 113.27035 1.000 22.12762 187 ALA B O 1
ATOM 6262 N N . THR B 1 170 ? 6.51094 28.97797 113.99819 1.000 22.28628 188 THR B N 1
ATOM 6263 C CA . THR B 1 170 ? 6.10690 29.47501 112.68747 1.000 25.15203 188 THR B CA 1
ATOM 6264 C C . THR B 1 170 ? 7.23187 29.31683 111.67308 1.000 19.41634 188 THR B C 1
ATOM 6265 O O . THR B 1 170 ? 6.99889 28.93058 110.51962 1.000 19.81521 188 THR B O 1
ATOM 6276 N N . LEU B 1 171 ? 8.45865 29.63237 112.07591 1.000 19.37232 189 LEU B N 1
ATOM 6277 C CA . LEU B 1 171 ? 9.59056 29.51555 111.16253 1.000 19.12711 189 LEU B CA 1
ATOM 6278 C C . LEU B 1 171 ? 9.79153 28.07306 110.72159 1.000 19.54746 189 LEU B C 1
ATOM 6279 O O . LEU B 1 171 ? 9.97554 27.79416 109.53579 1.000 20.59707 189 LEU B O 1
ATOM 6295 N N . LEU B 1 172 ? 9.77017 27.14451 111.67734 1.000 16.72771 190 LEU B N 1
ATOM 6296 C CA . LEU B 1 172 ? 9.88615 25.73159 111.36005 1.000 19.58990 190 LEU B CA 1
ATOM 6297 C C . LEU B 1 172 ? 8.76489 25.28080 110.42682 1.000 22.19835 190 LEU B C 1
ATOM 6298 O O . LEU B 1 172 ? 9.01547 24.63812 109.41036 1.000 18.56298 190 LEU B O 1
ATOM 6314 N N . ARG B 1 173 ? 7.51442 25.62704 110.73934 1.000 21.56690 191 ARG B N 1
ATOM 6315 C CA . ARG B 1 173 ? 6.40826 25.14396 109.91312 1.000 25.45858 191 ARG B CA 1
ATOM 6316 C C . ARG B 1 173 ? 6.50496 25.66087 108.48231 1.000 23.21307 191 ARG B C 1
ATOM 6317 O O . ARG B 1 173 ? 6.30603 24.89676 107.52916 1.000 18.06736 191 ARG B O 1
ATOM 6338 N N . LEU B 1 174 ? 6.83531 26.95064 108.30352 1.000 18.27966 192 LEU B N 1
ATOM 6339 C CA . LEU B 1 174 ? 6.93542 27.49953 106.95309 1.000 18.21812 192 LEU B CA 1
ATOM 6340 C C . LEU B 1 174 ? 8.13553 26.96267 106.18899 1.000 19.49191 192 LEU B C 1
ATOM 6341 O O . LEU B 1 174 ? 8.08982 26.82615 104.95418 1.000 18.74725 192 LEU B O 1
ATOM 6357 N N . LEU B 1 175 ? 9.23730 26.69566 106.88560 1.000 19.73162 193 LEU B N 1
ATOM 6358 C CA . LEU B 1 175 ? 10.37945 26.10765 106.20834 1.000 17.83855 193 LEU B CA 1
ATOM 6359 C C . LEU B 1 175 ? 10.02407 24.74261 105.62971 1.000 17.38277 193 LEU B C 1
ATOM 6360 O O . LEU B 1 175 ? 10.43261 24.39626 104.51731 1.000 22.69777 193 LEU B O 1
ATOM 6376 N N . LYS B 1 176 ? 9.28750 23.94431 106.38808 1.000 19.43202 194 LYS B N 1
ATOM 6377 C CA . LYS B 1 176 ? 8.87471 22.62975 105.91691 1.000 23.75345 194 LYS B CA 1
ATOM 6378 C C . LYS B 1 176 ? 7.83714 22.74094 104.81093 1.000 21.91477 194 LYS B C 1
ATOM 6379 O O . LYS B 1 176 ? 7.89591 22.00057 103.82712 1.000 25.05664 194 LYS B O 1
ATOM 6398 N N . ALA B 1 177 ? 6.90776 23.68111 104.93043 1.000 19.35027 195 ALA B N 1
ATOM 6399 C CA . ALA B 1 177 ? 5.79822 23.75937 103.97010 1.000 20.02019 195 ALA B CA 1
ATOM 6400 C C . ALA B 1 177 ? 6.24668 24.34894 102.63036 1.000 19.41981 195 ALA B C 1
ATOM 6401 O O . ALA B 1 177 ? 5.80866 23.90409 101.56485 1.000 20.85687 195 ALA B O 1
ATOM 6408 N N . ASN B 1 178 ? 7.12212 25.33884 102.65815 1.000 19.49729 196 ASN B N 1
ATOM 6409 C CA . ASN B 1 178 ? 7.65618 25.95542 101.45123 1.000 22.19850 196 ASN B CA 1
ATOM 6410 C C . ASN B 1 178 ? 8.98871 25.38110 100.99192 1.000 20.78101 196 ASN B C 1
ATOM 6411 O O . ASN B 1 178 ? 9.44355 25.70740 99.88153 1.000 19.92204 196 ASN B O 1
ATOM 6422 N N . GLY B 1 179 ? 9.65519 24.61479 101.84887 1.000 22.06984 197 GLY B N 1
ATOM 6423 C CA . GLY B 1 179 ? 10.94856 24.04747 101.53732 1.000 23.99307 197 GLY B CA 1
ATOM 6424 C C . GLY B 1 179 ? 12.11954 24.99710 101.67899 1.000 20.46893 197 GLY B C 1
ATOM 6425 O O . GLY B 1 179 ? 13.26691 24.54125 101.73028 1.000 20.44395 197 GLY B O 1
ATOM 6429 N N . GLU B 1 180 ? 11.87959 26.30386 101.70727 1.000 19.85127 198 GLU B N 1
ATOM 6430 C CA . GLU B 1 180 ? 12.96449 27.27769 101.77778 1.000 15.94462 198 GLU B CA 1
ATOM 6431 C C . GLU B 1 180 ? 12.33673 28.61387 102.11256 1.000 21.19176 198 GLU B C 1
ATOM 6432 O O . GLU B 1 180 ? 11.13966 28.80671 101.89897 1.000 16.09007 198 GLU B O 1
ATOM 6444 N N . LEU B 1 181 ? 13.16363 29.53968 102.57376 1.000 19.28734 199 LEU B N 1
ATOM 6445 C CA . LEU B 1 181 ? 12.72593 30.91399 102.81472 1.000 17.33251 199 LEU B CA 1
ATOM 6446 C C . LEU B 1 181 ? 13.95369 31.77228 103.09523 1.000 19.82753 199 LEU B C 1
ATOM 6447 O O . LEU B 1 181 ? 15.06227 31.26764 103.28649 1.000 14.84536 199 LEU B O 1
ATOM 6463 N N . THR B 1 182 ? 13.75065 33.07569 103.11721 1.000 16.44867 200 THR B N 1
ATOM 6464 C CA . THR B 1 182 ? 14.86293 33.99512 103.35703 1.000 16.85059 200 THR B CA 1
ATOM 6465 C C . THR B 1 182 ? 14.56085 34.87284 104.55584 1.000 15.94320 200 THR B C 1
ATOM 6466 O O . THR B 1 182 ? 13.42628 35.31719 104.73470 1.000 15.90537 200 THR B O 1
ATOM 6477 N N . LEU B 1 183 ? 15.55806 35.06062 105.41663 1.000 19.53318 201 LEU B N 1
ATOM 6478 C CA . LEU B 1 183 ? 15.48044 36.02972 106.51119 1.000 19.40938 201 LEU B CA 1
ATOM 6479 C C . LEU B 1 183 ? 16.19557 37.29194 106.03878 1.000 16.80326 201 LEU B C 1
ATOM 6480 O O . LEU B 1 183 ? 17.43358 37.39050 106.09247 1.000 21.33503 201 LEU B O 1
ATOM 6496 N N . SER B 1 184 ? 15.41547 38.26689 105.60380 1.000 18.37751 202 SER B N 1
ATOM 6497 C CA . SER B 1 184 ? 15.91509 39.45098 104.92124 1.000 18.66410 202 SER B CA 1
ATOM 6498 C C . SER B 1 184 ? 16.10798 40.65952 105.82449 1.000 18.28590 202 SER B C 1
ATOM 6499 O O . SER B 1 184 ? 16.45266 41.72724 105.32161 1.000 21.69130 202 SER B O 1
ATOM 6507 N N . HIS B 1 185 ? 15.90163 40.53434 107.13333 1.000 20.03600 203 HIS B N 1
ATOM 6508 C CA . HIS B 1 185 ? 16.07502 41.65953 108.04778 1.000 17.10695 203 HIS B CA 1
ATOM 6509 C C . HIS B 1 185 ? 16.98001 41.30161 109.22422 1.000 22.45592 203 HIS B C 1
ATOM 6510 O O . HIS B 1 185 ? 16.82336 41.83803 110.32305 1.000 19.01996 203 HIS B O 1
ATOM 6524 N N . VAL B 1 186 ? 17.93846 40.40179 109.02237 1.000 21.90494 204 VAL B N 1
ATOM 6525 C CA . VAL B 1 186 ? 18.81952 39.99842 110.12339 1.000 22.18302 204 VAL B CA 1
ATOM 6526 C C . VAL B 1 186 ? 19.98147 40.99133 110.14207 1.000 21.67083 204 VAL B C 1
ATOM 6527 O O . VAL B 1 186 ? 20.27164 41.60661 109.10899 1.000 20.26488 204 VAL B O 1
ATOM 6540 N N . PRO B 1 187 ? 20.66410 41.19263 111.26461 1.000 22.33368 205 PRO B N 1
ATOM 6541 C CA . PRO B 1 187 ? 21.81667 42.10835 111.24436 1.000 23.82011 205 PRO B CA 1
ATOM 6542 C C . PRO B 1 187 ? 22.98005 41.50421 110.47196 1.000 24.94808 205 PRO B C 1
ATOM 6543 O O . PRO B 1 187 ? 23.11344 40.28590 110.35370 1.000 20.31672 205 PRO B O 1
ATOM 6554 N N . ALA B 1 188 ? 23.83873 42.38331 109.95319 1.000 28.42171 206 ALA B N 1
ATOM 6555 C CA . ALA B 1 188 ? 25.03522 41.93881 109.23549 1.000 37.82355 206 ALA B CA 1
ATOM 6556 C C . ALA B 1 188 ? 25.93495 41.07205 110.11489 1.000 28.34724 206 ALA B C 1
ATOM 6557 O O . ALA B 1 188 ? 26.49680 40.08239 109.64306 1.000 35.57529 206 ALA B O 1
ATOM 6564 N N . GLU B 1 189 ? 26.04091 41.39622 111.40264 1.000 27.18823 207 GLU B N 1
ATOM 6565 C CA . GLU B 1 189 ? 26.82668 40.58780 112.33084 1.000 26.65079 207 GLU B CA 1
ATOM 6566 C C . GLU B 1 189 ? 25.88859 39.66314 113.09089 1.000 30.65552 207 GLU B C 1
ATOM 6567 O O . GLU B 1 189 ? 24.93849 40.16485 113.72420 1.000 26.96059 207 GLU B O 1
ATOM 6579 N N . PRO B 1 190 ? 26.07701 38.32798 113.03850 1.000 23.54979 208 PRO B N 1
ATOM 6580 C CA . PRO B 1 190 ? 25.11128 37.42672 113.69654 1.000 24.77474 208 PRO B CA 1
ATOM 6581 C C . PRO B 1 190 ? 25.13619 37.58159 115.20509 1.000 26.44738 208 PRO B C 1
ATOM 6582 O O . PRO B 1 190 ? 26.13548 37.29047 115.85394 1.000 31.20191 208 PRO B O 1
ATOM 6593 N N . ALA B 1 191 ? 24.03018 38.02630 115.76731 1.000 21.81950 209 ALA B N 1
ATOM 6594 C CA . ALA B 1 191 ? 23.90900 38.17450 117.20451 1.000 20.77420 209 ALA B CA 1
ATOM 6595 C C . ALA B 1 191 ? 22.44040 38.42918 117.47669 1.000 18.17600 209 ALA B C 1
ATOM 6596 O O . ALA B 1 191 ? 21.62886 38.43100 116.55453 1.000 22.75028 209 ALA B O 1
ATOM 6603 N N . GLY B 1 192 ? 22.11212 38.62076 118.74950 1.000 22.44807 210 GLY B N 1
ATOM 6604 C CA . GLY B 1 192 ? 20.81399 39.08967 119.19454 1.000 20.80379 210 GLY B CA 1
ATOM 6605 C C . GLY B 1 192 ? 19.66002 38.12975 118.93336 1.000 24.36914 210 GLY B C 1
ATOM 6606 O O . GLY B 1 192 ? 19.79483 36.89518 118.93939 1.000 21.46537 210 GLY B O 1
ATOM 6610 N N . SER B 1 193 ? 18.48792 38.72693 118.72823 1.000 19.19411 211 SER B N 1
ATOM 6611 C CA . SER B 1 193 ? 17.25184 37.95777 118.69262 1.000 17.42658 211 SER B CA 1
ATOM 6612 C C . SER B 1 193 ? 17.19426 36.98495 117.51508 1.000 20.04206 211 SER B C 1
ATOM 6613 O O . SER B 1 193 ? 16.60999 35.90577 117.63504 1.000 17.66222 211 SER B O 1
ATOM 6621 N N . TRP B 1 194 ? 17.74298 37.36074 116.35850 1.000 14.06981 212 TRP B N 1
ATOM 6622 C CA . TRP B 1 194 ? 17.62042 36.48906 115.20521 1.000 16.50390 212 TRP B CA 1
ATOM 6623 C C . TRP B 1 194 ? 18.46779 35.23326 115.38536 1.000 16.47302 212 TRP B C 1
ATOM 6624 O O . TRP B 1 194 ? 18.05796 34.13089 114.99742 1.000 18.05448 212 TRP B O 1
ATOM 6645 N N . LEU B 1 195 ? 19.64677 35.37654 116.00375 1.000 17.38472 213 LEU B N 1
ATOM 6646 C CA . LEU B 1 195 ? 20.45520 34.19810 116.31155 1.000 16.75166 213 LEU B CA 1
ATOM 6647 C C . LEU B 1 195 ? 19.74313 33.26395 117.28181 1.000 10.53563 213 LEU B C 1
ATOM 6648 O O . LEU B 1 195 ? 19.66554 32.05292 117.04926 1.000 15.09573 213 LEU B O 1
ATOM 6664 N N . GLU B 1 196 ? 19.24817 33.79553 118.39827 1.000 14.40048 214 GLU B N 1
ATOM 6665 C CA . GLU B 1 196 ? 18.45751 32.97180 119.31992 1.000 16.24313 214 GLU B CA 1
ATOM 6666 C C . GLU B 1 196 ? 17.32910 32.23941 118.59717 1.000 14.83612 214 GLU B C 1
ATOM 6667 O O . GLU B 1 196 ? 17.04598 31.06456 118.89033 1.000 17.54797 214 GLU B O 1
ATOM 6679 N N . LEU B 1 197 ? 16.62474 32.93884 117.69566 1.000 14.42674 215 LEU B N 1
ATOM 6680 C CA . LEU B 1 197 ? 15.45500 32.34198 117.04814 1.000 15.34195 215 LEU B CA 1
ATOM 6681 C C . LEU B 1 197 ? 15.85127 31.17639 116.15833 1.000 12.94906 215 LEU B C 1
ATOM 6682 O O . LEU B 1 197 ? 15.18728 30.13370 116.15036 1.000 16.54585 215 LEU B O 1
ATOM 6698 N N . LEU B 1 198 ? 16.93186 31.34062 115.38925 1.000 17.12077 216 LEU B N 1
ATOM 6699 C CA . LEU B 1 198 ? 17.39632 30.24201 114.55829 1.000 14.99994 216 LEU B CA 1
ATOM 6700 C C . LEU B 1 198 ? 17.78159 29.03960 115.40669 1.000 11.10095 216 LEU B C 1
ATOM 6701 O O . LEU B 1 198 ? 17.45236 27.90854 115.06531 1.000 14.86720 216 LEU B O 1
ATOM 6717 N N . VAL B 1 199 ? 18.42389 29.27211 116.54255 1.000 14.56337 217 VAL B N 1
ATOM 6718 C CA . VAL B 1 199 ? 18.82607 28.15560 117.39625 1.000 12.01827 217 VAL B CA 1
ATOM 6719 C C . VAL B 1 199 ? 17.59659 27.45835 117.95108 1.000 16.19190 217 VAL B C 1
ATOM 6720 O O . VAL B 1 199 ? 17.47726 26.23251 117.85981 1.000 13.09080 217 VAL B O 1
ATOM 6733 N N . ARG B 1 200 ? 16.65476 28.22700 118.53845 1.000 14.99696 218 ARG B N 1
ATOM 6734 C CA . ARG B 1 200 ? 15.41232 27.64929 119.05182 1.000 15.38272 218 ARG B CA 1
ATOM 6735 C C . ARG B 1 200 ? 14.66198 26.90731 117.96664 1.000 15.22430 218 ARG B C 1
ATOM 6736 O O . ARG B 1 200 ? 14.08310 25.83840 118.22126 1.000 16.08558 218 ARG B O 1
ATOM 6757 N N . THR B 1 201 ? 14.67578 27.45142 116.74414 1.000 14.44099 219 THR B N 1
ATOM 6758 C CA . THR B 1 201 ? 13.96285 26.81583 115.63848 1.000 14.91448 219 THR B CA 1
ATOM 6759 C C . THR B 1 201 ? 14.55527 25.44972 115.36502 1.000 19.59024 219 THR B C 1
ATOM 6760 O O . THR B 1 201 ? 13.83679 24.44836 115.33105 1.000 16.17919 219 THR B O 1
ATOM 6771 N N . LEU B 1 202 ? 15.89224 25.38398 115.26372 1.000 13.82186 220 LEU B N 1
ATOM 6772 C CA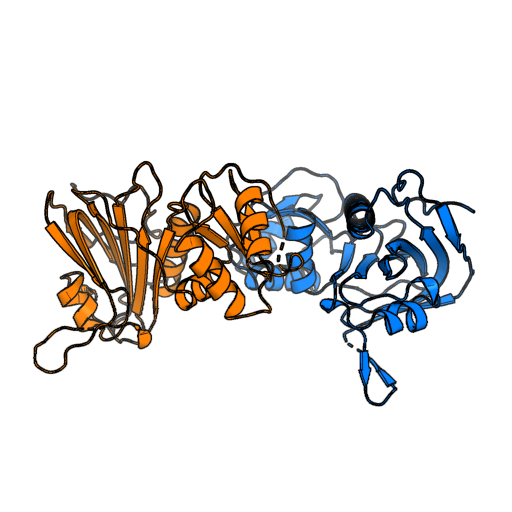 . LEU B 1 202 ? 16.57902 24.11192 115.03604 1.000 12.83899 220 LEU B CA 1
ATOM 6773 C C . LEU B 1 202 ? 16.47719 23.15819 116.21945 1.000 17.60222 220 LEU B C 1
ATOM 6774 O O . LEU B 1 202 ? 16.56053 21.94085 116.02615 1.000 17.31918 220 LEU B O 1
ATOM 6790 N N . ARG B 1 203 ? 16.32122 23.67126 117.44175 1.000 14.95773 221 ARG B N 1
ATOM 6791 C CA . ARG B 1 203 ? 16.12603 22.79017 118.58432 1.000 16.51831 221 ARG B CA 1
ATOM 6792 C C . ARG B 1 203 ? 14.68648 22.32280 118.74757 1.000 22.27106 221 ARG B C 1
ATOM 6793 O O . ARG B 1 203 ? 14.42779 21.41023 119.54930 1.000 18.24210 221 ARG B O 1
ATOM 6814 N N . LEU B 1 204 ? 13.75642 22.89400 117.99456 1.000 20.11439 222 LEU B N 1
ATOM 6815 C CA . LEU B 1 204 ? 12.38402 22.40637 118.02035 1.000 20.83551 222 LEU B CA 1
ATOM 6816 C C . LEU B 1 204 ? 12.28457 21.03379 117.37494 1.000 25.59418 222 LEU B C 1
ATOM 6817 O O . LEU B 1 204 ? 11.53829 20.17571 117.85637 1.000 22.30269 222 LEU B O 1
ATOM 6833 N N . ASP B 1 205 ? 13.04011 20.80102 116.29488 1.000 19.19513 223 ASP B N 1
ATOM 6834 C CA . ASP B 1 205 ? 13.07032 19.48977 115.63390 1.000 22.86467 223 ASP B CA 1
ATOM 6835 C C . ASP B 1 205 ? 14.51263 19.14748 115.28282 1.000 16.16040 223 ASP B C 1
ATOM 6836 O O . ASP B 1 205 ? 15.01153 19.57920 114.23785 1.000 19.16370 223 ASP B O 1
ATOM 6845 N N . THR B 1 206 ? 15.16529 18.34449 116.12061 1.000 19.64905 224 THR B N 1
ATOM 6846 C CA . THR B 1 206 ? 16.59262 18.11809 115.91565 1.000 18.98219 224 THR B CA 1
ATOM 6847 C C . THR B 1 206 ? 16.89966 17.26138 114.68850 1.000 27.14828 224 THR B C 1
ATOM 6848 O O . THR B 1 206 ? 18.09912 17.11050 114.35057 1.000 21.53847 224 THR B O 1
ATOM 6859 N N . GLY B 1 207 ? 15.86476 16.75177 113.99107 1.000 24.28976 225 GLY B N 1
ATOM 6860 C CA . GLY B 1 207 ? 16.02880 16.07169 112.72048 1.000 31.71399 225 GLY B CA 1
ATOM 6861 C C . GLY B 1 207 ? 16.19410 16.97531 111.51662 1.000 27.01068 225 GLY B C 1
ATOM 6862 O O . GLY B 1 207 ? 16.47885 16.51422 110.40606 1.000 27.14161 225 GLY B O 1
ATOM 6866 N N . VAL B 1 208 ? 16.07269 18.26885 111.71834 1.000 16.61785 226 VAL B N 1
ATOM 6867 C CA . VAL B 1 208 ? 16.10240 19.22779 110.62931 1.000 18.88195 226 VAL B CA 1
ATOM 6868 C C . VAL B 1 208 ? 17.53960 19.61302 110.32775 1.000 16.10092 226 VAL B C 1
ATOM 6869 O O . VAL B 1 208 ? 18.27976 20.05495 111.20435 1.000 18.30642 226 VAL B O 1
ATOM 6882 N N . ARG B 1 209 ? 17.91794 19.46207 109.07411 1.000 15.41904 227 ARG B N 1
ATOM 6883 C CA . ARG B 1 209 ? 19.17335 19.93828 108.53202 1.000 17.01039 227 ARG B CA 1
ATOM 6884 C C . ARG B 1 209 ? 18.85142 21.04479 107.53726 1.000 17.00029 227 ARG B C 1
ATOM 6885 O O . ARG B 1 209 ? 17.84014 20.98050 106.84247 1.000 15.68612 227 ARG B O 1
ATOM 6906 N N . VAL B 1 210 ? 19.69736 22.06555 107.47742 1.000 16.79068 228 VAL B N 1
ATOM 6907 C CA . VAL B 1 210 ? 19.46647 23.19913 106.58392 1.000 14.79111 228 VAL B CA 1
ATOM 6908 C C . VAL B 1 210 ? 20.73074 23.55801 105.82177 1.000 19.97635 228 VAL B C 1
ATOM 6909 O O . VAL B 1 210 ? 21.84994 23.44173 106.34393 1.000 19.06728 228 VAL B O 1
ATOM 6922 N N . GLU B 1 211 ? 20.55615 23.98320 104.58108 1.000 15.01997 229 GLU B N 1
ATOM 6923 C CA . GLU B 1 211 ? 21.56431 24.73990 103.85044 1.000 18.45964 229 GLU B CA 1
ATOM 6924 C C . GLU B 1 211 ? 21.35582 26.24010 104.02672 1.000 20.33643 229 GLU B C 1
ATOM 6925 O O . GLU B 1 211 ? 20.24342 26.75408 103.83706 1.000 17.20870 229 GLU B O 1
ATOM 6937 N N . LEU B 1 212 ? 22.42903 26.93293 104.39656 1.000 17.13138 230 LEU B N 1
ATOM 6938 C CA . LEU B 1 212 ? 22.44661 28.38222 104.53590 1.000 17.97136 230 LEU B CA 1
ATOM 6939 C C . LEU B 1 212 ? 23.14391 28.99340 103.32247 1.000 21.71103 230 LEU B C 1
ATOM 6940 O O . LEU B 1 212 ? 24.22120 28.52923 102.90512 1.000 21.91412 230 LEU B O 1
ATOM 6956 N N . SER B 1 213 ? 22.53847 30.02328 102.74877 1.000 15.67956 231 SER B N 1
ATOM 6957 C CA . SER B 1 213 ? 23.17643 30.73698 101.66017 1.000 12.67920 231 SER B CA 1
ATOM 6958 C C . SER B 1 213 ? 22.86254 32.22405 101.79178 1.000 24.87710 231 SER B C 1
ATOM 6959 O O . SER B 1 213 ? 21.99511 32.64616 102.56092 1.000 18.56101 231 SER B O 1
ATOM 6967 N N . GLY B 1 214 ? 23.59029 33.02731 101.03000 1.000 24.55492 232 GLY B N 1
ATOM 6968 C CA . GLY B 1 214 ? 23.52034 34.46669 101.13429 1.000 25.28739 232 GLY B CA 1
ATOM 6969 C C . GLY B 1 214 ? 24.85792 35.06805 101.50417 1.000 34.46075 232 GLY B C 1
ATOM 6970 O O . GLY B 1 214 ? 25.81840 34.37165 101.84529 1.000 23.17725 232 GLY B O 1
ATOM 6974 N N . LYS B 1 215 ? 24.89106 36.39866 101.45490 1.000 26.47460 233 LYS B N 1
ATOM 6975 C CA . LYS B 1 215 ? 26.11041 37.17803 101.62763 1.000 33.28884 233 LYS B CA 1
ATOM 6976 C C . LYS B 1 215 ? 26.87800 36.80380 102.88341 1.000 34.17452 233 LYS B C 1
ATOM 6977 O O . LYS B 1 215 ? 28.11733 36.77675 102.87848 1.000 32.09678 233 LYS B O 1
ATOM 6985 N N . HIS B 1 216 ? 26.17186 36.58472 103.99035 1.000 21.64304 234 HIS B N 1
ATOM 6986 C CA . HIS B 1 216 ? 26.81123 36.33901 105.27938 1.000 20.31777 234 HIS B CA 1
ATOM 6987 C C . HIS B 1 216 ? 26.51751 34.93018 105.77956 1.000 17.53719 234 HIS B C 1
ATOM 6988 O O . HIS B 1 216 ? 26.53653 34.67596 106.98482 1.000 22.15427 234 HIS B O 1
ATOM 7002 N N . ALA B 1 217 ? 26.26417 33.99946 104.86096 1.000 19.37128 235 ALA B N 1
ATOM 7003 C CA . ALA B 1 217 ? 25.89676 32.64993 105.27436 1.000 21.93824 235 ALA B CA 1
ATOM 7004 C C . ALA B 1 217 ? 26.99781 32.02975 106.11917 1.000 23.79795 235 ALA B C 1
ATOM 7005 O O . ALA B 1 217 ? 26.72650 31.34402 107.11680 1.000 20.25551 235 ALA B O 1
ATOM 7012 N N . GLN B 1 218 ? 28.25480 32.27269 105.75330 1.000 17.41295 236 GLN B N 1
ATOM 7013 C CA . GLN B 1 218 ? 29.34872 31.67356 106.51253 1.000 15.54857 236 GLN B CA 1
ATOM 7014 C C . GLN B 1 218 ? 29.39182 32.20747 107.93694 1.000 19.20675 236 GLN B C 1
ATOM 7015 O O . GLN B 1 218 ? 29.53701 31.44254 108.89193 1.000 18.25338 236 GLN B O 1
ATOM 7029 N N . GLU B 1 219 ? 29.29911 33.53083 108.10060 1.000 16.31670 237 GLU B N 1
ATOM 7030 C CA . GLU B 1 219 ? 29.25198 34.11654 109.44209 1.000 16.16084 237 GLU B CA 1
ATOM 7031 C C . GLU B 1 219 ? 28.11292 33.52386 110.26711 1.000 17.47274 237 GLU B C 1
ATOM 7032 O O . GLU B 1 219 ? 28.26098 33.28870 111.47393 1.000 16.09709 237 GLU B O 1
ATOM 7044 N N . TRP B 1 220 ? 26.92892 33.37312 109.64761 1.000 13.54997 238 TRP B N 1
ATOM 7045 C CA . TRP B 1 220 ? 25.77097 32.81781 110.36285 1.000 18.02237 238 TRP B CA 1
ATOM 7046 C C . TRP B 1 220 ? 26.02221 31.36360 110.74433 1.000 15.89287 238 TRP B C 1
ATOM 7047 O O . TRP B 1 220 ? 25.72897 30.95604 111.87117 1.000 18.12182 238 TRP B O 1
ATOM 7068 N N . ARG B 1 221 ? 26.57559 30.56322 109.82466 1.000 13.41474 239 ARG B N 1
ATOM 7069 C CA . ARG B 1 221 ? 26.86084 29.16806 110.16082 1.000 16.90377 239 ARG B CA 1
ATOM 7070 C C . ARG B 1 221 ? 27.81805 29.09214 111.35081 1.000 14.14380 239 ARG B C 1
ATOM 7071 O O . ARG B 1 221 ? 27.57021 28.36972 112.32422 1.000 16.29968 239 ARG B O 1
ATOM 7092 N N . ASP B 1 222 ? 28.87669 29.89948 111.33391 1.000 15.10447 240 ASP B N 1
ATOM 7093 C CA . ASP B 1 222 ? 29.84264 29.87768 112.43164 1.000 17.99620 240 ASP B CA 1
ATOM 7094 C C . ASP B 1 222 ? 29.22680 30.36581 113.73763 1.000 14.96481 240 ASP B C 1
ATOM 7095 O O . ASP B 1 222 ? 29.55522 29.86114 114.82036 1.000 16.66264 240 ASP B O 1
ATOM 7104 N N . ALA B 1 223 ? 28.35315 31.37373 113.66816 1.000 14.86734 241 ALA B N 1
ATOM 7105 C CA . ALA B 1 223 ? 27.67721 31.81516 114.88235 1.000 14.55286 241 ALA B CA 1
ATOM 7106 C C . ALA B 1 223 ? 26.78323 30.70568 115.42864 1.000 16.67728 241 ALA B C 1
ATOM 7107 O O . ALA B 1 223 ? 26.71785 30.49532 116.64728 1.000 14.68524 241 ALA B O 1
ATOM 7114 N N . LEU B 1 224 ? 26.05795 30.01144 114.53571 1.000 20.12639 242 LEU B N 1
ATOM 7115 C CA . LEU B 1 224 ? 25.16787 28.93923 114.97210 1.000 17.05005 242 LEU B CA 1
ATOM 7116 C C . LEU B 1 224 ? 25.96970 27.82962 115.63483 1.000 15.66787 242 LEU B C 1
ATOM 7117 O O . LEU B 1 224 ? 25.60517 27.32292 116.70347 1.000 15.42488 242 LEU B O 1
ATOM 7133 N N . ARG B 1 225 ? 27.10477 27.46971 115.02889 1.000 14.42392 243 ARG B N 1
ATOM 7134 C CA . ARG B 1 225 ? 28.02769 26.52644 115.65868 1.000 17.83258 243 ARG B CA 1
ATOM 7135 C C . ARG B 1 225 ? 28.42228 26.99482 117.05811 1.000 15.88667 243 ARG B C 1
ATOM 7136 O O . ARG B 1 225 ? 28.45941 26.19748 117.99852 1.000 19.14297 243 ARG B O 1
ATOM 7157 N N . GLY B 1 226 ? 28.71369 28.29005 117.21691 1.000 15.98285 244 GLY B N 1
ATOM 7158 C CA . GLY B 1 226 ? 29.08530 28.83750 118.51458 1.000 17.95198 244 GLY B CA 1
ATOM 7159 C C . GLY B 1 226 ? 27.97993 28.78099 119.55069 1.000 20.60872 244 GLY B C 1
ATOM 7160 O O . GLY B 1 226 ? 28.25899 28.88852 120.75476 1.000 17.40208 244 GLY B O 1
ATOM 7164 N N . GLN B 1 227 ? 26.73183 28.62123 119.11598 1.000 18.01835 245 GLN B N 1
ATOM 7165 C CA . GLN B 1 227 ? 25.62797 28.45081 120.03996 1.000 11.23892 245 GLN B CA 1
ATOM 7166 C C . GLN B 1 227 ? 25.38196 26.98361 120.36954 1.000 18.90857 245 GLN B C 1
ATOM 7167 O O . GLN B 1 227 ? 24.47823 26.68954 121.14841 1.000 16.04616 245 GLN B O 1
ATOM 7181 N N . GLY B 1 228 ? 26.16141 26.05880 119.78942 1.000 18.20050 246 GLY B N 1
ATOM 7182 C CA . GLY B 1 228 ? 25.98371 24.63453 120.00217 1.000 15.19471 246 GLY B CA 1
ATOM 7183 C C . GLY B 1 228 ? 25.17792 23.90134 118.96520 1.000 15.67516 246 GLY B C 1
ATOM 7184 O O . GLY B 1 228 ? 24.90830 22.70423 119.15173 1.000 19.55603 246 GLY B O 1
ATOM 7188 N N . VAL B 1 229 ? 24.76426 24.55473 117.88608 1.000 15.75427 247 VAL B N 1
ATOM 7189 C CA . VAL B 1 229 ? 24.16116 23.80168 116.79972 1.000 14.64747 247 VAL B CA 1
ATOM 7190 C C . VAL B 1 229 ? 25.23081 22.91763 116.18003 1.000 21.55863 247 VAL B C 1
ATOM 7191 O O . VAL B 1 229 ? 26.31584 23.38733 115.82704 1.000 16.61180 247 VAL B O 1
ATOM 7204 N N . LEU B 1 230 ? 24.91555 21.63542 116.05970 1.000 18.68599 248 LEU B N 1
ATOM 7205 C CA . LEU B 1 230 ? 25.85755 20.69087 115.49618 1.000 17.26763 248 LEU B CA 1
ATOM 7206 C C . LEU B 1 230 ? 26.22884 21.09522 114.08687 1.000 21.96415 248 LEU B C 1
ATOM 7207 O O . LEU B 1 230 ? 25.36199 21.42437 113.26483 1.000 15.93795 248 LEU B O 1
ATOM 7223 N N . ASN B 1 231 ? 27.52356 21.02221 113.79534 1.000 18.34510 249 ASN B N 1
ATOM 7224 C CA . ASN B 1 231 ? 27.96998 21.33705 112.45381 1.000 17.38777 249 ASN B CA 1
ATOM 7225 C C . ASN B 1 231 ? 27.37680 20.40678 111.40799 1.000 21.77280 249 ASN B C 1
ATOM 7226 O O . ASN B 1 231 ? 27.17056 20.81124 110.25304 1.000 20.68408 249 ASN B O 1
ATOM 7237 N N . SER B 1 232 ? 27.08553 19.16534 111.78189 1.000 17.43717 250 SER B N 1
ATOM 7238 C CA . SER B 1 232 ? 26.58639 18.22420 110.79841 1.000 20.28463 250 SER B CA 1
ATOM 7239 C C . SER B 1 232 ? 25.16182 18.54399 110.36016 1.000 18.01268 250 SER B C 1
ATOM 7240 O O . SER B 1 232 ? 24.69205 17.95914 109.38828 1.000 25.48140 250 SER B O 1
ATOM 7248 N N . ARG B 1 233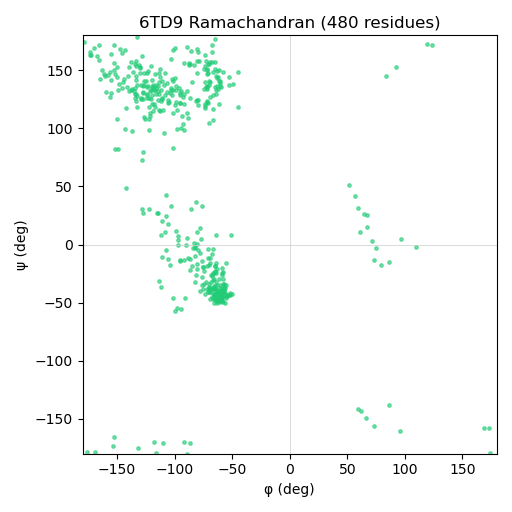 ? 24.46739 19.43827 111.05575 1.000 22.24518 251 ARG B N 1
ATOM 7249 C CA . ARG B 1 233 ? 23.10509 19.80859 110.67660 1.000 20.27970 251 ARG B CA 1
ATOM 7250 C C . ARG B 1 233 ? 23.05920 20.90443 109.62907 1.000 22.95924 251 ARG B C 1
ATOM 7251 O O . ARG B 1 233 ? 21.97465 21.21248 109.13314 1.000 21.48046 251 ARG B O 1
ATOM 7289 N N . GLU B 1 235 ? 24.83937 23.02561 106.07246 1.000 20.64607 253 GLU B N 1
ATOM 7290 C CA . GLU B 1 235 ? 25.69207 23.08502 104.90126 1.000 24.13557 253 GLU B CA 1
ATOM 7291 C C . GLU B 1 235 ? 25.68623 24.52295 104.42338 1.000 30.01901 253 GLU B C 1
ATOM 7292 O O . GLU B 1 235 ? 24.79887 25.30889 104.76563 1.000 23.32548 253 GLU B O 1
ATOM 7304 N N . LEU B 1 236 ? 26.66107 24.85251 103.59713 1.000 23.91044 254 LEU B N 1
ATOM 7305 C CA . LEU B 1 236 ? 26.76465 26.16723 102.99191 1.000 22.87493 254 LEU B CA 1
ATOM 7306 C C . LEU B 1 236 ? 26.54899 26.04570 101.49778 1.000 29.64172 254 LEU B C 1
ATOM 7307 O O . LEU B 1 236 ? 27.17784 25.20423 100.83956 1.000 29.95529 254 LEU B O 1
ATOM 7323 N N . GLY B 1 237 ? 25.65782 26.87835 100.97362 1.000 26.10386 255 GLY B N 1
ATOM 7324 C CA . GLY B 1 237 ? 25.40317 26.95492 99.55148 1.000 30.10026 255 GLY B CA 1
ATOM 7325 C C . GLY B 1 237 ? 25.78696 28.31766 99.00832 1.000 31.73684 255 GLY B C 1
ATOM 7326 O O . GLY B 1 237 ? 26.21831 29.20579 99.73425 1.000 36.35874 255 GLY B O 1
ATOM 7330 N N . GLN B 1 238 ? 25.57822 28.47441 97.70511 1.000 43.84049 256 GLN B N 1
ATOM 7331 C CA . GLN B 1 238 ? 25.99603 29.66154 96.96889 1.000 47.94941 256 GLN B CA 1
ATOM 7332 C C . GLN B 1 238 ? 24.76744 30.46757 96.55550 1.000 43.80325 256 GLN B C 1
ATOM 7333 O O . GLN B 1 238 ? 23.91352 29.98601 95.80208 1.000 50.31528 256 GLN B O 1
ATOM 7337 N N . SER B 1 239 ? 24.66577 31.67882 97.08492 1.000 42.34881 257 SER B N 1
ATOM 7338 C CA . SER B 1 239 ? 23.63114 32.61731 96.68729 1.000 43.48163 257 SER B CA 1
ATOM 7339 C C . SER B 1 239 ? 24.14361 34.01305 97.00039 1.000 44.16792 257 SER B C 1
ATOM 7340 O O . SER B 1 239 ? 24.90084 34.21179 97.95434 1.000 40.17373 257 SER B O 1
ATOM 7348 N N . GLU B 1 240 ? 23.72855 34.97335 96.18480 1.000 49.98662 258 GLU B N 1
ATOM 7349 C CA . GLU B 1 240 ? 24.11830 36.35614 96.38358 1.000 55.15973 258 GLU B CA 1
ATOM 7350 C C . GLU B 1 240 ? 23.06332 37.14860 97.13769 1.000 50.26679 258 GLU B C 1
ATOM 7351 O O . GLU B 1 240 ? 2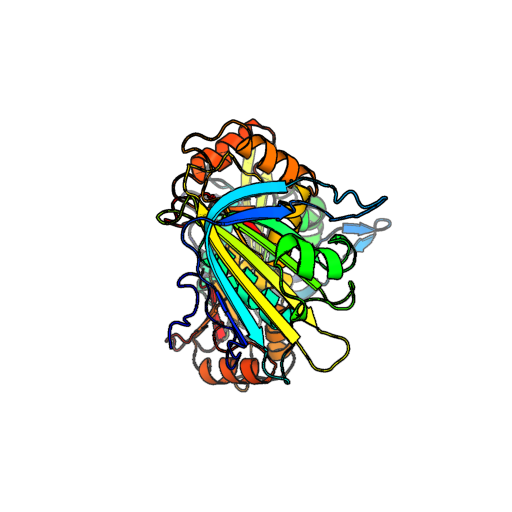3.27243 38.34045 97.39348 1.000 47.65449 258 GLU B O 1
ATOM 7359 N N . VAL B 1 241 ? 21.94084 36.52199 97.51359 1.000 41.83419 259 VAL B N 1
ATOM 7360 C CA . VAL B 1 241 ? 20.89665 37.28216 98.18867 1.000 36.74466 259 VAL B CA 1
ATOM 7361 C C . VAL B 1 241 ? 21.48620 37.91262 99.45549 1.000 40.50565 259 VAL B C 1
ATOM 7362 O O . VAL B 1 241 ? 22.38329 37.35634 100.10697 1.000 29.33378 259 VAL B O 1
ATOM 7375 N N . GLU B 1 242 ? 20.94606 39.08159 99.81098 1.000 36.83493 260 GLU B N 1
ATOM 7376 C CA A GLU B 1 242 ? 21.47849 39.89565 100.89577 0.420 36.97063 260 GLU B CA 1
ATOM 7377 C CA B GLU B 1 242 ? 21.48536 39.89037 100.90106 0.580 36.95763 260 GLU B CA 1
ATOM 7378 C C . GLU B 1 242 ? 21.16598 39.31087 102.27375 1.000 43.33425 260 GLU B C 1
ATOM 7379 O O . GLU B 1 242 ? 21.97792 39.44679 103.19887 1.000 49.28390 260 GLU B O 1
ATOM 7392 N N . GLY B 1 243 ? 20.00780 38.66946 102.43410 1.000 26.87763 261 GLY B N 1
ATOM 7393 C CA . GLY B 1 243 ? 19.62942 38.06660 103.69842 1.000 27.14491 261 GLY B CA 1
ATOM 7394 C C . GLY B 1 243 ? 20.15846 36.64142 103.83694 1.000 29.89219 261 GLY B C 1
ATOM 7395 O O . GLY B 1 243 ? 20.94603 36.15252 103.04707 1.000 25.73838 261 GLY B O 1
ATOM 7399 N N . LEU B 1 244 ? 19.68724 35.98794 104.88500 1.000 26.04735 262 LEU B N 1
ATOM 7400 C CA . LEU B 1 244 ? 20.05337 34.60050 105.14187 1.000 16.49662 262 LEU B CA 1
ATOM 7401 C C . LEU B 1 244 ? 18.99389 33.70354 104.52005 1.000 19.03787 262 LEU B C 1
ATOM 7402 O O . LEU B 1 244 ? 17.87138 33.64238 105.01588 1.000 17.76135 262 LEU B O 1
ATOM 7418 N N . HIS B 1 245 ? 19.36652 32.98899 103.45339 1.000 14.83988 263 HIS B N 1
ATOM 7419 C CA . HIS B 1 245 ? 18.49674 32.01055 102.82863 1.000 14.81509 263 HIS B CA 1
ATOM 7420 C C . HIS B 1 245 ? 18.69900 30.64003 103.47266 1.000 18.94148 263 HIS B C 1
ATOM 7421 O O . HIS B 1 245 ? 19.84548 30.18378 103.68259 1.000 20.13618 263 HIS B O 1
ATOM 7436 N N . LEU B 1 246 ? 17.58025 29.99015 103.81420 1.000 14.61324 264 LEU B N 1
ATOM 7437 C CA . LEU B 1 246 ? 17.57322 28.63658 104.35526 1.000 17.85675 264 LEU B CA 1
ATOM 7438 C C . LEU B 1 246 ? 16.84793 27.68828 103.41088 1.000 21.05144 264 LEU B C 1
ATOM 7439 O O . LEU B 1 246 ? 15.75083 28.00070 102.91820 1.000 13.38274 264 LEU B O 1
ATOM 7455 N N . ASN B 1 247 ? 17.43913 26.52091 103.17366 1.000 16.94904 265 ASN B N 1
ATOM 7456 C CA . ASN B 1 247 ? 16.79560 25.47631 102.38958 1.000 20.91428 265 ASN B CA 1
ATOM 7457 C C . ASN B 1 247 ? 16.74080 24.21318 103.23063 1.000 17.28914 265 ASN B C 1
ATOM 7458 O O . ASN B 1 247 ? 17.76327 23.80169 103.77772 1.000 19.72646 265 ASN B O 1
ATOM 7469 N N . TRP B 1 248 ? 15.54805 23.64805 103.38180 1.000 19.19715 266 TRP B N 1
ATOM 7470 C CA . TRP B 1 248 ? 15.36915 22.43614 104.17844 1.000 19.97874 266 TRP B CA 1
ATOM 7471 C C . TRP B 1 248 ? 15.96541 21.24149 103.44980 1.000 21.70370 266 TRP B C 1
ATOM 7472 O O . TRP B 1 248 ? 15.56098 20.93751 102.32711 1.000 19.81225 266 TRP B O 1
ATOM 7493 N N . LEU B 1 249 ? 16.91191 20.54904 104.08060 1.000 18.48959 267 LEU B N 1
ATOM 7494 C CA . LEU B 1 249 ? 17.55448 19.39328 103.44413 1.000 16.67754 267 LEU B CA 1
ATOM 7495 C C . LEU B 1 249 ? 16.90986 18.15870 104.05331 1.000 20.05657 267 LEU B C 1
ATOM 7496 O O . LEU B 1 249 ? 17.37081 17.61138 105.05569 1.000 26.79883 267 LEU B O 1
ATOM 7512 N N . ARG B 1 250 ? 15.75913 17.79703 103.49235 1.000 22.30142 268 ARG B N 1
ATOM 7513 C CA . ARG B 1 250 ? 14.84326 16.88732 104.14316 1.000 26.67166 268 ARG B CA 1
ATOM 7514 C C . ARG B 1 250 ? 15.36985 15.49454 103.91512 1.000 28.65100 268 ARG B C 1
ATOM 7515 O O . ARG B 1 250 ? 14.96759 14.58140 104.61288 1.000 28.48366 268 ARG B O 1
#

Radius of gyration: 26.29 Å; Cα contacts (8 Å, |Δi|>4): 1101; chains: 2; bounding box: 69×71×52 Å

Solvent-accessible surface area: 21767 Å² total

B-factor: mean 32.07, std 14.21, range [10.54, 109.23]

Organism: Pseudomonas aeruginosa (strain ATCC 15692 / DSM 22644 / CIP 104116 / JCM 14847 / LMG 12228 / 1C / PRS 101 / PAO1) (NCBI:txid208964)

Foldseek 3Di:
DDDDPQFDDQPPKDFPDKDKDAWAKAKAALWAWDADPNHTDHHTFIFIGIKIKTKIWHPLVDALVRRVLRRVLRQQVLQWAWQHKDAACRNPAQCCCCPVGVNHNVRHAHSNFKIKTKTAGAPVQRQKIKIKMWGQHPVRIIMMMIMIGRGPDRGDPGHHALVRVVVCCVSNQKGWDRPADLQDDDPVLVRVLVSCVVPVPWAKEKEEDRRVNSLVSSVVVPRDSVSYYDYDHRHTIMIGTDD/DPDDDDPQFDDDPPWDWPDWDKDFWDKAKAALWAWDDDPNDIDHHIFIFIGIKIKTKIWDDLVDALVVRVLSRLLSQQVQQWAWQHKDAAPGNPAQCCCCPVGVNHRLRHAHSRFKIKTKTQGAPVLRQKIWIWMWGCHPPSIIMIMIMIGRGPDHGDPGHHALVRVLVSCVSNQKGWDRPADLQDDPDVLVSVLVNCVVPVPWAKEKEEDCSVNSLVVNVVVPNDNVSYYDYDHHHTIMIGTPD

Secondary structure (DSSP, 8-state):
----TTS---TT-EEEEEEEEEEEEEEEESS-B-EETTEE---EEEEEEEEEEEEEE--TTS-HHHHHHHHHHHHHHTTPEEEEEEEGGGGB-HHHIIIIIS--GGG---GGG-EEEEEEPPTTSTTEEEEEEEEE-TTS-EEEEEEEEEESS--------HHHHHHHHHHHSEEEETT--SS--HHHHHHHHHHHHHSSS-EEEEESTTHHHHHHHHHHTT--TT--B-----SSEEEEEE-/------SSSPPPTT-EEEEEEEEEEEEEEEESS-B-BSSS-B---EEEEEEEEEEEEEEPPTTS-HHHHHHHHHHHHHHTTPEEEEEEEGGGGB-HHHIIIIIS--GGG---GGG-EEEEEE--TTSTTEEEEEEEEEETTTEEEEEEEEEEESSPPP-----HHHHHHHHHHHSEEEETT--SS--HHHHHHHHHHHHH-TT--EEEESTTHHHHHHHHHHTT--TT--B-----SSEEEEE--

InterPro domains:
  IPR032608 Protein of unknown function DUF4892 [PF16234] (20-201)